Protein 5YW5 (pdb70)

Secondary structure (DSSP, 8-state):
-HHHHHHHHHTT-EEETT-SSTT--EEE-HHHHHSTTHHHHHHHHHHHHHHHTT---SEEEEETTHHHHHHHHHHHHHT-EEEEEB-TT---S-EEEEEEE-SSSEEEEEEETTSS-TT-EEEEEEEEESS-HHHHHHHHHHHHTT-EEEEEEEEEE-TTSSHHHHTTTS-EEEEEE-/-HHHHHHHHHHT-EEETT-SSTT--EEE-HHHHHSTTHHHHHHHHHHHHHHHTT---SEEEEETTHHHHHHHHHHHHHT--EEEEB-TT---S-EEEE---EEEETTSS-TT-EEEEEEEEESS-HHHHHHHHHHHTSS-EEEEEEEEEE-TTSSHHHHTTTS-EEEEEE-/-HHHHHHHTSEEEET-SSTT-EEEE-HHHHHSTTHHHHHHHHHHHHHHHHT---SEEEEETTHHHHHHHHHHHHHT--EEEEB-TT---S-EEEEEEE-SSSEEEEEEETTSS-TT-EEEEEEEEESS-HHHHHHHHHHHTTT-EEEEEEEEEE-TTSSHHHHTTTS-EEEEEE-/-HHHHHHHTSEEEET-SSTT-EEEE-HHHHHSTTHHHHHHHHHHHHHHHTT---SEEEEETTHHHHHHHHHHHHHT--EEEEB-TT---S-EEEEEEE-SSSEEEEEEETTSS-TT-EEEEEEEEESS-HHHHHHHHHHHHTT-EEEEEEEEEE-TTSSHHHHTTTS-EEEEEE-

Radius of gyration: 29.54 Å; Cα contacts (8 Å, |Δi|>4): 1629; chains: 4; bounding box: 72×44×89 Å

InterPro domains:
  IPR000836 Phosphoribosyltransferase domain [PF00156] (29-153)
  IPR000836 Phosphoribosyltransferase domain [cd06223] (40-162)
  IPR005764 Adenine phosphoribosyl transferase [MF_00004] (6-175)
  IPR005764 Adenine phosphoribosyl transferase [TIGR01090] (6-174)
  IPR029057 Phosphoribosyltransferase-like [G3DSA:3.40.50.2020] (1-175)
  IPR029057 Phosphoribosyltransferase-like [SSF53271] (8-172)
  IPR050054 Uracil phosphoribosyltransferase/Adenine phosphoribosyltransferase [PTHR32315] (5-174)

Nearest PDB structures (foldseek):
  5yw5-assembly1_D  TM=1.004E+00  e=5.778E-38  Francisella tularensis
  4x45-assembly1_A  TM=9.735E-01  e=1.119E-23  Homo sapiens
  6fci-assembly1_A  TM=9.458E-01  e=8.173E-24  Homo sapiens
  6fd6-assembly1_B  TM=9.673E-01  e=3.698E-23  Homo sapiens
  6hgq-assembly1_B  TM=9.440E-01  e=4.037E-22  Homo sapiens

CATH classification: 3.40.50.2020

Sequence (699 aa):
DDKMNLDFIKSKIAAVPDFPKPGIMFRDITPLLADPQGLRKKTAEAMAQELKNKGIQPTIVAGTESRGFIFGVALAEEVLGLGFVPVRKPGKLPRATYSVKYDLEYGSDSLEIHQDAFKVTDEVLVVDDLLATGGTAKATVDLIEKTQAKVAGLIFVMELDGLGGREVLAGYNVSALIKFDDKMNLDFIKSKIAAVPDFPKPGIMFRDITPLLADPQGLRRKTAEAMAQELKNKGIQPTIVAGTESRGFIFGVALAEVLGLGFVPVRKPGKLPRATYSVKDSLEIIHQDAFKVTDEVLVVDDLLATGGTAKATVDLIEKTQAKVAGLIFVMELDGLGGREVLAGYNVSALIKFMNLDFIKSKIAAVPDFPKPGIMFRDITPLLADPQGLRKTAEAMAQELKNKGIQPTIVAGTESRGFIFGVALAEVLGLGFVPVRKPGKKLPRATYSVKYDLEYGSDSSLEIHQDAFKVTDEVLVVDDLLATGGTAKATVDLIEKTQAKVAGLIFVMELDGLGGREVLAGYNNVSALIKFMNLDFIKSKIAAVPDFPKPGIMFRDITPLLADPQQGLRRKTAEAMAQELKNKGIQPTIVAGTESRGFIFGVALAEEVLGLGFVPVRKPGKLPRATYSVKYDLEYGSDSLEIHQDAFKVTDEVLVVDDLLATGGTAKATVDLIEKTQQAKVAGLIFVMELDGLGGREVLAGYNNVSALIKF

Foldseek 3Di:
DLVVLLVVQVVQWDWCAQPPHHPDTDTHCVSLVPDPCRLLSLLVSVVVVCVVVVQQFAAEEAEPDQRPRNRVSNCVVNVHYYFYWYFPPPDDDAWDKFWFDDPPDIGITIGHLPRDDLAGAYEYEHAEFALQGVVVNVQVRCVSSNHHHSAYEYCEYEPPRCNVVSVPPGHYYYSYYD/DLVVLLVVQVVQWDWCAAPPHHGDTDTHNVSLVVDPCSLVSLLVSVVVVCVVVVFQFAAEEAEPDQQPRNRVSNCVVNVHYYFYFYQPPPDDADWDWDDVITIGPLPRDDLAGAYEREGAEQALQVVVLRVQVRVVVHNHHHSAYEYQEYEPPSCNVVSVPPGHYYYSYYD/DLLVVQQVQFDFDAQPPHHGDTDTHCVSLVPPPCRLLSLLVLVVVVCVVVVQQWQAEEAEPDQRVSNRVSNCVVNVHYYFYWAFPPPDDADWDKDKFADPPGIGIIIGDLVRDALAGAYEYEGAEFALQGVVLRVCVRCVVSNHHHSAYEHQEYEPPRCNVVSVPPGHYYYSYYD/DLLVVQVVQFDFDAQPPHHPDTDTHNVSLVPPPCRLLSLLVLVVVVCVVVVQQFQAEEAEPDQRVSNRVSNCVVNVHYYWYWAWPPPDDAAWDWFWFDDPHDIGITIGHLVRDALAGAYEYEHAEFALQRVVLRVQVRVVSNNHHHSAYEHQEYEPPRCNVVSVPPGHYYYSYYD

Organism: Francisella tularensis subsp. tularensis (strain SCHU S4 / Schu 4) (NCBI:txid177416)

Solvent-accessible surface area: 29380 Å² total; per-residue (Å²): 107,78,75,139,50,46,85,56,0,97,80,55,23,31,56,15,86,84,37,90,113,119,66,72,94,57,56,2,18,17,48,0,2,36,33,75,89,0,15,55,58,1,2,67,13,0,20,60,52,4,150,106,82,56,24,146,16,62,11,0,0,0,4,9,5,58,0,0,2,2,0,2,7,0,2,56,51,54,33,35,2,1,5,7,0,23,67,58,55,75,9,14,31,54,41,64,53,22,146,26,118,83,136,184,52,56,53,20,1,22,0,5,71,60,18,10,124,23,22,10,60,0,0,2,0,7,17,41,2,29,88,6,21,46,7,71,2,0,0,42,0,0,71,90,14,115,6,128,16,20,1,2,0,2,0,1,14,43,88,79,88,25,4,93,121,67,0,77,83,58,64,8,3,26,20,6,130,86,97,85,158,131,40,50,58,37,0,96,77,61,22,34,56,15,84,82,38,84,131,116,70,64,91,58,56,2,18,17,45,0,2,34,31,77,78,0,18,61,47,0,2,84,16,0,19,66,49,4,161,103,82,56,23,153,16,62,11,0,0,0,12,16,4,44,0,0,3,3,0,2,8,0,3,49,56,54,30,36,2,0,7,6,0,25,76,51,52,89,10,19,38,63,40,63,58,23,146,149,36,23,26,0,6,76,73,14,14,125,30,31,7,71,0,0,2,0,16,27,42,3,30,81,6,46,87,5,68,14,0,0,50,0,0,85,97,14,75,9,124,16,23,1,1,0,1,0,1,20,39,102,77,89,25,4,84,127,68,1,78,84,55,61,9,2,8,14,4,105,90,204,45,71,94,43,0,93,60,32,14,10,54,18,82,90,42,75,83,126,69,80,97,53,56,2,18,17,20,0,2,31,32,69,73,0,19,65,53,0,2,84,8,0,18,101,49,3,148,106,92,55,16,141,14,59,14,0,0,0,3,12,0,61,0,0,1,2,0,3,8,0,3,53,67,55,34,35,2,1,8,7,0,22,69,57,52,91,10,16,72,69,39,62,53,20,152,26,117,105,154,116,45,68,47,21,2,24,0,5,76,100,18,11,141,91,103,16,54,0,0,0,0,9,16,44,3,30,85,5,23,48,4,69,2,0,0,46,0,0,80,100,14,130,4,124,15,20,0,0,0,2,0,2,16,42,97,77,92,28,4,100,128,67,1,73,79,60,63,8,1,24,19,6,116,78,120,58,72,88,40,0,88,64,36,13,10,57,15,82,88,43,83,105,118,72,85,92,58,55,2,16,18,23,0,1,32,35,70,75,0,19,57,54,0,2,90,16,1,5,82,50,3,150,120,83,59,18,157,15,65,14,0,0,0,6,12,0,69,0,0,2,2,0,3,10,0,2,46,62,47,38,37,2,0,6,6,0,19,73,58,51,84,7,14,72,68,40,59,59,24,152,36,124,84,184,203,45,51,52,16,4,22,0,5,75,98,18,10,139,112,104,13,72,0,0,1,0,8,11,44,1,27,89,6,24,45,6,72,2,0,0,48,0,0,71,89,15,129,6,96,17,24,0,1,0,1,0,2,16,42,95,72,89,24,4,94,124,67,1,75,84,58,60,8,2,23,20,7,99,78

B-factor: mean 28.56, std 10.17, range [16.16, 95.45]

Structure (mmCIF, N/CA/C/O backbone):
data_5YW5
#
_entry.id   5YW5
#
_cell.length_a   55.015
_cell.length_b   75.207
_cell.length_c   171.999
_cell.angle_alpha   90.000
_cell.angle_beta   90.000
_cell.angle_gamma   90.000
#
_symmetry.space_group_name_H-M   'P 21 21 21'
#
loop_
_entity.id
_entity.type
_entity.pdbx_description
1 polymer 'Adenine phosphoribosyltransferase'
2 non-polymer ADENINE
3 water water
#
loop_
_atom_site.group_PDB
_atom_site.id
_atom_site.type_symbol
_atom_site.label_atom_id
_atom_site.label_alt_id
_atom_site.label_comp_id
_atom_site.label_asym_id
_atom_site.label_entity_id
_atom_site.label_seq_id
_atom_site.pdbx_PDB_ins_code
_atom_site.Cartn_x
_atom_site.Cartn_y
_atom_site.Cartn_z
_atom_site.occupancy
_atom_site.B_iso_or_equiv
_atom_site.auth_seq_id
_atom_site.auth_comp_id
_atom_site.auth_asym_id
_atom_site.auth_atom_id
_atom_site.pdbx_PDB_model_num
ATOM 1 N N . ASP A 1 2 ? 4.288 17.953 3.650 1.00 59.45 -2 ASP A N 1
ATOM 2 C CA . ASP A 1 2 ? 5.617 17.779 4.313 1.00 60.89 -2 ASP A CA 1
ATOM 3 C C . ASP A 1 2 ? 5.930 16.247 4.547 1.00 63.25 -2 ASP A C 1
ATOM 4 O O . ASP A 1 2 ? 7.081 15.819 4.424 1.00 61.61 -2 ASP A O 1
ATOM 6 N N . ASP A 1 3 ? 4.906 15.433 4.854 1.00 63.39 -1 ASP A N 1
ATOM 7 C CA . ASP A 1 3 ? 5.072 13.974 5.106 1.00 58.17 -1 ASP A CA 1
ATOM 8 C C . ASP A 1 3 ? 5.382 13.184 3.839 1.00 52.93 -1 ASP A C 1
ATOM 9 O O . ASP A 1 3 ? 6.248 12.337 3.895 1.00 46.33 -1 ASP A O 1
ATOM 14 N N . LYS A 1 4 ? 4.632 13.444 2.762 1.00 47.76 0 LYS A N 1
ATOM 15 C CA . LYS A 1 4 ? 4.940 12.994 1.382 1.00 47.98 0 LYS A CA 1
ATOM 16 C C . LYS A 1 4 ? 6.361 13.402 1.022 1.00 43.96 0 LYS A C 1
ATOM 17 O O . LYS A 1 4 ? 7.128 12.561 0.658 1.00 42.26 0 LYS A O 1
ATOM 19 N N . MET A 1 5 ? 6.719 14.677 1.174 1.00 46.02 1 MET A N 1
ATOM 20 C CA . MET A 1 5 ? 8.067 15.208 0.929 1.00 44.35 1 MET A CA 1
ATOM 21 C C . MET A 1 5 ? 9.153 14.407 1.696 1.00 40.53 1 MET A C 1
ATOM 22 O O . MET A 1 5 ? 10.131 13.934 1.088 1.00 31.99 1 MET A O 1
ATOM 27 N N . ASN A 1 6 ? 8.948 14.166 2.987 1.00 35.85 2 ASN A N 1
ATOM 28 C CA . ASN A 1 6 ? 9.954 13.379 3.756 1.00 36.29 2 ASN A CA 1
ATOM 29 C C . ASN A 1 6 ? 10.038 11.920 3.275 1.00 30.73 2 ASN A C 1
ATOM 30 O O . ASN A 1 6 ? 11.130 11.391 3.135 1.00 30.70 2 ASN A O 1
ATOM 35 N N . LEU A 1 7 ? 8.903 11.338 2.962 1.00 29.71 3 LEU A N 1
ATOM 36 C CA . LEU A 1 7 ? 8.838 9.993 2.499 1.00 30.86 3 LEU A CA 1
ATOM 37 C C . LEU A 1 7 ? 9.484 9.866 1.142 1.00 30.08 3 LEU A C 1
ATOM 38 O O . LEU A 1 7 ? 10.144 8.839 0.883 1.00 26.51 3 LEU A O 1
ATOM 43 N N . ASP A 1 8 ? 9.258 10.864 0.263 1.00 29.24 4 ASP A N 1
ATOM 44 C CA . ASP A 1 8 ? 9.899 10.898 -1.056 1.00 31.18 4 ASP A CA 1
ATOM 45 C C . ASP A 1 8 ? 11.419 10.978 -0.980 1.00 29.27 4 ASP A C 1
ATOM 46 O O . ASP A 1 8 ? 12.112 10.296 -1.775 1.00 25.31 4 ASP A O 1
ATOM 51 N N . PHE A 1 9 ? 11.925 11.745 -0.031 1.00 27.01 5 PHE A N 1
ATOM 52 C CA . PHE A 1 9 ? 13.361 11.779 0.193 1.00 26.75 5 PHE A CA 1
ATOM 53 C C . PHE A 1 9 ? 13.900 10.412 0.579 1.00 22.55 5 PHE A C 1
ATOM 54 O O . PHE A 1 9 ? 14.968 9.970 0.052 1.00 21.99 5 PHE A O 1
ATOM 62 N N . ILE A 1 10 ? 13.283 9.790 1.556 1.00 20.95 6 ILE A N 1
ATOM 63 C CA . ILE A 1 10 ? 13.758 8.408 2.007 1.00 22.29 6 ILE A CA 1
ATOM 64 C C . ILE A 1 10 ? 13.707 7.441 0.837 1.00 21.29 6 ILE A C 1
ATOM 65 O O . ILE A 1 10 ? 14.696 6.793 0.574 1.00 22.75 6 ILE A O 1
ATOM 70 N N . LYS A 1 11 ? 12.585 7.367 0.130 1.00 21.75 7 LYS A N 1
ATOM 71 C CA . LYS A 1 11 ? 12.518 6.537 -1.081 1.00 25.19 7 LYS A CA 1
ATOM 72 C C . LYS A 1 11 ? 13.629 6.825 -2.093 1.00 23.56 7 LYS A C 1
ATOM 73 O O . LYS A 1 11 ? 14.150 5.908 -2.767 1.00 24.83 7 LYS A O 1
ATOM 79 N N . SER A 1 12 ? 13.994 8.104 -2.240 1.00 23.67 8 SER A N 1
ATOM 80 C CA . SER A 1 12 ? 14.984 8.490 -3.266 1.00 23.41 8 SER A CA 1
ATOM 81 C C . SER A 1 12 ? 16.437 8.029 -2.928 1.00 21.15 8 SER A C 1
ATOM 82 O O . SER A 1 12 ? 17.288 8.274 -3.711 1.00 23.56 8 SER A O 1
ATOM 85 N N . LYS A 1 13 ? 16.712 7.459 -1.758 1.00 20.77 9 LYS A N 1
ATOM 86 C CA . LYS A 1 13 ? 18.009 7.019 -1.352 1.00 20.88 9 LYS A CA 1
ATOM 87 C C . LYS A 1 13 ? 18.051 5.510 -1.227 1.00 22.02 9 LYS A C 1
ATOM 88 O O . LYS A 1 13 ? 19.025 5.036 -0.700 1.00 23.31 9 LYS A O 1
ATOM 94 N N . ILE A 1 14 ? 17.069 4.745 -1.637 1.00 21.33 10 ILE A N 1
ATOM 95 C CA . ILE A 1 14 ? 17.205 3.319 -1.510 1.00 21.39 10 ILE A CA 1
ATOM 96 C C . ILE A 1 14 ? 17.501 2.775 -2.914 1.00 21.85 10 ILE A C 1
ATOM 97 O O . ILE A 1 14 ? 16.676 2.939 -3.791 1.00 22.28 10 ILE A O 1
ATOM 102 N N . ALA A 1 15 ? 18.667 2.141 -3.105 1.00 20.27 11 ALA A N 1
ATOM 103 C CA . ALA A 1 15 ? 19.026 1.548 -4.365 1.00 19.68 11 ALA A CA 1
ATOM 104 C C . ALA A 1 15 ? 18.337 0.178 -4.456 1.00 20.79 11 ALA A C 1
ATOM 105 O O . ALA A 1 15 ? 17.953 -0.490 -3.426 1.00 19.65 11 ALA A O 1
ATOM 107 N N . ALA A 1 16 ? 18.162 -0.246 -5.672 1.00 20.55 12 ALA A N 1
ATOM 108 C CA . ALA A 1 16 ? 17.723 -1.594 -5.992 1.00 20.36 12 ALA A CA 1
ATOM 109 C C . ALA A 1 16 ? 18.918 -2.245 -6.748 1.00 20.67 12 ALA A C 1
ATOM 110 O O . ALA A 1 16 ? 19.338 -1.760 -7.823 1.00 20.34 12 ALA A O 1
ATOM 112 N N . VAL A 1 17 ? 19.315 -3.446 -6.291 1.00 20.02 13 VAL A N 1
ATOM 113 C CA . VAL A 1 17 ? 20.445 -4.151 -6.774 1.00 18.96 13 VAL A CA 1
ATOM 114 C C . VAL A 1 17 ? 20.065 -5.560 -7.278 1.00 19.79 13 VAL A C 1
ATOM 115 O O . VAL A 1 17 ? 19.689 -6.410 -6.499 1.00 20.28 13 VAL A O 1
ATOM 119 N N . PRO A 1 18 ? 20.193 -5.812 -8.566 1.00 18.47 14 PRO A N 1
ATOM 120 C CA . PRO A 1 18 ? 19.776 -7.071 -9.062 1.00 20.06 14 PRO A CA 1
ATOM 121 C C . PRO A 1 18 ? 20.620 -8.165 -8.600 1.00 20.59 14 PRO A C 1
ATOM 122 O O . PRO A 1 18 ? 21.776 -8.012 -8.408 1.00 20.59 14 PRO A O 1
ATOM 126 N N . ASP A 1 19 ? 19.977 -9.292 -8.452 1.00 22.41 15 ASP A N 1
ATOM 127 C CA . ASP A 1 19 ? 20.606 -10.589 -8.233 1.00 23.40 15 ASP A CA 1
ATOM 128 C C . ASP A 1 19 ? 21.512 -10.621 -7.022 1.00 23.45 15 ASP A C 1
ATOM 129 O O . ASP A 1 19 ? 22.620 -11.018 -7.148 1.00 22.63 15 ASP A O 1
ATOM 134 N N . PHE A 1 20 ? 21.026 -10.190 -5.891 1.00 24.24 16 PHE A N 1
ATOM 135 C CA . PHE A 1 20 ? 21.786 -10.255 -4.664 1.00 26.26 16 PHE A CA 1
ATOM 136 C C . PHE A 1 20 ? 20.864 -10.548 -3.528 1.00 26.85 16 PHE A C 1
ATOM 137 O O . PHE A 1 20 ? 19.855 -9.839 -3.319 1.00 26.54 16 PHE A O 1
ATOM 145 N N . PRO A 1 21 ? 21.244 -11.517 -2.638 1.00 28.14 17 PRO A N 1
ATOM 146 C CA . PRO A 1 21 ? 22.486 -12.266 -2.537 1.00 29.72 17 PRO A CA 1
ATOM 147 C C . PRO A 1 21 ? 22.508 -13.433 -3.481 1.00 30.19 17 PRO A C 1
ATOM 148 O O . PRO A 1 21 ? 23.576 -13.957 -3.678 1.00 33.41 17 PRO A O 1
ATOM 152 N N . LYS A 1 22 ? 21.399 -13.768 -4.153 1.00 30.18 18 LYS A N 1
ATOM 153 C CA . LYS A 1 22 ? 21.394 -14.763 -5.245 1.00 34.73 18 LYS A CA 1
ATOM 154 C C . LYS A 1 22 ? 20.637 -14.240 -6.494 1.00 34.97 18 LYS A C 1
ATOM 155 O O . LYS A 1 22 ? 19.913 -13.232 -6.399 1.00 28.79 18 LYS A O 1
ATOM 161 N N . PRO A 1 23 ? 20.753 -14.971 -7.613 1.00 32.42 19 PRO A N 1
ATOM 162 C CA . PRO A 1 23 ? 20.054 -14.624 -8.825 1.00 33.47 19 PRO A CA 1
ATOM 163 C C . PRO A 1 23 ? 18.537 -14.525 -8.639 1.00 35.21 19 PRO A C 1
ATOM 164 O O . PRO A 1 23 ? 17.951 -15.275 -7.924 1.00 33.89 19 PRO A O 1
ATOM 168 N N . GLY A 1 24 ? 17.914 -13.498 -9.202 1.00 34.75 20 GLY A N 1
ATOM 169 C CA . GLY A 1 24 ? 16.485 -13.338 -8.961 1.00 33.05 20 GLY A CA 1
ATOM 170 C C . GLY A 1 24 ? 16.057 -12.544 -7.795 1.00 30.55 20 GLY A C 1
ATOM 171 O O . GLY A 1 24 ? 14.868 -12.335 -7.656 1.00 34.00 20 GLY A O 1
ATOM 172 N N . ILE A 1 25 ? 16.933 -12.176 -6.860 1.00 28.52 21 ILE A N 1
ATOM 173 C CA . ILE A 1 25 ? 16.474 -11.438 -5.713 1.00 25.41 21 ILE A CA 1
ATOM 174 C C . ILE A 1 25 ? 16.882 -10.000 -6.003 1.00 23.79 21 ILE A C 1
ATOM 175 O O . ILE A 1 25 ? 18.069 -9.753 -6.225 1.00 22.34 21 ILE A O 1
ATOM 180 N N . MET A 1 26 ? 15.939 -9.084 -6.009 1.00 23.40 22 MET A N 1
ATOM 181 C CA . MET A 1 26 ? 16.241 -7.636 -6.135 1.00 21.23 22 MET A CA 1
ATOM 182 C C . MET A 1 26 ? 16.538 -7.158 -4.766 1.00 20.55 22 MET A C 1
ATOM 183 O O . MET A 1 26 ? 15.664 -7.188 -3.945 1.00 21.75 22 MET A O 1
ATOM 188 N N . PHE A 1 27 ? 17.745 -6.745 -4.464 1.00 19.18 23 PHE A N 1
ATOM 189 C CA . PHE A 1 27 ? 18.094 -6.368 -3.117 1.00 19.68 23 PHE A CA 1
ATOM 190 C C . PHE A 1 27 ? 17.828 -4.871 -2.884 1.00 19.88 23 PHE A C 1
ATOM 191 O O . PHE A 1 27 ? 18.125 -4.021 -3.745 1.00 18.65 23 PHE A O 1
ATOM 199 N N . ARG A 1 28 ? 17.187 -4.560 -1.775 1.00 20.0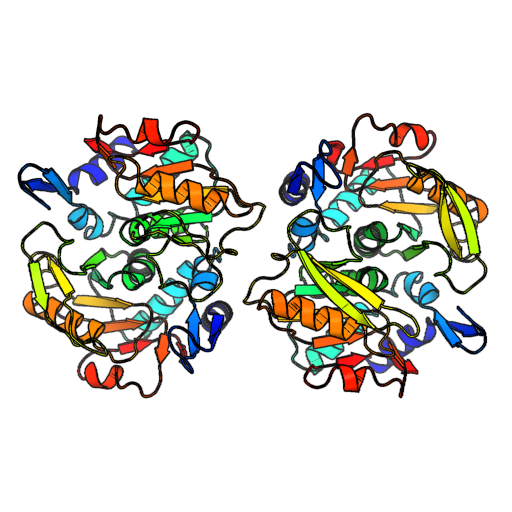3 24 ARG A N 1
ATOM 200 C CA . ARG A 1 28 ? 16.844 -3.139 -1.471 1.00 21.34 24 ARG A CA 1
ATOM 201 C C . ARG A 1 28 ? 17.976 -2.610 -0.625 1.00 21.44 24 ARG A C 1
ATOM 202 O O . ARG A 1 28 ? 18.103 -3.076 0.476 1.00 21.77 24 ARG A O 1
ATOM 210 N N . ASP A 1 29 ? 18.786 -1.678 -1.139 1.00 20.18 25 ASP A N 1
ATOM 211 C CA . ASP A 1 29 ? 20.030 -1.276 -0.523 1.00 20.54 25 ASP A CA 1
ATOM 212 C C . ASP A 1 29 ? 19.956 0.121 0.146 1.00 20.53 25 ASP A C 1
ATOM 213 O O . ASP A 1 29 ? 19.768 1.141 -0.504 1.00 18.63 25 ASP A O 1
ATOM 218 N N . ILE A 1 30 ? 20.047 0.062 1.457 1.00 20.29 26 ILE A N 1
ATOM 219 C CA . ILE A 1 30 ? 20.013 1.213 2.314 1.00 21.89 26 ILE A CA 1
ATOM 220 C C . ILE A 1 30 ? 21.259 2.051 2.429 1.00 20.75 26 ILE A C 1
ATOM 221 O O . ILE A 1 30 ? 21.145 3.132 2.961 1.00 19.66 26 ILE A O 1
ATOM 226 N N . THR A 1 31 ? 22.377 1.671 1.833 1.00 19.18 27 THR A N 1
ATOM 227 C CA . THR A 1 31 ? 23.573 2.389 2.021 1.00 21.06 27 THR A CA 1
ATOM 228 C C . THR A 1 31 ? 23.581 3.819 1.560 1.00 21.87 27 THR A C 1
ATOM 229 O O . THR A 1 31 ? 24.081 4.659 2.267 1.00 21.44 27 THR A O 1
ATOM 233 N N . PRO A 1 32 ? 22.979 4.130 0.406 1.00 22.14 28 PRO A N 1
ATOM 234 C CA . PRO A 1 32 ? 22.952 5.575 0.097 1.00 21.90 28 PRO A CA 1
ATOM 235 C C . PRO A 1 32 ? 22.147 6.426 1.106 1.00 21.23 28 PRO A C 1
ATOM 236 O O . PRO A 1 32 ? 22.535 7.600 1.377 1.00 20.93 28 PRO A O 1
ATOM 240 N N . LEU A 1 33 ? 21.061 5.843 1.662 1.00 21.15 29 LEU A N 1
ATOM 241 C CA . LEU A 1 33 ? 20.285 6.548 2.694 1.00 20.85 29 LEU A CA 1
ATOM 242 C C . LEU A 1 33 ? 21.180 6.811 3.914 1.00 20.80 29 LEU A C 1
ATOM 243 O O . LEU A 1 33 ? 21.228 7.923 4.490 1.00 21.05 29 LEU A O 1
ATOM 248 N N . LEU A 1 34 ? 21.821 5.727 4.374 1.00 21.82 30 LEU A N 1
ATOM 249 C CA . LEU A 1 34 ? 22.743 5.813 5.526 1.00 21.92 30 LEU A CA 1
ATOM 250 C C . LEU A 1 34 ? 23.830 6.858 5.366 1.00 22.00 30 LEU A C 1
ATOM 251 O O . LEU A 1 34 ? 24.136 7.601 6.307 1.00 20.25 30 LEU A O 1
ATOM 256 N N . ALA A 1 35 ? 24.358 7.000 4.147 1.00 21.66 31 ALA A N 1
ATOM 257 C CA . ALA A 1 35 ? 25.473 7.891 3.900 1.00 23.01 31 ALA A CA 1
ATOM 258 C C . ALA A 1 35 ? 25.125 9.330 3.877 1.00 23.57 31 ALA A C 1
ATOM 259 O O . ALA A 1 35 ? 25.941 10.183 4.200 1.00 23.43 31 ALA A O 1
ATOM 261 N N . ASP A 1 36 ? 23.899 9.639 3.542 1.00 22.95 32 ASP A N 1
ATOM 262 C CA . ASP A 1 36 ? 23.479 11.019 3.432 1.00 22.82 32 ASP A CA 1
ATOM 263 C C . ASP A 1 36 ? 23.403 11.593 4.848 1.00 25.05 32 ASP A C 1
ATOM 264 O O . ASP A 1 36 ? 22.814 10.939 5.756 1.00 23.66 32 ASP A O 1
ATOM 269 N N . PRO A 1 37 ? 23.874 12.841 5.056 1.00 24.22 33 PRO A N 1
ATOM 270 C CA . PRO A 1 37 ? 23.923 13.345 6.420 1.00 26.07 33 PRO A CA 1
ATOM 271 C C . PRO A 1 37 ? 22.540 13.422 7.143 1.00 26.47 33 PRO A C 1
ATOM 272 O O . PRO A 1 37 ? 22.483 13.374 8.398 1.00 27.66 33 PRO A O 1
ATOM 276 N N . GLN A 1 38 ? 21.464 13.442 6.365 1.00 24.49 34 GLN A N 1
ATOM 277 C CA . GLN A 1 38 ? 20.134 13.571 6.945 1.00 27.15 34 GLN A CA 1
ATOM 278 C C . GLN A 1 38 ? 19.374 12.310 6.830 1.00 23.05 34 GLN A C 1
ATOM 279 O O . GLN A 1 38 ? 18.149 12.268 7.147 1.00 23.49 34 GLN A O 1
ATOM 285 N N . GLY A 1 39 ? 20.001 11.287 6.303 1.00 20.49 35 GLY A N 1
ATOM 286 C CA . GLY A 1 39 ? 19.251 10.066 5.981 1.00 20.17 35 GLY A CA 1
ATOM 287 C C . GLY A 1 39 ? 18.597 9.315 7.112 1.00 20.38 35 GLY A C 1
ATOM 288 O O . GLY A 1 39 ? 17.402 9.200 7.189 1.00 20.04 35 GLY A O 1
ATOM 289 N N . LEU A 1 40 ? 19.439 8.966 8.059 1.00 21.92 36 LEU A N 1
ATOM 290 C CA . LEU A 1 40 ? 18.968 8.375 9.313 1.00 22.18 36 LEU A CA 1
ATOM 291 C C . LEU A 1 40 ? 18.017 9.224 10.116 1.00 20.98 36 LEU A C 1
ATOM 292 O O . LEU A 1 40 ? 17.038 8.715 10.590 1.00 20.63 36 LEU A O 1
ATOM 297 N N . ARG A 1 41 ? 18.331 10.489 10.321 1.00 21.72 37 ARG A N 1
ATOM 298 C CA . ARG A 1 41 ? 17.469 11.395 11.026 1.00 24.06 37 ARG A CA 1
ATOM 299 C C . ARG A 1 41 ? 16.086 11.491 10.377 1.00 22.48 37 ARG A C 1
ATOM 300 O O . ARG A 1 41 ? 15.088 11.367 11.093 1.00 22.21 37 ARG A O 1
ATOM 308 N N A LYS A 1 42 ? 15.995 11.749 9.059 0.60 22.54 38 LYS A N 1
ATOM 309 N N B LYS A 1 42 ? 16.010 11.741 9.058 0.40 20.56 38 LYS A N 1
ATOM 310 C CA A LYS A 1 42 ? 14.682 11.854 8.387 0.60 23.06 38 LYS A CA 1
ATOM 311 C CA B LYS A 1 42 ? 14.717 11.864 8.354 0.40 19.75 38 LYS A CA 1
ATOM 312 C C A LYS A 1 42 ? 13.909 10.543 8.425 0.60 21.09 38 LYS A C 1
ATOM 313 C C B LYS A 1 42 ? 13.916 10.558 8.355 0.40 19.39 38 LYS A C 1
ATOM 314 O O A LYS A 1 42 ? 12.686 10.525 8.581 0.60 21.88 38 LYS A O 1
ATOM 315 O O B LYS A 1 42 ? 12.686 10.558 8.378 0.40 19.82 38 LYS A O 1
ATOM 326 N N . THR A 1 43 ? 14.614 9.441 8.315 1.00 19.77 39 THR A N 1
ATOM 327 C CA . THR A 1 43 ? 13.978 8.163 8.468 1.00 19.99 39 THR A CA 1
ATOM 328 C C . THR A 1 43 ? 13.362 7.971 9.865 1.00 19.12 39 THR A C 1
ATOM 329 O O . THR A 1 43 ? 12.194 7.613 9.990 1.00 16.57 39 THR A O 1
ATOM 333 N N . ALA A 1 44 ? 14.139 8.278 10.910 1.00 19.01 40 ALA A N 1
ATOM 334 C CA . ALA A 1 44 ? 13.635 8.134 12.247 1.00 19.23 40 ALA A CA 1
ATOM 335 C C . ALA A 1 44 ? 12.527 9.180 12.544 1.00 19.29 40 ALA A C 1
ATOM 336 O O . ALA A 1 44 ? 11.514 8.883 13.240 1.00 18.86 40 ALA A O 1
ATOM 338 N N . GLU A 1 45 ? 12.610 10.364 11.940 1.00 19.82 41 GLU A N 1
ATOM 339 C CA . GLU A 1 45 ? 11.504 11.335 12.111 1.00 21.65 41 GLU A CA 1
ATOM 340 C C . GLU A 1 45 ? 10.220 10.877 11.379 1.00 20.37 41 GLU A C 1
ATOM 341 O O . GLU A 1 45 ? 9.110 11.073 11.867 1.00 19.87 41 GLU A O 1
ATOM 347 N N . ALA A 1 46 ? 10.352 10.311 10.197 1.00 20.61 42 ALA A N 1
ATOM 348 C CA . ALA A 1 46 ? 9.231 9.682 9.550 1.00 21.05 42 ALA A CA 1
ATOM 349 C C . ALA A 1 46 ? 8.620 8.502 10.349 1.00 20.18 42 ALA A C 1
ATOM 350 O O . ALA A 1 46 ? 7.355 8.372 10.443 1.00 22.16 42 ALA A O 1
ATOM 352 N N . MET A 1 47 ? 9.454 7.675 10.933 1.00 19.47 43 MET A N 1
ATOM 353 C CA . MET A 1 47 ? 8.966 6.681 11.829 1.00 20.58 43 MET A CA 1
ATOM 354 C C . MET A 1 47 ? 8.228 7.282 13.013 1.00 20.98 43 MET A C 1
ATOM 355 O O . MET A 1 47 ? 7.104 6.826 13.303 1.00 21.14 43 MET A O 1
ATOM 360 N N . ALA A 1 48 ? 8.779 8.327 13.634 1.00 19.85 44 ALA A N 1
ATOM 361 C CA . ALA A 1 48 ? 8.078 8.926 14.782 1.00 21.87 44 ALA A CA 1
ATOM 362 C C . ALA A 1 48 ? 6.678 9.502 14.351 1.00 21.67 44 ALA A C 1
ATOM 363 O O . ALA A 1 48 ? 5.717 9.414 15.090 1.00 21.22 44 ALA A O 1
ATOM 365 N N . GLN A 1 49 ? 6.624 10.158 13.174 1.00 22.68 45 GLN A N 1
ATOM 366 C CA . GLN A 1 49 ? 5.388 10.689 12.703 1.00 26.06 45 GLN A CA 1
ATOM 367 C C . GLN A 1 49 ? 4.296 9.575 12.513 1.00 25.15 45 GLN A C 1
ATOM 368 O O . GLN A 1 49 ? 3.115 9.790 12.843 1.00 26.49 45 GLN A O 1
ATOM 374 N N . GLU A 1 50 ? 4.672 8.449 11.897 1.00 23.27 4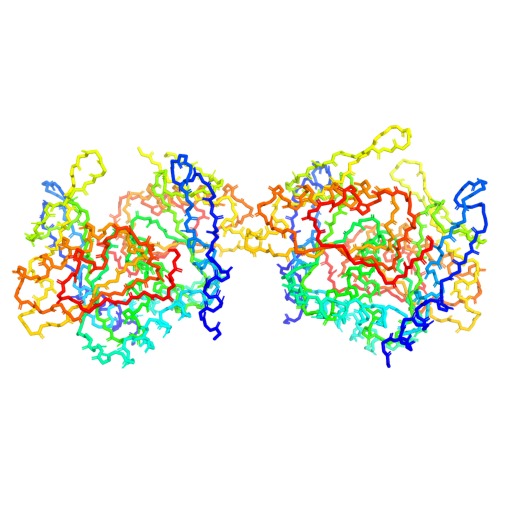6 GLU A N 1
ATOM 375 C CA . GLU A 1 50 ? 3.755 7.351 11.702 1.00 25.37 46 GLU A CA 1
ATOM 376 C C . GLU A 1 50 ? 3.279 6.881 13.092 1.00 24.06 46 GLU A C 1
ATOM 377 O O . GLU A 1 50 ? 2.088 6.651 13.309 1.00 26.48 46 GLU A O 1
ATOM 383 N N . LEU A 1 51 ? 4.169 6.744 14.051 1.00 23.14 47 LEU A N 1
ATOM 384 C CA . LEU A 1 51 ? 3.743 6.236 15.366 1.00 24.04 47 LEU A CA 1
ATOM 385 C C . LEU A 1 51 ? 2.769 7.190 16.093 1.00 25.39 47 LEU A C 1
ATOM 386 O O . LEU A 1 51 ? 1.803 6.722 16.727 1.00 26.06 47 LEU A O 1
ATOM 391 N N . LYS A 1 52 ? 3.032 8.464 15.952 1.00 25.89 48 LYS A N 1
ATOM 392 C CA . LYS A 1 52 ? 2.259 9.552 16.518 1.00 29.25 48 LYS A CA 1
ATOM 393 C C . LYS A 1 52 ? 0.871 9.519 15.850 1.00 28.98 48 LYS A C 1
ATOM 394 O O . LYS A 1 52 ? -0.093 9.462 16.547 1.00 28.87 48 LYS A O 1
ATOM 400 N N . ASN A 1 53 ? 0.806 9.495 14.536 1.00 26.99 49 ASN A N 1
ATOM 401 C CA . ASN A 1 53 ? -0.493 9.324 13.775 1.00 27.48 49 ASN A CA 1
ATOM 402 C C . ASN A 1 53 ? -1.301 8.147 14.315 1.00 29.31 49 ASN A C 1
ATOM 403 O O . ASN A 1 53 ? -2.553 8.206 14.442 1.00 25.95 49 ASN A O 1
ATOM 408 N N . LYS A 1 54 ? -0.612 7.062 14.610 1.00 26.19 50 LYS A N 1
ATOM 409 C CA . LYS A 1 54 ? -1.275 5.879 15.116 1.00 28.27 50 LYS A CA 1
ATOM 410 C C . LYS A 1 54 ? -1.561 5.851 16.614 1.00 28.66 50 LYS A C 1
ATOM 411 O O . LYS A 1 54 ? -2.113 4.878 17.092 1.00 29.48 50 LYS A O 1
ATOM 417 N N . GLY A 1 55 ? -1.131 6.876 17.348 1.00 28.34 51 GLY A N 1
ATOM 418 C CA . GLY A 1 55 ? -1.299 6.872 18.786 1.00 28.97 51 GLY A CA 1
ATOM 419 C C . GLY A 1 55 ? -0.416 5.842 19.463 1.00 28.98 51 GLY A C 1
ATOM 420 O O . GLY A 1 55 ? -0.681 5.432 20.566 1.00 29.33 51 GLY A O 1
ATOM 421 N N . ILE A 1 56 ? 0.715 5.452 18.873 1.00 26.99 52 ILE A N 1
ATOM 422 C CA . ILE A 1 56 ? 1.542 4.426 19.548 1.00 28.07 52 ILE A CA 1
ATOM 423 C C . ILE A 1 56 ? 2.693 5.129 20.292 1.00 28.43 52 ILE A C 1
ATOM 424 O O . ILE A 1 56 ? 3.441 5.852 19.688 1.00 22.87 52 ILE A O 1
ATOM 429 N N . GLN A 1 57 ? 2.816 4.829 21.589 1.00 28.20 53 GLN A N 1
ATOM 430 C CA . GLN A 1 57 ? 3.701 5.487 22.492 1.00 30.68 53 GLN A CA 1
ATOM 431 C C . GLN A 1 57 ? 4.471 4.468 23.223 1.00 28.15 53 GLN A C 1
ATOM 432 O O . GLN A 1 57 ? 4.132 4.108 24.315 1.00 25.10 53 GLN A O 1
ATOM 438 N N . PRO A 1 58 ? 5.559 4.011 22.625 1.00 27.73 54 PRO A N 1
ATOM 439 C CA . PRO A 1 58 ? 6.400 2.985 23.314 1.00 24.87 54 PRO A CA 1
ATOM 440 C C . PRO A 1 58 ? 7.197 3.573 24.438 1.00 23.35 54 PRO A C 1
ATOM 441 O O . PRO A 1 58 ? 7.401 4.793 24.506 1.00 20.74 54 PRO A O 1
ATOM 445 N N . THR A 1 59 ? 7.688 2.672 25.293 1.00 22.50 55 THR A N 1
ATOM 446 C CA . THR A 1 59 ? 8.577 3.066 26.421 1.00 22.31 55 THR A CA 1
ATOM 447 C C . THR A 1 59 ? 10.019 2.768 26.189 1.00 20.66 55 THR A C 1
ATOM 448 O O . THR A 1 59 ? 10.875 3.202 26.976 1.00 21.85 55 THR A O 1
ATOM 452 N N . ILE A 1 60 ? 10.316 1.892 25.229 1.00 19.71 56 ILE A N 1
ATOM 453 C CA . ILE A 1 60 ? 11.647 1.478 24.887 1.00 19.81 56 ILE A CA 1
ATOM 454 C C . ILE A 1 60 ? 11.650 0.849 23.477 1.00 18.47 56 ILE A C 1
ATOM 455 O O . ILE A 1 60 ? 10.594 0.428 22.971 1.00 18.30 56 ILE A O 1
ATOM 460 N N . VAL A 1 61 ? 12.810 0.767 22.871 1.00 19.45 57 VAL A N 1
ATOM 461 C CA . VAL A 1 61 ? 12.954 0.328 21.475 1.00 19.35 57 VAL A CA 1
ATOM 462 C C . VAL A 1 61 ? 13.779 -0.904 21.513 1.00 19.56 57 VAL A C 1
ATOM 463 O O . VAL A 1 61 ? 14.760 -0.961 22.266 1.00 20.60 57 VAL A O 1
ATOM 467 N N . ALA A 1 62 ? 13.437 -1.887 20.721 1.00 18.91 58 ALA A N 1
ATOM 468 C CA . ALA A 1 62 ? 14.207 -3.060 20.497 1.00 20.26 58 ALA A CA 1
ATOM 469 C C . ALA A 1 62 ? 14.592 -3.222 19.018 1.00 21.32 58 ALA A C 1
ATOM 470 O O . ALA A 1 62 ? 13.761 -3.045 18.111 1.00 20.24 58 ALA A O 1
ATOM 472 N N . GLY A 1 63 ? 15.849 -3.554 18.773 1.00 23.32 59 GLY A N 1
ATOM 473 C CA . GLY A 1 63 ? 16.327 -3.809 17.361 1.00 24.99 59 GLY A CA 1
ATOM 474 C C . GLY A 1 63 ? 17.025 -5.104 17.234 1.00 24.35 59 GLY A C 1
ATOM 475 O O . GLY A 1 63 ? 17.871 -5.380 18.043 1.00 21.53 59 GLY A O 1
ATOM 476 N N . THR A 1 64 ? 16.844 -5.846 16.131 1.00 27.73 60 THR A N 1
ATOM 477 C CA . THR A 1 64 ? 17.636 -7.071 15.976 1.00 27.88 60 THR A CA 1
ATOM 478 C C . THR A 1 64 ? 18.948 -6.775 15.277 1.00 27.64 60 THR A C 1
ATOM 479 O O . THR A 1 64 ? 19.057 -5.889 14.370 1.00 30.29 60 THR A O 1
ATOM 483 N N . GLU A 1 65 ? 19.895 -7.604 15.647 1.00 26.96 61 GLU A N 1
ATOM 484 C CA . GLU A 1 65 ? 21.204 -7.698 15.061 1.00 29.52 61 GLU A CA 1
ATOM 485 C C . GLU A 1 65 ? 20.998 -8.008 13.509 1.00 31.51 61 GLU A C 1
ATOM 486 O O . GLU A 1 65 ? 20.056 -8.693 13.171 1.00 35.31 61 GLU A O 1
ATOM 492 N N . SER A 1 66 ? 21.616 -7.255 12.605 1.00 26.35 62 SER A N 1
ATOM 493 C CA . SER A 1 66 ? 22.198 -5.961 12.900 1.00 28.73 62 SER A CA 1
ATOM 494 C C . SER A 1 66 ? 21.563 -4.651 12.344 1.00 29.90 62 SER A C 1
ATOM 495 O O . SER A 1 66 ? 21.957 -3.555 12.749 1.00 26.88 62 SER A O 1
ATOM 498 N N . ARG A 1 67 ? 20.655 -4.701 11.402 1.00 30.38 63 ARG A N 1
ATOM 499 C CA . ARG A 1 67 ? 20.262 -3.417 10.735 1.00 33.95 63 ARG A CA 1
ATOM 500 C C . ARG A 1 67 ? 19.108 -2.836 11.610 1.00 32.86 63 ARG A C 1
ATOM 501 O O . ARG A 1 67 ? 18.868 -1.568 11.615 1.00 26.62 63 ARG A O 1
ATOM 509 N N . GLY A 1 68 ? 18.456 -3.729 12.441 1.00 28.51 64 GLY A N 1
ATOM 510 C CA . GLY A 1 68 ? 17.672 -3.273 13.657 1.00 27.85 64 GLY A CA 1
ATOM 511 C C . GLY A 1 68 ? 18.410 -2.369 14.578 1.00 25.06 64 GLY A C 1
ATOM 512 O O . GLY A 1 68 ? 17.818 -1.388 15.141 1.00 25.26 64 GLY A O 1
ATOM 513 N N . PHE A 1 69 ? 19.736 -2.590 14.639 1.00 22.17 65 PHE A N 1
ATOM 514 C CA . PHE A 1 69 ? 20.596 -1.697 15.473 1.00 21.24 65 PHE A CA 1
ATOM 515 C C . PHE A 1 69 ? 20.594 -0.304 14.888 1.00 21.80 65 PHE A C 1
ATOM 516 O O . PHE A 1 69 ? 20.384 0.699 15.601 1.00 24.66 65 PHE A O 1
ATOM 524 N N . ILE A 1 70 ? 20.673 -0.237 13.571 1.00 18.95 66 ILE A N 1
ATOM 525 C CA . ILE A 1 70 ? 20.870 1.091 12.950 1.00 18.92 66 ILE A CA 1
ATOM 526 C C . ILE A 1 70 ? 19.624 1.964 13.133 1.00 19.05 66 ILE A C 1
ATOM 527 O O . ILE A 1 70 ? 19.683 3.091 13.626 1.00 18.12 66 ILE A O 1
ATOM 532 N N . PHE A 1 71 ? 18.517 1.470 12.543 1.00 18.96 67 PHE A N 1
ATOM 533 C CA . PHE A 1 71 ? 17.290 2.238 12.577 1.00 19.82 67 PHE A CA 1
ATOM 534 C C . PHE A 1 71 ? 16.704 2.326 13.964 1.00 18.74 67 PHE A C 1
ATOM 535 O O . PHE A 1 71 ? 16.091 3.355 14.294 1.00 18.68 67 PHE A O 1
ATOM 543 N N . GLY A 1 72 ? 16.952 1.284 14.802 1.00 18.10 68 GLY A N 1
ATOM 544 C CA . GLY A 1 72 ? 16.451 1.316 16.163 1.00 19.54 68 GLY A CA 1
ATOM 545 C C . GLY A 1 72 ? 17.072 2.354 17.019 1.00 19.93 68 GLY A C 1
ATOM 546 O O . GLY A 1 72 ? 16.381 3.026 17.823 1.00 21.08 68 GLY A O 1
ATOM 547 N N . VAL A 1 73 ? 18.382 2.489 16.875 1.00 19.70 69 VAL A N 1
ATOM 548 C CA . VAL A 1 73 ? 19.116 3.490 17.653 1.00 20.84 69 VAL A CA 1
ATOM 549 C C . VAL A 1 73 ? 18.712 4.896 17.212 1.00 20.36 69 VAL A C 1
ATOM 550 O O . VAL A 1 73 ? 18.574 5.774 18.072 1.00 20.29 69 VAL A O 1
ATOM 554 N N . ALA A 1 74 ? 18.536 5.112 15.920 1.00 20.28 70 ALA A N 1
ATOM 555 C CA . ALA A 1 74 ? 18.192 6.422 15.392 1.00 21.10 70 ALA A CA 1
ATOM 556 C C . ALA A 1 74 ? 16.798 6.805 15.899 1.00 20.26 70 ALA A C 1
ATOM 557 O O . ALA A 1 74 ? 16.578 7.934 16.351 1.00 19.16 70 ALA A O 1
ATOM 559 N N . LEU A 1 75 ? 15.870 5.839 15.910 1.00 19.90 71 LEU A N 1
ATOM 560 C CA . LEU A 1 75 ? 14.494 6.112 16.404 1.00 19.58 71 LEU A CA 1
ATOM 561 C C . LEU A 1 75 ? 14.418 6.359 17.921 1.00 21.02 71 LEU A C 1
ATOM 562 O O . LEU A 1 75 ? 13.768 7.349 18.432 1.00 20.18 71 LEU A O 1
ATOM 567 N N . ALA A 1 76 ? 15.178 5.554 18.654 1.00 21.18 72 ALA A N 1
ATOM 568 C CA . ALA A 1 76 ? 15.267 5.715 20.080 1.00 20.81 72 ALA A CA 1
ATOM 569 C C . ALA A 1 76 ? 15.704 7.139 20.446 1.00 22.76 72 ALA A C 1
ATOM 570 O O . ALA A 1 76 ? 15.068 7.803 21.372 1.00 23.97 72 ALA A O 1
ATOM 572 N N A GLU A 1 77 ? 16.671 7.646 19.702 0.60 24.39 73 GLU A N 1
ATOM 573 N N B GLU A 1 77 ? 16.675 7.668 19.719 0.40 22.15 73 GLU A N 1
ATOM 574 C CA A GLU A 1 77 ? 17.164 8.984 19.908 0.60 25.82 73 GLU A CA 1
ATOM 575 C CA B GLU A 1 77 ? 17.140 9.017 19.963 0.40 22.05 73 GLU A CA 1
ATOM 576 C C A GLU A 1 77 ? 16.050 10.003 19.733 0.60 25.07 73 GLU A C 1
ATOM 577 C C B GLU A 1 77 ? 16.078 10.073 19.710 0.40 22.87 73 GLU A C 1
ATOM 578 O O A GLU A 1 77 ? 15.830 10.806 20.618 0.60 24.80 73 GLU A O 1
ATOM 579 O O B GLU A 1 77 ? 15.955 11.004 20.497 0.40 22.65 73 GLU A O 1
ATOM 590 N N . VAL A 1 78 ? 15.319 9.942 18.621 1.00 23.53 74 VAL A N 1
ATOM 591 C CA . VAL A 1 78 ? 14.275 10.845 18.300 1.00 23.23 74 VAL A CA 1
ATOM 592 C C . VAL A 1 78 ? 13.192 10.753 19.370 1.00 24.40 74 VAL A C 1
ATOM 593 O O . VAL A 1 78 ? 12.679 11.801 19.798 1.00 23.66 74 VAL A O 1
ATOM 597 N N . LEU A 1 79 ? 12.840 9.564 19.818 1.00 23.15 75 LEU A N 1
ATOM 598 C CA . LEU A 1 79 ? 11.796 9.440 20.862 1.00 25.30 75 LEU A CA 1
ATOM 599 C C . LEU A 1 79 ? 12.247 9.660 22.312 1.00 23.51 75 LEU A C 1
ATOM 600 O O . LEU A 1 79 ? 11.395 9.661 23.208 1.00 23.36 75 LEU A O 1
ATOM 605 N N . GLY A 1 80 ? 13.540 9.860 22.567 1.00 23.08 76 GLY A N 1
ATOM 606 C CA . GLY A 1 80 ? 14.030 10.068 23.941 1.00 23.76 76 GLY A CA 1
ATOM 607 C C . GLY A 1 80 ? 13.986 8.745 24.719 1.00 22.91 76 GLY A C 1
ATOM 608 O O . GLY A 1 80 ? 13.814 8.782 25.911 1.00 24.01 76 GLY A O 1
ATOM 609 N N . LEU A 1 81 ? 14.084 7.602 24.058 1.00 20.68 77 LEU A N 1
ATOM 610 C CA . LEU A 1 81 ? 13.991 6.251 24.697 1.00 20.23 77 LEU A CA 1
ATOM 611 C C . LEU A 1 81 ? 15.273 5.479 24.727 1.00 21.82 77 LEU A C 1
ATOM 612 O O . LEU A 1 81 ? 16.198 5.725 23.937 1.00 23.44 77 LEU A O 1
ATOM 617 N N . GLY A 1 82 ? 15.291 4.481 25.591 1.00 21.47 78 GLY A N 1
ATOM 618 C CA . GLY A 1 82 ? 16.404 3.465 25.644 1.00 21.25 78 GLY A CA 1
ATOM 619 C C . GLY A 1 82 ? 16.285 2.457 24.496 1.00 20.75 78 GLY A C 1
ATOM 620 O O . GLY A 1 82 ? 15.321 2.445 23.751 1.00 19.73 78 GLY A O 1
ATOM 621 N N . PHE A 1 83 ? 17.314 1.656 24.354 1.00 20.17 79 PHE A N 1
ATOM 622 C CA . PHE A 1 83 ? 17.463 0.683 23.314 1.00 18.28 79 PHE A CA 1
ATOM 623 C C . PHE A 1 83 ? 17.912 -0.640 23.827 1.00 17.55 79 PHE A C 1
ATOM 624 O O . PHE A 1 83 ? 18.850 -0.679 24.707 1.00 17.91 79 PHE A O 1
ATOM 632 N N . VAL A 1 84 ? 17.352 -1.715 23.260 1.00 16.78 80 VAL A N 1
ATOM 633 C CA . VAL A 1 84 ? 17.679 -3.023 23.620 1.00 17.73 80 VAL A CA 1
ATOM 634 C C . VAL A 1 84 ? 18.075 -3.762 22.373 1.00 18.60 80 VAL A C 1
ATOM 635 O O . VAL A 1 84 ? 17.298 -3.753 21.451 1.00 18.04 80 VAL A O 1
ATOM 639 N N . PRO A 1 85 ? 19.298 -4.377 22.334 1.00 19.18 81 PRO A N 1
ATOM 640 C CA . PRO A 1 85 ? 19.687 -5.255 21.288 1.00 17.93 81 PRO A CA 1
ATOM 641 C C . PRO A 1 85 ? 19.124 -6.728 21.481 1.00 19.66 81 PRO A C 1
ATOM 642 O O . PRO A 1 85 ? 19.199 -7.292 22.546 1.00 21.34 81 PRO A O 1
ATOM 646 N N . VAL A 1 86 ? 18.587 -7.230 20.380 1.00 18.94 82 VAL A N 1
ATOM 647 C CA . VAL A 1 86 ? 18.127 -8.612 20.173 1.00 20.48 82 VAL A CA 1
ATOM 648 C C . VAL A 1 86 ? 19.191 -9.240 19.344 1.00 21.88 82 VAL A C 1
ATOM 649 O O . VAL A 1 86 ? 19.339 -8.857 18.173 1.00 21.88 82 VAL A O 1
ATOM 653 N N . ARG A 1 87 ? 20.000 -10.110 19.938 1.00 20.36 83 ARG A N 1
ATOM 654 C CA . ARG A 1 87 ? 21.262 -10.508 19.372 1.00 22.51 83 ARG A CA 1
ATOM 655 C C . ARG A 1 87 ? 21.215 -11.936 18.765 1.00 25.21 83 ARG A C 1
ATOM 656 O O . ARG A 1 87 ? 20.382 -12.791 19.166 1.00 22.79 83 ARG A O 1
ATOM 664 N N . LYS A 1 88 ? 22.191 -12.199 17.932 1.00 26.06 84 LYS A N 1
ATOM 665 C CA . LYS A 1 88 ? 22.485 -13.544 17.470 1.00 28.71 84 LYS A CA 1
ATOM 666 C C . LYS A 1 88 ? 22.921 -14.287 18.676 1.00 25.48 84 LYS A C 1
ATOM 667 O O . LYS A 1 88 ? 23.341 -13.639 19.657 1.00 24.73 84 LYS A O 1
ATOM 673 N N . PRO A 1 89 ? 22.849 -15.634 18.624 1.00 25.86 85 PRO A N 1
ATOM 674 C CA . PRO A 1 89 ? 23.070 -16.457 19.815 1.00 26.46 85 PRO A CA 1
ATOM 675 C C . PRO A 1 89 ? 24.479 -16.452 20.326 1.00 26.24 85 PRO A C 1
ATOM 676 O O . PRO A 1 89 ? 25.399 -16.427 19.556 1.00 23.82 85 PRO A O 1
ATOM 680 N N . GLY A 1 90 ? 24.667 -16.475 21.637 1.00 25.72 86 GLY A N 1
ATOM 681 C CA . GLY A 1 90 ? 25.984 -16.664 22.155 1.00 25.74 86 GLY A CA 1
ATOM 682 C C . GLY A 1 90 ? 26.733 -15.340 22.358 1.00 26.24 86 GLY A C 1
ATOM 683 O O . GLY A 1 90 ? 27.798 -15.362 22.870 1.00 28.48 86 GLY A O 1
ATOM 684 N N . LYS A 1 91 ? 26.109 -14.217 22.170 1.00 24.64 87 LYS A N 1
ATOM 685 C CA . LYS A 1 91 ? 26.789 -12.931 22.303 1.00 25.82 87 LYS A CA 1
ATOM 686 C C . LYS A 1 91 ? 26.490 -12.173 23.535 1.00 23.09 87 LYS A C 1
ATOM 687 O O . LYS A 1 91 ? 27.317 -11.409 24.052 1.00 24.67 87 LYS A O 1
ATOM 693 N N . LEU A 1 92 ? 25.272 -12.296 24.000 1.00 22.11 88 LEU A N 1
ATOM 694 C CA . LEU A 1 92 ? 24.869 -11.658 25.249 1.00 22.62 88 LEU A CA 1
ATOM 695 C C . LEU A 1 92 ? 25.464 -12.369 26.513 1.00 24.98 88 LEU A C 1
ATOM 696 O O . LEU A 1 92 ? 25.400 -13.580 26.612 1.00 25.79 88 LEU A O 1
ATOM 701 N N . PRO A 1 93 ? 26.024 -11.602 27.504 1.00 26.14 89 PRO A N 1
ATOM 702 C CA . PRO A 1 93 ? 26.786 -12.238 28.576 1.00 25.72 89 PRO A CA 1
ATOM 703 C C . PRO A 1 93 ? 26.067 -12.742 29.849 1.00 28.13 89 PRO A C 1
ATOM 704 O O . PRO A 1 93 ? 26.626 -13.554 30.548 1.00 26.71 89 PRO A O 1
ATOM 708 N N . ARG A 1 94 ? 24.873 -12.285 30.154 1.00 25.50 90 ARG A N 1
ATOM 709 C CA . ARG A 1 94 ? 24.155 -12.730 31.344 1.00 26.89 90 ARG A CA 1
ATOM 710 C C . ARG A 1 94 ? 22.945 -13.548 30.962 1.00 25.60 90 ARG A C 1
ATOM 711 O O . ARG A 1 94 ? 22.773 -13.973 29.789 1.00 23.17 90 ARG A O 1
ATOM 719 N N . ALA A 1 95 ? 22.033 -13.767 31.857 1.00 24.14 91 ALA A N 1
ATOM 720 C CA . ALA A 1 95 ? 21.014 -14.764 31.500 1.00 25.40 91 ALA A CA 1
ATOM 721 C C . ALA A 1 95 ? 20.118 -14.310 30.301 1.00 23.84 91 ALA A C 1
ATOM 722 O O . ALA A 1 95 ? 19.742 -13.120 30.209 1.00 23.00 91 ALA A O 1
ATOM 724 N N . THR A 1 96 ? 19.794 -15.211 29.409 1.00 24.17 92 THR A N 1
ATOM 725 C CA . THR A 1 96 ? 19.073 -14.888 28.189 1.00 24.58 92 THR A CA 1
ATOM 726 C C . THR A 1 96 ? 17.827 -15.743 28.033 1.00 25.06 92 THR A C 1
ATOM 727 O O . THR A 1 96 ? 17.680 -16.799 28.678 1.00 21.85 92 THR A O 1
ATOM 731 N N . TYR A 1 97 ? 16.906 -15.214 27.249 1.00 24.73 93 TYR A N 1
ATOM 732 C CA . TYR A 1 97 ? 15.850 -16.061 26.589 1.00 26.11 93 TYR A CA 1
ATOM 733 C C . TYR A 1 97 ? 16.274 -16.251 25.124 1.00 26.38 93 TYR A C 1
ATOM 734 O O . TYR A 1 97 ? 17.026 -15.449 24.547 1.00 24.09 93 TYR A O 1
ATOM 743 N N . SER A 1 98 ? 15.803 -17.341 24.540 1.00 25.35 94 SER A N 1
ATOM 744 C CA . SER A 1 98 ? 16.157 -17.685 23.175 1.00 27.39 94 SER A CA 1
ATOM 745 C C . SER A 1 98 ? 14.926 -18.145 22.384 1.00 28.01 94 SER A C 1
ATOM 746 O O . SER A 1 98 ? 14.041 -18.735 22.993 1.00 27.86 94 SER A O 1
ATOM 749 N N . VAL A 1 99 ? 14.798 -17.836 21.075 1.00 25.70 95 VAL A N 1
ATOM 750 C CA . VAL A 1 99 ? 13.613 -18.261 20.291 1.00 26.23 95 VAL A CA 1
ATOM 751 C C . VAL A 1 99 ? 14.197 -18.628 18.965 1.00 27.62 95 VAL A C 1
ATOM 752 O O . VAL A 1 99 ? 15.001 -17.853 18.437 1.00 26.01 95 VAL A O 1
ATOM 756 N N . LYS A 1 100 ? 13.787 -19.771 18.462 1.00 25.63 96 LYS A N 1
ATOM 757 C CA . LYS A 1 100 ? 14.277 -20.300 17.230 1.00 27.93 96 LYS A CA 1
ATOM 758 C C . LYS A 1 100 ? 13.306 -19.878 16.096 1.00 28.53 96 LYS A C 1
ATOM 759 O O . LYS A 1 100 ? 12.091 -19.841 16.307 1.00 27.67 96 LYS A O 1
ATOM 765 N N . TYR A 1 101 ? 13.804 -19.571 14.888 1.00 26.07 97 TYR A N 1
ATOM 766 C CA . TYR A 1 101 ? 12.841 -19.292 13.772 1.00 27.19 97 TYR A CA 1
ATOM 767 C C . TYR A 1 101 ? 13.259 -20.049 12.533 1.00 27.91 97 TYR A C 1
ATOM 768 O O . TYR A 1 101 ? 14.391 -20.494 12.436 1.00 25.51 97 TYR A O 1
ATOM 777 N N . ASP A 1 102 ? 12.323 -20.232 11.650 1.00 32.52 98 ASP A N 1
ATOM 778 C CA . ASP A 1 102 ? 12.586 -21.061 10.472 1.00 38.63 98 ASP A CA 1
ATOM 779 C C . ASP A 1 102 ? 13.363 -20.186 9.429 1.00 41.03 98 ASP A C 1
ATOM 780 O O . ASP A 1 102 ? 13.151 -18.952 9.327 1.00 34.61 98 ASP A O 1
ATOM 785 N N . LEU A 1 103 ? 14.353 -20.812 8.804 1.00 43.28 99 LEU A N 1
ATOM 786 C CA . LEU A 1 103 ? 14.878 -20.369 7.503 1.00 47.49 99 LEU A CA 1
ATOM 787 C C . LEU A 1 103 ? 14.310 -21.275 6.365 1.00 50.83 99 LEU A C 1
ATOM 788 O O . LEU A 1 103 ? 13.796 -22.412 6.627 1.00 45.04 99 LEU A O 1
ATOM 793 N N . GLU A 1 104 ? 14.424 -20.783 5.113 1.00 54.38 100 GLU A N 1
ATOM 794 C CA . GLU A 1 104 ? 14.235 -21.661 3.919 1.00 57.15 100 GLU A CA 1
ATOM 795 C C . GLU A 1 104 ? 14.861 -23.050 4.207 1.00 56.21 100 GLU A C 1
ATOM 796 O O . GLU A 1 104 ? 14.141 -24.020 4.304 1.00 58.88 100 GLU A O 1
ATOM 802 N N . TYR A 1 105 ? 16.182 -23.136 4.398 1.00 59.19 101 TYR A N 1
ATOM 803 C CA . TYR A 1 105 ? 16.795 -24.379 4.883 1.00 59.70 101 TYR A CA 1
ATOM 804 C C . TYR A 1 105 ? 17.381 -24.125 6.261 1.00 56.21 101 TYR A C 1
ATOM 805 O O . TYR A 1 105 ? 18.146 -23.190 6.457 1.00 53.78 101 TYR A O 1
ATOM 814 N N . GLY A 1 106 ? 16.965 -24.963 7.201 1.00 50.34 102 GLY A N 1
ATOM 815 C CA . GLY A 1 106 ? 17.419 -24.929 8.577 1.00 51.75 102 GLY A CA 1
ATOM 816 C C . GLY A 1 106 ? 16.639 -23.959 9.434 1.00 45.90 102 GLY A C 1
ATOM 817 O O . GLY A 1 106 ? 15.499 -23.531 9.128 1.00 50.37 102 GLY A O 1
ATOM 818 N N . SER A 1 107 ? 17.298 -23.583 10.517 1.00 43.59 103 SER A N 1
ATOM 819 C CA . SER A 1 107 ? 16.733 -22.649 11.455 1.00 35.77 103 SER A CA 1
ATOM 820 C C . SER A 1 107 ? 17.833 -21.841 12.122 1.00 35.35 103 SER A C 1
ATOM 821 O O . SER A 1 107 ? 18.992 -22.143 12.027 1.00 33.55 103 SER A O 1
ATOM 824 N N . ASP A 1 108 ? 17.443 -20.798 12.829 1.00 31.83 104 ASP A N 1
ATOM 825 C CA . ASP A 1 108 ? 18.415 -20.043 13.606 1.00 30.19 104 ASP A CA 1
ATOM 826 C C . ASP A 1 108 ? 17.669 -19.466 14.818 1.00 27.45 104 ASP A C 1
ATOM 827 O O . ASP A 1 108 ? 16.459 -19.720 14.987 1.00 24.36 104 ASP A O 1
ATOM 832 N N . SER A 1 109 ? 18.388 -18.698 15.653 1.00 24.37 105 SER A N 1
ATOM 833 C CA . SER A 1 109 ? 17.781 -18.255 16.943 1.00 26.85 105 SER A CA 1
ATOM 834 C C . SER A 1 109 ? 18.103 -16.787 17.112 1.00 24.18 105 SER A C 1
ATOM 835 O O . SER A 1 109 ? 19.048 -16.321 16.472 1.00 22.01 105 SER A O 1
ATOM 838 N N . LEU A 1 110 ? 17.373 -16.142 17.978 1.00 23.29 106 LEU A N 1
ATOM 839 C CA . LEU A 1 110 ? 17.745 -14.845 18.513 1.00 22.61 106 LEU A CA 1
ATOM 840 C C . LEU A 1 110 ? 17.565 -14.919 20.033 1.00 22.06 106 LEU A C 1
ATOM 841 O O . LEU A 1 110 ? 16.844 -15.767 20.510 1.00 22.63 106 LEU A O 1
ATOM 846 N N . GLU A 1 111 ? 18.257 -14.034 20.738 1.00 21.37 107 GLU A N 1
ATOM 847 C CA . GLU A 1 111 ? 18.278 -13.955 22.150 1.00 22.33 107 GLU A CA 1
ATOM 848 C C . GLU A 1 111 ? 18.093 -12.560 22.638 1.00 23.09 107 GLU A C 1
ATOM 849 O O . GLU A 1 111 ? 18.464 -11.585 21.914 1.00 20.94 107 GLU A O 1
ATOM 855 N N . ILE A 1 112 ? 17.602 -12.452 23.875 1.00 22.62 108 ILE A N 1
ATOM 856 C CA . ILE A 1 112 ? 17.632 -11.179 24.587 1.00 24.88 108 ILE A CA 1
ATOM 857 C C . ILE A 1 112 ? 17.970 -11.467 26.076 1.00 24.68 108 ILE A C 1
ATOM 858 O O . ILE A 1 112 ? 17.820 -12.577 26.550 1.00 23.77 108 ILE A O 1
ATOM 863 N N . HIS A 1 113 ? 18.488 -10.461 26.760 1.00 22.76 109 HIS A N 1
ATOM 864 C CA . HIS A 1 113 ? 18.754 -10.604 28.196 1.00 22.68 109 HIS A CA 1
ATOM 865 C C . HIS A 1 113 ? 17.402 -10.745 28.877 1.00 21.79 109 HIS A C 1
ATOM 866 O O . HIS A 1 113 ? 16.421 -10.069 28.494 1.00 23.04 109 HIS A O 1
ATOM 873 N N . GLN A 1 114 ? 17.317 -11.686 29.821 1.00 22.46 110 GLN A N 1
ATOM 874 C CA . GLN A 1 114 ? 16.104 -11.864 30.565 1.00 21.35 11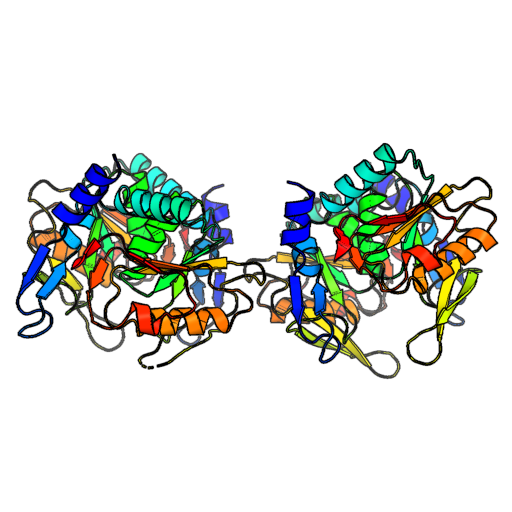0 GLN A CA 1
ATOM 875 C C . GLN A 1 114 ? 15.622 -10.582 31.205 1.00 22.78 110 GLN A C 1
ATOM 876 O O . GLN A 1 114 ? 14.426 -10.400 31.348 1.00 22.50 110 GLN A O 1
ATOM 882 N N . ASP A 1 115 ? 16.513 -9.720 31.603 1.00 22.08 111 ASP A N 1
ATOM 883 C CA . ASP A 1 115 ? 16.163 -8.491 32.282 1.00 24.74 111 ASP A CA 1
ATOM 884 C C . ASP A 1 115 ? 16.119 -7.322 31.279 1.00 24.10 111 ASP A C 1
ATOM 885 O O . ASP A 1 115 ? 16.145 -6.205 31.726 1.00 23.64 111 ASP A O 1
ATOM 890 N N . ALA A 1 116 ? 15.940 -7.552 29.987 1.00 25.20 112 ALA A N 1
ATOM 891 C CA . ALA A 1 116 ? 16.129 -6.434 29.000 1.00 26.72 112 ALA A CA 1
ATOM 892 C C . ALA A 1 116 ? 14.981 -5.378 29.160 1.00 29.73 112 ALA A C 1
ATOM 893 O O . ALA A 1 116 ? 15.173 -4.139 28.965 1.00 30.22 112 ALA A O 1
ATOM 895 N N . PHE A 1 117 ? 13.802 -5.875 29.526 1.00 30.34 113 PHE A N 1
ATOM 896 C CA . PHE A 1 117 ? 12.566 -5.084 29.600 1.00 33.61 113 PHE A CA 1
ATOM 897 C C . PHE A 1 117 ? 11.925 -5.314 30.976 1.00 39.07 113 PHE A C 1
ATOM 898 O O . PHE A 1 117 ? 11.928 -6.434 31.500 1.00 40.59 113 PHE A O 1
ATOM 906 N N . LYS A 1 118 ? 11.499 -4.212 31.558 1.00 39.73 114 LYS A N 1
ATOM 907 C CA . LYS A 1 118 ? 10.510 -4.219 32.675 1.00 38.92 114 LYS A CA 1
ATOM 908 C C . LYS A 1 118 ? 9.166 -4.696 32.220 1.00 36.61 114 LYS A C 1
ATOM 909 O O . LYS A 1 118 ? 8.689 -4.422 31.083 1.00 28.30 114 LYS A O 1
ATOM 915 N N . VAL A 1 119 ? 8.457 -5.321 33.145 1.00 31.08 115 VAL A N 1
ATOM 916 C CA . VAL A 1 119 ? 7.113 -5.821 32.903 1.00 28.27 115 VAL A CA 1
ATOM 917 C C . VAL A 1 119 ? 6.098 -4.728 32.551 1.00 25.69 115 VAL A C 1
ATOM 918 O O . VAL A 1 119 ? 5.144 -5.012 31.859 1.00 24.66 115 VAL A O 1
ATOM 922 N N . THR A 1 120 ? 6.323 -3.469 32.935 1.00 22.48 116 THR A N 1
ATOM 923 C CA . THR A 1 120 ? 5.467 -2.340 32.467 1.00 23.52 116 THR A CA 1
ATOM 924 C C . THR A 1 120 ? 5.893 -1.793 31.071 1.00 25.93 116 THR A C 1
ATOM 925 O O . THR A 1 120 ? 5.233 -0.899 30.546 1.00 23.89 116 THR A O 1
ATOM 929 N N . ASP A 1 121 ? 6.954 -2.321 30.455 1.00 23.65 117 ASP A N 1
ATOM 930 C CA . ASP A 1 121 ? 7.368 -1.785 29.125 1.00 23.90 117 ASP A CA 1
ATOM 931 C C . ASP A 1 121 ? 6.456 -2.131 27.961 1.00 22.52 117 ASP A C 1
ATOM 932 O O . ASP A 1 121 ? 5.872 -3.203 27.932 1.00 23.64 117 ASP A O 1
ATOM 937 N N . GLU A 1 122 ? 6.251 -1.124 27.093 1.00 22.07 118 GLU A N 1
ATOM 938 C CA . GLU A 1 122 ? 5.575 -1.321 25.827 1.00 22.83 118 GLU A CA 1
ATOM 939 C C . GLU A 1 122 ? 6.619 -1.149 24.717 1.00 20.06 118 GLU A C 1
ATOM 940 O O . GLU A 1 122 ? 7.137 -0.091 24.514 1.00 19.41 118 GLU A O 1
ATOM 946 N N . VAL A 1 123 ? 7.025 -2.254 24.162 1.00 19.42 119 VAL A N 1
ATOM 947 C CA . VAL A 1 123 ? 8.257 -2.261 23.383 1.00 19.08 119 VAL A CA 1
ATOM 948 C C . VAL A 1 123 ? 7.972 -2.055 21.909 1.00 18.71 119 VAL A C 1
ATOM 949 O O . VAL A 1 123 ? 7.099 -2.716 21.363 1.00 19.93 119 VAL A O 1
ATOM 953 N N . LEU A 1 124 ? 8.728 -1.180 21.251 1.00 18.21 120 LEU A N 1
ATOM 954 C CA . LEU A 1 124 ? 8.617 -0.930 19.817 1.00 18.05 120 LEU A CA 1
ATOM 955 C C . LEU A 1 124 ? 9.726 -1.727 19.131 1.00 18.57 120 LEU A C 1
ATOM 956 O O . LEU A 1 124 ? 10.919 -1.451 19.376 1.00 19.33 120 LEU A O 1
ATOM 961 N N . VAL A 1 125 ? 9.402 -2.675 18.290 1.00 17.80 121 VAL A N 1
ATOM 962 C CA . VAL A 1 125 ? 10.417 -3.352 17.476 1.00 19.84 121 VAL A CA 1
ATOM 963 C C . VAL A 1 125 ? 10.727 -2.549 16.212 1.00 19.11 121 VAL A C 1
ATOM 964 O O . VAL A 1 125 ? 9.777 -2.118 15.558 1.00 18.56 121 VAL A O 1
ATOM 968 N N . VAL A 1 126 ? 11.991 -2.322 15.913 1.00 18.30 122 VAL A N 1
ATOM 969 C CA . VAL A 1 126 ? 12.395 -1.635 14.680 1.00 20.02 122 VAL A CA 1
ATOM 970 C C . VAL A 1 126 ? 13.310 -2.533 13.846 1.00 20.24 122 VAL A C 1
ATOM 971 O O . VAL A 1 126 ? 14.200 -3.172 14.384 1.00 21.36 122 VAL A O 1
ATOM 975 N N . ASP A 1 127 ? 13.130 -2.522 12.532 1.00 21.14 123 ASP A N 1
ATOM 976 C CA . ASP A 1 127 ? 14.034 -3.189 11.647 1.00 21.98 123 ASP A CA 1
ATOM 977 C C . ASP A 1 127 ? 14.015 -2.524 10.288 1.00 21.61 123 ASP A C 1
ATOM 978 O O . ASP A 1 127 ? 13.109 -1.740 9.984 1.00 20.56 123 ASP A O 1
ATOM 983 N N . ASP A 1 128 ? 14.959 -2.885 9.446 1.00 21.30 124 ASP A N 1
ATOM 984 C CA . ASP A 1 128 ? 14.977 -2.342 8.122 1.00 21.41 124 ASP A CA 1
ATOM 985 C C . ASP A 1 128 ? 13.832 -2.744 7.194 1.00 21.70 124 ASP A C 1
ATOM 986 O O . ASP A 1 128 ? 13.341 -1.932 6.456 1.00 22.68 124 ASP A O 1
ATOM 991 N N . LEU A 1 129 ? 13.435 -4.002 7.222 1.00 21.77 125 LEU A N 1
ATOM 992 C CA . LEU A 1 129 ? 12.723 -4.584 6.124 1.00 23.96 125 LEU A CA 1
ATOM 993 C C . LEU A 1 129 ? 11.881 -5.756 6.611 1.00 24.07 125 LEU A C 1
ATOM 994 O O . LEU A 1 129 ? 12.371 -6.620 7.329 1.00 21.56 125 LEU A O 1
ATOM 999 N N . LEU A 1 130 ? 10.597 -5.745 6.259 1.00 22.60 126 LEU A N 1
ATOM 1000 C CA . LEU A 1 130 ? 9.735 -6.837 6.512 1.00 21.98 126 LEU A CA 1
ATOM 1001 C C . LEU A 1 130 ? 9.590 -7.652 5.246 1.00 23.05 126 LEU A C 1
ATOM 1002 O O . LEU A 1 130 ? 9.037 -7.181 4.295 1.00 23.31 126 LEU A O 1
ATOM 1007 N N . ALA A 1 131 ? 9.968 -8.929 5.344 1.00 22.63 127 ALA A N 1
ATOM 1008 C CA . ALA A 1 131 ? 9.829 -9.872 4.276 1.00 23.61 127 ALA A CA 1
ATOM 1009 C C . ALA A 1 131 ? 8.943 -11.011 4.754 1.00 23.98 127 ALA A C 1
ATOM 1010 O O . ALA A 1 131 ? 7.691 -10.861 4.766 1.00 26.95 127 ALA A O 1
ATOM 1012 N N . THR A 1 132 ? 9.502 -12.144 5.101 1.00 25.41 128 THR A N 1
ATOM 1013 C CA . THR A 1 132 ? 8.651 -13.272 5.656 1.00 28.92 128 THR A CA 1
ATOM 1014 C C . THR A 1 132 ? 8.113 -13.039 7.070 1.00 27.47 128 THR A C 1
ATOM 1015 O O . THR A 1 132 ? 7.189 -13.717 7.533 1.00 25.13 128 THR A O 1
ATOM 1019 N N . GLY A 1 133 ? 8.805 -12.177 7.830 1.00 26.09 129 GLY A N 1
ATOM 1020 C CA . GLY A 1 133 ? 8.459 -11.894 9.196 1.00 25.18 129 GLY A CA 1
ATOM 1021 C C . GLY A 1 133 ? 9.018 -12.900 10.239 1.00 23.74 129 GLY A C 1
ATOM 1022 O O . GLY A 1 133 ? 8.709 -12.830 11.471 1.00 21.87 129 GLY A O 1
ATOM 1023 N N . GLY A 1 134 ? 9.869 -13.807 9.793 1.00 23.99 130 GLY A N 1
ATOM 1024 C CA . GLY A 1 134 ? 10.468 -14.826 10.710 1.00 24.22 130 GLY A CA 1
ATOM 1025 C C . GLY A 1 134 ? 11.210 -14.170 11.895 1.00 24.14 130 GLY A C 1
ATOM 1026 O O . GLY A 1 134 ? 10.843 -14.442 13.115 1.00 23.89 130 GLY A O 1
ATOM 1027 N N . THR A 1 135 ? 12.230 -13.327 11.623 1.00 22.61 131 THR A N 1
ATOM 1028 C CA . THR A 1 135 ? 12.969 -12.742 12.741 1.00 24.41 131 THR A CA 1
ATOM 1029 C C . THR A 1 135 ? 12.060 -11.739 13.515 1.00 23.68 131 THR A C 1
ATOM 1030 O O . THR A 1 135 ? 12.227 -11.618 14.741 1.00 23.17 131 THR A O 1
ATOM 1034 N N . ALA A 1 136 ? 11.112 -11.081 12.836 1.00 21.56 132 ALA A N 1
ATOM 1035 C CA . ALA A 1 136 ? 10.201 -10.112 13.556 1.00 22.64 132 ALA A CA 1
ATOM 1036 C C . ALA A 1 136 ? 9.351 -10.902 14.615 1.00 21.34 132 ALA A C 1
ATOM 1037 O O . ALA A 1 136 ? 9.264 -10.486 15.771 1.00 20.84 132 ALA A O 1
ATOM 1039 N N . LYS A 1 137 ? 8.788 -12.065 14.221 1.00 25.15 133 LYS A N 1
ATOM 1040 C CA . LYS A 1 137 ? 7.932 -12.859 15.138 1.00 24.79 133 LYS A CA 1
ATOM 1041 C C . LYS A 1 137 ? 8.786 -13.435 16.253 1.00 23.76 133 LYS A C 1
ATOM 1042 O O . LYS A 1 137 ? 8.339 -13.458 17.408 1.00 25.09 133 LYS A O 1
ATOM 1048 N N . ALA A 1 138 ? 10.022 -13.871 15.944 1.00 24.83 134 ALA A N 1
ATOM 1049 C CA . ALA A 1 138 ? 10.899 -14.417 16.999 1.00 23.55 134 ALA A CA 1
ATOM 1050 C C . ALA A 1 138 ? 11.180 -13.297 18.043 1.00 22.56 134 ALA A C 1
ATOM 1051 O O . ALA A 1 138 ? 11.234 -13.531 19.226 1.00 20.19 134 ALA A O 1
ATOM 1053 N N . THR A 1 139 ? 11.285 -12.073 17.550 1.00 20.90 135 THR A N 1
ATOM 1054 C CA . THR A 1 139 ? 11.484 -10.867 18.404 1.00 19.94 135 THR A CA 1
ATOM 1055 C C . THR A 1 139 ? 10.328 -10.601 19.295 1.00 19.39 135 THR A C 1
ATOM 1056 O O . THR A 1 139 ? 10.574 -10.457 20.579 1.00 21.34 135 THR A O 1
ATOM 1060 N N . VAL A 1 140 ? 9.118 -10.705 18.744 1.00 20.08 136 VAL A N 1
ATOM 1061 C CA . VAL A 1 140 ? 7.873 -10.518 19.522 1.00 21.90 136 VAL A CA 1
ATOM 1062 C C . VAL A 1 140 ? 7.823 -11.583 20.650 1.00 22.98 136 VAL A C 1
ATOM 1063 O O . VAL A 1 140 ? 7.530 -11.298 21.825 1.00 22.49 136 VAL A O 1
ATOM 1067 N N . ASP A 1 141 ? 8.095 -12.831 20.269 1.00 22.71 137 ASP A N 1
ATOM 1068 C CA . ASP A 1 141 ? 8.122 -13.935 21.282 1.00 23.74 137 ASP A CA 1
ATOM 1069 C C . ASP A 1 141 ? 9.114 -13.728 22.415 1.00 23.84 137 ASP A C 1
ATOM 1070 O O . ASP A 1 141 ? 8.833 -13.973 23.610 1.00 23.09 137 ASP A O 1
ATOM 1075 N N . LEU A 1 142 ? 10.271 -13.218 22.049 1.00 22.36 138 LEU A N 1
ATOM 1076 C CA . LEU A 1 142 ? 11.277 -12.893 22.950 1.00 22.46 138 LEU A CA 1
ATOM 1077 C C . LEU A 1 142 ? 10.840 -11.796 23.925 1.00 23.48 138 LEU A C 1
ATOM 1078 O O . LEU A 1 142 ? 10.945 -11.963 25.186 1.00 22.23 138 LEU A O 1
ATOM 1083 N N . ILE A 1 143 ? 10.294 -10.704 23.399 1.00 22.84 139 ILE A N 1
ATOM 1084 C CA . ILE A 1 143 ? 9.810 -9.665 24.277 1.00 23.36 139 ILE A CA 1
ATOM 1085 C C . ILE A 1 143 ? 8.768 -10.270 25.314 1.00 24.03 139 ILE A C 1
ATOM 1086 O O . ILE A 1 143 ? 8.770 -10.004 26.564 1.00 23.76 139 ILE A O 1
ATOM 1091 N N . GLU A 1 144 ? 7.901 -11.116 24.770 1.00 25.11 140 GLU A N 1
ATOM 1092 C CA . GLU A 1 144 ? 6.759 -11.595 25.579 1.00 26.05 140 GLU A CA 1
ATOM 1093 C C . GLU A 1 144 ? 7.260 -12.535 26.679 1.00 24.93 140 GLU A C 1
ATOM 1094 O O . GLU A 1 144 ? 6.553 -12.709 27.658 1.00 25.70 140 GLU A O 1
ATOM 1100 N N . LYS A 1 145 ? 8.452 -13.122 26.495 1.00 23.58 141 LYS A N 1
ATOM 1101 C CA . LYS A 1 145 ? 9.083 -13.935 27.509 1.00 24.49 141 LYS A CA 1
ATOM 1102 C C . LYS A 1 145 ? 9.420 -13.155 28.724 1.00 24.26 141 LYS A C 1
ATOM 1103 O O . LYS A 1 145 ? 9.517 -13.753 29.770 1.00 23.06 141 LYS A O 1
ATOM 1109 N N . THR A 1 146 ? 9.647 -11.842 28.582 1.00 24.11 142 THR A N 1
ATOM 1110 C CA . THR A 1 146 ? 9.954 -11.024 29.704 1.00 23.73 142 THR A CA 1
ATOM 1111 C C . THR A 1 146 ? 8.741 -10.546 30.463 1.00 25.69 142 THR A C 1
ATOM 1112 O O . THR A 1 146 ? 8.830 -9.851 31.524 1.00 26.69 142 THR A O 1
ATOM 1116 N N . GLN A 1 147 ? 7.589 -10.767 29.853 1.00 26.05 143 GLN A N 1
ATOM 1117 C CA . GLN A 1 147 ? 6.284 -10.359 30.344 1.00 28.05 143 GLN A CA 1
ATOM 1118 C C . GLN A 1 147 ? 5.965 -8.939 29.938 1.00 27.83 143 GLN A C 1
ATOM 1119 O O . GLN A 1 147 ? 4.921 -8.502 30.269 1.00 23.75 143 GLN A O 1
ATOM 1125 N N . ALA A 1 148 ? 6.876 -8.229 29.277 1.00 26.92 144 ALA A N 1
ATOM 1126 C CA . ALA A 1 148 ? 6.565 -6.929 28.672 1.00 26.83 144 ALA A CA 1
ATOM 1127 C C . ALA A 1 148 ? 5.624 -7.137 27.524 1.00 26.31 144 ALA A C 1
ATOM 1128 O O . ALA A 1 148 ? 5.328 -8.253 27.129 1.00 25.97 144 ALA A O 1
ATOM 1130 N N . LYS A 1 149 ? 5.191 -6.039 26.950 1.00 27.50 145 LYS A N 1
ATOM 1131 C CA . LYS A 1 149 ? 4.153 -6.125 25.908 1.00 28.61 145 LYS A CA 1
ATOM 1132 C C . LYS A 1 149 ? 4.748 -5.436 24.672 1.00 25.13 145 LYS A C 1
ATOM 1133 O O . LYS A 1 149 ? 5.547 -4.472 24.817 1.00 20.62 145 LYS A O 1
ATOM 1139 N N . VAL A 1 150 ? 4.346 -5.938 23.492 1.00 23.34 146 VAL A N 1
ATOM 1140 C CA . VAL A 1 150 ? 4.772 -5.323 22.221 1.00 22.31 146 VAL A CA 1
ATOM 1141 C C . VAL A 1 150 ? 3.869 -4.172 21.875 1.00 22.88 146 VAL A C 1
ATOM 1142 O O . VAL A 1 150 ? 2.714 -4.401 21.579 1.00 27.67 146 VAL A O 1
ATOM 1146 N N . ALA A 1 151 ? 4.394 -2.962 21.838 1.00 21.11 147 ALA A N 1
ATOM 1147 C CA . ALA A 1 151 ? 3.583 -1.816 21.417 1.00 22.93 147 ALA A CA 1
ATOM 1148 C C . ALA A 1 151 ? 3.307 -1.799 19.896 1.00 21.62 147 ALA A C 1
ATOM 1149 O O . ALA A 1 151 ? 2.278 -1.383 19.459 1.00 21.67 147 ALA A O 1
ATOM 1151 N N . GLY A 1 152 ? 4.283 -2.236 19.104 1.00 19.82 148 GLY A N 1
ATOM 1152 C CA . GLY A 1 152 ? 4.189 -2.367 17.686 1.00 19.56 148 GLY A CA 1
ATOM 1153 C C . GLY A 1 152 ? 5.523 -2.743 17.040 1.00 18.75 148 GLY A C 1
ATOM 1154 O O . GLY A 1 152 ? 6.559 -2.926 17.723 1.00 18.10 148 GLY A O 1
ATOM 1155 N N . LEU A 1 153 ? 5.508 -2.837 15.722 1.00 19.28 149 LEU A N 1
ATOM 1156 C CA . LEU A 1 153 ? 6.718 -3.082 14.971 1.00 18.67 149 LEU A CA 1
ATOM 1157 C C . LEU A 1 153 ? 6.732 -2.048 13.836 1.00 19.36 149 LEU A C 1
ATOM 1158 O O . LEU A 1 153 ? 5.668 -1.785 13.182 1.00 20.72 149 LEU A O 1
ATOM 1163 N N . ILE A 1 154 ? 7.855 -1.452 13.537 1.00 19.35 150 ILE A N 1
ATOM 1164 C CA . ILE A 1 154 ? 7.933 -0.485 12.394 1.00 19.43 150 ILE A CA 1
ATOM 1165 C C . ILE A 1 154 ? 9.227 -0.829 11.543 1.00 20.36 150 ILE A C 1
ATOM 1166 O O . ILE A 1 154 ? 10.269 -1.193 12.110 1.00 18.59 150 ILE A O 1
ATOM 1171 N N . PHE A 1 155 ? 9.110 -0.742 10.223 1.00 18.92 151 PHE A N 1
ATOM 1172 C CA . PHE A 1 155 ? 10.088 -1.076 9.257 1.00 19.10 151 PHE A CA 1
ATOM 1173 C C . PHE A 1 155 ? 10.283 0.104 8.315 1.00 18.94 151 PHE A C 1
ATOM 1174 O O . PHE A 1 155 ? 9.318 0.808 7.997 1.00 20.56 151 PHE A O 1
ATOM 1182 N N . VAL A 1 156 ? 11.442 0.235 7.751 1.00 16.89 152 VAL A N 1
ATOM 1183 C CA . VAL A 1 156 ? 11.653 1.172 6.717 1.00 18.30 152 VAL A CA 1
ATOM 1184 C C . VAL A 1 156 ? 10.895 0.655 5.436 1.00 19.10 152 VAL A C 1
ATOM 1185 O O . VAL A 1 156 ? 10.184 1.411 4.727 1.00 19.78 152 VAL A O 1
ATOM 1189 N N . MET A 1 157 ? 10.911 -0.661 5.204 1.00 19.74 153 MET A N 1
ATOM 1190 C CA . MET A 1 157 ? 10.396 -1.287 4.002 1.00 20.50 153 MET A CA 1
ATOM 1191 C C . MET A 1 157 ? 9.645 -2.542 4.262 1.00 21.50 153 MET A C 1
ATOM 1192 O O . MET A 1 157 ? 9.942 -3.262 5.240 1.00 20.72 153 MET A O 1
ATOM 1197 N N . GLU A 1 158 ? 8.624 -2.798 3.416 1.00 22.11 154 GLU A N 1
ATOM 1198 C CA . GLU A 1 158 ? 7.830 -4.059 3.454 1.00 23.98 154 GLU A CA 1
ATOM 1199 C C . GLU A 1 158 ? 7.871 -4.610 2.069 1.00 24.41 154 GLU A C 1
ATOM 1200 O O . GLU A 1 158 ? 7.673 -3.841 1.103 1.00 25.53 154 GLU A O 1
ATOM 1206 N N . LEU A 1 159 ? 8.088 -5.918 1.959 1.00 24.98 155 LEU A N 1
ATOM 1207 C CA . LEU A 1 159 ? 7.976 -6.597 0.669 1.00 28.14 155 LEU A CA 1
ATOM 1208 C C . LEU A 1 159 ? 6.603 -7.170 0.456 1.00 29.03 155 LEU A C 1
ATOM 1209 O O . LEU A 1 159 ? 6.200 -8.102 1.108 1.00 27.88 155 LEU A O 1
ATOM 1214 N N . ASP A 1 160 ? 5.854 -6.507 -0.393 1.00 33.83 156 ASP A N 1
ATOM 1215 C CA . ASP A 1 160 ? 4.435 -6.872 -0.729 1.00 38.95 156 ASP A CA 1
ATOM 1216 C C . ASP A 1 160 ? 4.304 -8.369 -0.912 1.00 35.31 156 ASP A C 1
ATOM 1217 O O . ASP A 1 160 ? 5.108 -8.944 -1.581 1.00 36.92 156 ASP A O 1
ATOM 1222 N N . GLY A 1 161 ? 3.437 -9.041 -0.195 1.00 39.49 157 GLY A N 1
ATOM 1223 C CA . GLY A 1 161 ? 3.029 -10.446 -0.547 1.00 41.89 157 GLY A CA 1
ATOM 1224 C C . GLY A 1 161 ? 3.925 -11.571 -0.065 1.00 41.43 157 GLY A C 1
ATOM 1225 O O . GLY A 1 161 ? 3.705 -12.729 -0.353 1.00 40.61 157 GLY A O 1
ATOM 1226 N N . LEU A 1 162 ? 4.935 -11.279 0.716 1.00 37.30 158 LEU A N 1
ATOM 1227 C CA . LEU A 1 162 ? 5.700 -12.368 1.283 1.00 35.79 158 LEU A CA 1
ATOM 1228 C C . LEU A 1 162 ? 5.184 -12.832 2.638 1.00 34.40 158 LEU A C 1
ATOM 1229 O O . LEU A 1 162 ? 5.846 -13.650 3.288 1.00 33.89 158 LEU A O 1
ATOM 1234 N N . GLY A 1 163 ? 4.079 -12.281 3.128 1.00 31.57 159 GLY A N 1
ATOM 1235 C CA . GLY A 1 163 ? 3.378 -12.900 4.283 1.00 32.77 159 GLY A CA 1
ATOM 1236 C C . GLY A 1 163 ? 3.794 -12.356 5.644 1.00 31.73 159 GLY A C 1
ATOM 1237 O O . GLY A 1 163 ? 3.299 -12.820 6.672 1.00 29.45 159 GLY A O 1
ATOM 1238 N N . GLY A 1 164 ? 4.672 -11.342 5.685 1.00 28.89 160 GLY A N 1
ATOM 1239 C CA . GLY A 1 164 ? 5.239 -10.889 7.030 1.00 27.48 160 GLY A CA 1
ATOM 1240 C C . GLY A 1 164 ? 4.181 -10.322 7.907 1.00 26.97 160 GLY A C 1
ATOM 1241 O O . GLY A 1 164 ? 4.123 -10.613 9.139 1.00 27.64 160 GLY A O 1
ATOM 1242 N N . ARG A 1 165 ? 3.314 -9.540 7.282 1.00 27.53 161 ARG A N 1
ATOM 1243 C CA . ARG A 1 165 ? 2.277 -8.870 8.002 1.00 30.42 161 ARG A CA 1
ATOM 1244 C C . ARG A 1 165 ? 1.185 -9.813 8.579 1.00 31.26 161 ARG A C 1
ATOM 1245 O O . ARG A 1 165 ? 0.706 -9.638 9.685 1.00 30.27 161 ARG A O 1
ATOM 1253 N N . GLU A 1 166 ? 0.943 -10.914 7.870 1.00 31.69 162 GLU A N 1
ATOM 1254 C CA . GLU A 1 166 ? 0.096 -12.002 8.329 1.00 33.07 162 GLU A CA 1
ATOM 1255 C C . GLU A 1 166 ? 0.728 -12.770 9.450 1.00 30.51 162 GLU A C 1
ATOM 1256 O O . GLU A 1 166 ? 0.038 -13.099 10.406 1.00 26.08 162 GLU A O 1
ATOM 1262 N N . VAL A 1 167 ? 2.026 -13.027 9.352 1.00 29.59 163 VAL A N 1
ATOM 1263 C CA . VAL A 1 167 ? 2.777 -13.711 10.405 1.00 28.78 163 VAL A CA 1
ATOM 1264 C C . VAL A 1 167 ? 2.685 -12.926 11.702 1.00 25.52 163 VAL A C 1
ATOM 1265 O O . VAL A 1 167 ? 2.631 -13.475 12.814 1.00 23.44 163 VAL A O 1
ATOM 1269 N N . LEU A 1 168 ? 2.653 -11.605 11.550 1.00 25.31 164 LEU A N 1
ATOM 1270 C CA . LEU A 1 168 ? 2.536 -10.702 12.665 1.00 24.88 164 LEU A CA 1
ATOM 1271 C C . LEU A 1 168 ? 1.097 -10.214 13.060 1.00 26.49 164 LEU A C 1
ATOM 1272 O O . LEU A 1 168 ? 0.905 -9.197 13.711 1.00 25.36 164 LEU A O 1
ATOM 1277 N N . ALA A 1 169 ? 0.108 -11.026 12.738 1.00 29.88 165 ALA A N 1
ATOM 1278 C CA . ALA A 1 169 ? -1.301 -10.745 12.993 1.00 31.20 165 ALA A CA 1
ATOM 1279 C C . ALA A 1 169 ? -1.468 -10.554 14.468 1.00 29.26 165 ALA A C 1
ATOM 1280 O O . ALA A 1 169 ? -0.891 -11.308 15.290 1.00 26.00 165 ALA A O 1
ATOM 1282 N N . GLY A 1 170 ? -2.227 -9.519 14.806 1.00 27.40 166 GLY A N 1
ATOM 1283 C CA . GLY A 1 170 ? -2.453 -9.222 16.187 1.00 29.50 166 GLY A CA 1
ATOM 1284 C C . GLY A 1 170 ? -1.476 -8.204 16.707 1.00 26.04 166 GLY A C 1
ATOM 1285 O O . GLY A 1 170 ? -1.540 -7.853 17.940 1.00 25.67 166 GLY A O 1
ATOM 1286 N N . TYR A 1 171 ? -0.563 -7.727 15.848 1.00 24.34 167 TYR A N 1
ATOM 1287 C CA . TYR A 1 171 ? 0.394 -6.738 16.353 1.00 24.23 167 TYR A CA 1
ATOM 1288 C C . TYR A 1 171 ? 0.274 -5.590 15.402 1.00 23.50 167 TYR A C 1
ATOM 1289 O O . TYR A 1 171 ? 0.062 -5.838 14.254 1.00 24.30 167 TYR A O 1
ATOM 1298 N N . ASN A 1 172 ? 0.449 -4.387 15.876 1.00 22.17 168 ASN A N 1
ATOM 1299 C CA . ASN A 1 172 ? 0.446 -3.254 14.976 1.00 23.33 168 ASN A CA 1
ATOM 1300 C C . ASN A 1 172 ? 1.736 -3.187 14.136 1.00 21.86 168 ASN A C 1
ATOM 1301 O O . ASN A 1 172 ? 2.791 -3.187 14.723 1.00 21.57 168 ASN A O 1
ATOM 1306 N N . VAL A 1 173 ? 1.664 -3.136 12.796 1.00 21.40 169 VAL A N 1
ATOM 1307 C CA . VAL A 1 173 ? 2.800 -3.168 11.943 1.00 20.53 169 VAL A CA 1
ATOM 1308 C C . VAL A 1 173 ? 2.700 -1.949 11.036 1.00 22.81 169 VAL A C 1
ATOM 1309 O O . VAL A 1 173 ? 1.672 -1.746 10.355 1.00 23.43 169 VAL A O 1
ATOM 1313 N N . SER A 1 174 ? 3.722 -1.116 11.057 1.00 21.53 170 SER A N 1
ATOM 1314 C CA . SER A 1 174 ? 3.890 -0.033 10.094 1.00 22.59 170 SER A CA 1
ATOM 1315 C C . SER A 1 174 ? 5.146 -0.277 9.178 1.00 23.81 170 SER A C 1
ATOM 1316 O O . SER A 1 174 ? 6.118 -0.858 9.648 1.00 21.96 170 SER A O 1
ATOM 1319 N N . ALA A 1 175 ? 5.181 0.276 7.961 1.00 21.28 171 ALA A N 1
ATOM 1320 C CA . ALA A 1 175 ? 6.291 0.213 7.095 1.00 20.88 171 ALA A CA 1
ATOM 1321 C C . ALA A 1 175 ? 6.274 1.494 6.305 1.00 22.95 171 ALA A C 1
ATOM 1322 O O . ALA A 1 175 ? 5.208 1.828 5.794 1.00 21.21 171 ALA A O 1
ATOM 1324 N N . LEU A 1 176 ? 7.417 2.179 6.113 1.00 24.13 172 LEU A N 1
ATOM 1325 C CA . LEU A 1 176 ? 7.409 3.488 5.484 1.00 23.40 172 LEU A CA 1
ATOM 1326 C C . LEU A 1 176 ? 7.187 3.322 3.993 1.00 24.24 172 LEU A C 1
ATOM 1327 O O . LEU A 1 176 ? 6.415 4.107 3.394 1.00 24.12 172 LEU A O 1
ATOM 1332 N N . ILE A 1 177 ? 7.765 2.268 3.419 1.00 23.60 173 ILE A N 1
ATOM 1333 C CA . ILE A 1 177 ? 7.803 2.092 1.945 1.00 26.56 173 ILE A CA 1
ATOM 1334 C C . ILE A 1 177 ? 7.480 0.658 1.683 1.00 27.00 173 ILE A C 1
ATOM 1335 O O . ILE A 1 177 ? 7.971 -0.243 2.319 1.00 25.11 173 ILE A O 1
ATOM 1340 N N . LYS A 1 178 ? 6.819 0.467 0.577 1.00 28.69 174 LYS A N 1
ATOM 1341 C CA . LYS A 1 178 ? 6.405 -0.783 0.165 1.00 30.86 174 LYS A CA 1
ATOM 1342 C C . LYS A 1 178 ? 6.925 -1.060 -1.211 1.00 31.35 174 LYS A C 1
ATOM 1343 O O . LYS A 1 178 ? 6.787 -0.202 -2.070 1.00 30.68 174 LYS A O 1
ATOM 1349 N N . PHE A 1 179 ? 7.521 -2.255 -1.392 1.00 29.90 175 PHE A N 1
ATOM 1350 C CA . PHE A 1 179 ? 8.000 -2.784 -2.679 1.00 30.18 175 PHE A CA 1
ATOM 1351 C C . PHE A 1 179 ? 7.395 -4.111 -3.083 1.00 35.97 175 PHE A C 1
ATOM 1352 O O . PHE A 1 179 ? 6.936 -4.988 -2.346 1.00 38.90 175 PHE A O 1
ATOM 1361 N N . ASP B 1 2 ? 22.849 18.365 67.356 1.00 40.32 -2 ASP B N 1
ATOM 1362 C CA . ASP B 1 2 ? 21.823 17.988 66.380 1.00 43.54 -2 ASP B CA 1
ATOM 1363 C C . ASP B 1 2 ? 21.642 16.432 66.352 1.00 44.43 -2 ASP B C 1
ATOM 1364 O O . ASP B 1 2 ? 20.557 15.951 66.684 1.00 41.61 -2 ASP B O 1
ATOM 1366 N N . ASP B 1 3 ? 22.654 15.664 65.970 1.00 46.87 -1 ASP B N 1
ATOM 1367 C CA . ASP B 1 3 ? 22.483 14.169 65.803 1.00 46.30 -1 ASP B CA 1
ATOM 1368 C C . ASP B 1 3 ? 22.290 13.508 67.171 1.00 45.56 -1 ASP B C 1
ATOM 1369 O O . ASP B 1 3 ? 21.609 12.515 67.237 1.00 37.51 -1 ASP B O 1
ATOM 1374 N N . LYS B 1 4 ? 22.859 14.071 68.243 1.00 45.13 0 LYS B N 1
ATOM 1375 C CA . LYS B 1 4 ? 22.629 13.524 69.578 1.00 48.04 0 LYS B CA 1
ATOM 1376 C C . LYS B 1 4 ? 21.182 13.752 69.877 1.00 45.05 0 LYS B C 1
ATOM 1377 O O . LYS B 1 4 ? 20.481 12.811 70.256 1.00 38.15 0 LYS B O 1
ATOM 1383 N N . MET B 1 5 ? 20.748 14.983 69.662 1.00 43.92 1 MET B N 1
ATOM 1384 C CA . MET B 1 5 ? 19.387 15.383 69.953 1.00 44.62 1 MET B CA 1
ATOM 1385 C C . MET B 1 5 ? 18.407 14.543 69.166 1.00 40.39 1 MET B C 1
ATOM 1386 O O . MET B 1 5 ? 17.421 14.109 69.755 1.00 35.66 1 MET B O 1
ATOM 1391 N N . ASN B 1 6 ? 18.652 14.324 67.879 1.00 35.12 2 ASN B N 1
ATOM 1392 C CA . ASN B 1 6 ? 17.751 13.476 67.105 1.00 34.36 2 ASN B CA 1
ATOM 1393 C C . ASN B 1 6 ? 17.770 12.018 67.475 1.00 30.77 2 ASN B C 1
ATOM 1394 O O . ASN B 1 6 ? 16.709 11.368 67.511 1.00 28.22 2 ASN B O 1
ATOM 1399 N N . LEU B 1 7 ? 18.941 11.476 67.787 1.00 29.98 3 LEU B N 1
ATOM 1400 C CA . LEU B 1 7 ? 18.988 10.142 68.327 1.00 30.43 3 LEU B CA 1
ATOM 1401 C C . LEU B 1 7 ? 18.347 9.974 69.700 1.00 28.50 3 LEU B C 1
ATOM 1402 O O . LEU B 1 7 ? 17.704 8.938 69.960 1.00 23.79 3 LEU B O 1
ATOM 1407 N N . ASP B 1 8 ? 18.540 10.948 70.600 1.00 27.82 4 ASP B N 1
ATOM 1408 C CA . ASP B 1 8 ? 17.755 11.020 71.851 1.00 27.06 4 ASP B CA 1
ATOM 1409 C C . ASP B 1 8 ? 16.250 10.986 71.618 1.00 25.08 4 ASP B C 1
ATOM 1410 O O . ASP B 1 8 ? 15.528 10.332 72.362 1.00 23.52 4 ASP B O 1
ATOM 1415 N N . PHE B 1 9 ? 15.745 11.799 70.667 1.00 23.82 5 PHE B N 1
ATOM 1416 C CA . PHE B 1 9 ? 14.334 11.838 70.308 1.00 23.75 5 PHE B CA 1
ATOM 1417 C C . PHE B 1 9 ? 13.837 10.453 69.975 1.00 21.62 5 PHE B C 1
ATOM 1418 O O . PHE B 1 9 ? 12.843 10.000 70.522 1.00 20.01 5 PHE B O 1
ATOM 1426 N N . ILE B 1 10 ? 14.558 9.798 69.096 1.00 20.58 6 ILE B N 1
ATOM 1427 C CA . ILE B 1 10 ? 14.157 8.423 68.590 1.00 19.86 6 ILE B CA 1
ATOM 1428 C C . ILE B 1 10 ? 14.150 7.469 69.777 1.00 21.38 6 ILE B C 1
ATOM 1429 O O . ILE B 1 10 ? 13.163 6.872 70.028 1.00 20.11 6 ILE B O 1
ATOM 1434 N N . LYS B 1 11 ? 15.192 7.482 70.613 1.00 21.64 7 LYS B N 1
ATOM 1435 C CA . LYS B 1 11 ? 15.151 6.627 71.792 1.00 24.18 7 LYS B CA 1
ATOM 1436 C C . LYS B 1 11 ? 14.028 6.948 72.776 1.00 21.46 7 LYS B C 1
ATOM 1437 O O . LYS B 1 11 ? 13.514 6.045 73.404 1.00 21.35 7 LYS B O 1
ATOM 1443 N N . SER B 1 12 ? 13.647 8.203 72.892 1.00 22.12 8 SER B N 1
ATOM 1444 C CA . SER B 1 12 ? 12.586 8.682 73.846 1.00 21.69 8 SER B CA 1
ATOM 1445 C C . SER B 1 12 ? 11.164 8.132 73.481 1.00 21.25 8 SER B C 1
ATOM 1446 O O . SER B 1 12 ? 10.291 8.127 74.314 1.00 19.99 8 SER B O 1
ATOM 1449 N N . LYS B 1 13 ? 11.010 7.593 72.256 1.00 20.15 9 LYS B N 1
ATOM 1450 C CA . LYS B 1 13 ? 9.739 7.070 71.760 1.00 21.90 9 LYS B CA 1
ATOM 1451 C C . LYS B 1 13 ? 9.630 5.512 71.560 1.00 21.33 9 LYS B C 1
ATOM 1452 O O . LYS B 1 13 ? 8.588 4.991 70.992 1.00 21.56 9 LYS B O 1
ATOM 1458 N N . ILE B 1 14 ? 10.576 4.797 72.161 1.00 21.09 10 ILE B N 1
ATOM 1459 C CA . ILE B 1 14 ? 10.600 3.342 72.079 1.00 21.52 10 ILE B CA 1
ATOM 1460 C C . ILE B 1 14 ? 10.256 2.815 73.428 1.00 21.33 10 ILE B C 1
ATOM 1461 O O . ILE B 1 14 ? 11.004 3.021 74.354 1.00 21.33 10 ILE B O 1
ATOM 1466 N N . ALA B 1 15 ? 9.124 2.193 73.533 1.00 20.01 11 ALA B N 1
ATOM 1467 C CA . ALA B 1 15 ? 8.699 1.588 74.828 1.00 20.93 11 ALA B CA 1
ATOM 1468 C C . ALA B 1 15 ? 9.342 0.200 74.955 1.00 21.10 11 ALA B C 1
ATOM 1469 O O . ALA B 1 15 ? 9.846 -0.363 74.001 1.00 21.32 11 ALA B O 1
ATOM 1471 N N . ALA B 1 16 ? 9.393 -0.272 76.179 1.00 20.52 12 ALA B N 1
ATOM 1472 C CA . ALA B 1 16 ? 9.933 -1.540 76.559 1.00 21.51 12 ALA B CA 1
ATOM 1473 C C . ALA B 1 16 ? 8.783 -2.309 77.224 1.00 20.83 12 ALA B C 1
ATOM 1474 O O . ALA B 1 16 ? 8.237 -1.847 78.258 1.00 20.09 12 ALA B O 1
ATOM 1476 N N . VAL B 1 17 ? 8.418 -3.460 76.675 1.00 20.27 13 VAL B N 1
ATOM 1477 C CA . VAL B 1 17 ? 7.217 -4.140 77.161 1.00 20.06 13 VAL B CA 1
ATOM 1478 C C . VAL B 1 17 ? 7.562 -5.533 77.707 1.00 19.76 13 VAL B C 1
ATOM 1479 O O . VAL B 1 17 ? 7.955 -6.379 76.926 1.00 21.28 13 VAL B O 1
ATOM 1483 N N . PRO B 1 18 ? 7.366 -5.776 78.964 1.00 19.58 14 PRO B N 1
ATOM 1484 C CA . PRO B 1 18 ? 7.821 -7.033 79.484 1.00 20.23 14 PRO B CA 1
ATOM 1485 C C . PRO B 1 18 ? 7.033 -8.151 78.917 1.00 22.27 14 PRO B C 1
ATOM 1486 O O . PRO B 1 18 ? 5.896 -7.996 78.681 1.00 20.66 14 PRO B O 1
ATOM 1490 N N . ASP B 1 19 ? 7.671 -9.305 78.833 1.00 21.79 15 ASP B N 1
ATOM 1491 C CA . ASP B 1 19 ? 7.013 -10.571 78.586 1.00 23.13 15 ASP B CA 1
ATOM 1492 C C . ASP B 1 19 ? 6.218 -10.612 77.300 1.00 24.11 15 ASP B C 1
ATOM 1493 O O . ASP B 1 19 ? 5.152 -11.196 77.268 1.00 22.35 15 ASP B O 1
ATOM 1498 N N . PHE B 1 20 ? 6.821 -10.136 76.216 1.00 24.37 16 PHE B N 1
ATOM 1499 C CA . PHE B 1 20 ? 6.151 -10.216 74.952 1.00 24.49 16 PHE B CA 1
ATOM 1500 C C . PHE B 1 20 ? 7.181 -10.435 73.897 1.00 23.42 16 PHE B C 1
ATOM 1501 O O . PHE B 1 20 ? 8.174 -9.655 73.821 1.00 23.27 16 PHE B O 1
ATOM 1509 N N . PRO B 1 21 ? 6.918 -11.422 72.980 1.00 24.18 17 PRO B N 1
ATOM 1510 C CA . PRO B 1 21 ? 5.652 -12.242 72.840 1.00 28.86 17 PRO B CA 1
ATOM 1511 C C . PRO B 1 21 ? 5.589 -13.409 73.771 1.00 30.30 17 PRO B C 1
ATOM 1512 O O . PRO B 1 21 ? 4.550 -14.049 73.822 1.00 34.45 17 PRO B O 1
ATOM 1516 N N . LYS B 1 22 ? 6.636 -13.668 74.559 1.00 31.21 18 LYS B N 1
ATOM 1517 C CA . LYS B 1 22 ? 6.498 -14.631 75.636 1.00 33.16 18 LYS B CA 1
ATOM 1518 C C . LYS B 1 22 ? 7.282 -14.215 76.854 1.00 29.97 18 LYS B C 1
ATOM 1519 O O . LYS B 1 22 ? 8.058 -13.294 76.774 1.00 27.61 18 LYS B O 1
ATOM 1525 N N . PRO B 1 23 ? 7.106 -14.927 77.974 1.00 30.47 19 PRO B N 1
ATOM 1526 C CA . PRO B 1 23 ? 7.695 -14.564 79.247 1.00 32.15 19 PRO B CA 1
ATOM 1527 C C . PRO B 1 23 ? 9.206 -14.324 79.143 1.00 32.97 19 PRO B C 1
ATOM 1528 O O . PRO B 1 23 ? 9.929 -15.063 78.440 1.00 30.01 19 PRO B O 1
ATOM 1532 N N . GLY B 1 24 ? 9.685 -13.254 79.788 1.00 30.08 20 GLY B N 1
ATOM 1533 C CA . GLY B 1 24 ? 11.099 -12.994 79.752 1.00 30.44 20 GLY B CA 1
ATOM 1534 C C . GLY B 1 24 ? 11.610 -12.342 78.507 1.00 31.44 20 GLY B C 1
ATOM 1535 O O . GLY B 1 24 ? 12.756 -12.050 78.474 1.00 35.16 20 GLY B O 1
ATOM 1536 N N . ILE B 1 25 ? 10.825 -12.083 77.480 1.00 28.53 21 ILE B N 1
ATOM 1537 C CA . ILE B 1 25 ? 11.355 -11.328 76.357 1.00 29.34 21 ILE B CA 1
ATOM 1538 C C . ILE B 1 25 ? 10.860 -9.890 76.517 1.00 25.43 21 ILE B C 1
ATOM 1539 O O . ILE B 1 25 ? 9.645 -9.719 76.619 1.00 24.50 21 ILE B O 1
ATOM 1544 N N . MET B 1 26 ? 11.787 -8.938 76.653 1.00 22.76 22 MET B N 1
ATOM 1545 C CA . MET B 1 26 ? 11.462 -7.511 76.733 1.00 22.49 22 MET B CA 1
ATOM 1546 C C . MET B 1 26 ? 11.233 -6.999 75.292 1.00 21.71 22 MET B C 1
ATOM 1547 O O . MET B 1 26 ? 12.152 -6.939 74.456 1.00 23.13 22 MET B O 1
ATOM 1552 N N . PHE B 1 27 ? 10.027 -6.616 74.963 1.00 20.64 23 PHE B N 1
ATOM 1553 C CA . PHE B 1 27 ? 9.729 -6.209 73.642 1.00 19.77 23 PHE B CA 1
ATOM 1554 C C . PHE B 1 27 ? 10.074 -4.717 73.397 1.00 21.44 23 PHE B C 1
ATOM 1555 O O . PHE B 1 27 ? 9.727 -3.874 74.190 1.00 19.73 23 PHE B O 1
ATOM 1563 N N . ARG B 1 28 ? 10.738 -4.416 72.272 1.00 19.67 24 ARG B N 1
ATOM 1564 C CA . ARG B 1 28 ? 11.083 -3.042 71.942 1.00 21.12 24 ARG B CA 1
ATOM 1565 C C . ARG B 1 28 ? 9.980 -2.532 71.035 1.00 21.42 24 ARG B C 1
ATOM 1566 O O . ARG B 1 28 ? 9.830 -3.024 69.865 1.00 20.13 24 ARG B O 1
ATOM 1574 N N . ASP B 1 29 ? 9.113 -1.711 71.581 1.00 21.33 25 ASP B N 1
ATOM 1575 C CA . ASP B 1 29 ? 7.840 -1.282 70.883 1.00 20.62 25 ASP B CA 1
ATOM 1576 C C . ASP B 1 29 ? 8.004 0.094 70.244 1.00 21.56 25 ASP B C 1
ATOM 1577 O O . ASP B 1 29 ? 8.085 1.111 70.921 1.00 18.92 25 ASP B O 1
ATOM 1582 N N . ILE B 1 30 ? 8.037 0.093 68.925 1.00 21.62 26 ILE B N 1
ATOM 1583 C CA . ILE B 1 30 ? 8.164 1.322 68.129 1.00 21.43 26 ILE B CA 1
ATOM 1584 C C . ILE B 1 30 ? 6.907 2.062 67.970 1.00 18.76 26 ILE B C 1
ATOM 1585 O O . ILE B 1 30 ? 6.916 3.157 67.333 1.00 19.67 26 ILE B O 1
ATOM 1590 N N . THR B 1 31 ? 5.762 1.556 68.395 1.00 17.08 27 THR B N 1
ATOM 1591 C CA . THR B 1 31 ? 4.493 2.296 68.101 1.00 17.97 27 THR B CA 1
ATOM 1592 C C . THR B 1 31 ? 4.430 3.791 68.570 1.00 20.36 27 THR B C 1
ATOM 1593 O O . THR B 1 31 ? 3.837 4.640 67.827 1.00 21.12 27 THR B O 1
ATOM 1597 N N . PRO B 1 32 ? 5.073 4.110 69.725 1.00 19.37 28 PRO B N 1
ATOM 1598 C CA . PRO B 1 32 ? 4.959 5.545 70.009 1.00 20.52 28 PRO B CA 1
ATOM 1599 C C . PRO B 1 32 ? 5.765 6.415 69.062 1.00 20.25 28 PRO B C 1
ATOM 1600 O O . PRO B 1 32 ? 5.429 7.593 68.901 1.00 19.50 28 PRO B O 1
ATOM 1604 N N . LEU B 1 33 ? 6.869 5.871 68.574 1.00 19.56 29 LEU B N 1
ATOM 1605 C CA . LEU B 1 33 ? 7.698 6.524 67.636 1.00 18.70 29 LEU B CA 1
ATOM 1606 C C . LEU B 1 33 ? 6.916 6.755 66.332 1.00 19.41 29 LEU B C 1
ATOM 1607 O O . LEU B 1 33 ? 6.933 7.892 65.803 1.00 18.01 29 LEU B O 1
ATOM 1612 N N . LEU B 1 34 ? 6.303 5.701 65.823 1.00 19.25 30 LEU B N 1
ATOM 1613 C CA . LEU B 1 34 ? 5.414 5.785 64.666 1.00 19.23 30 LEU B CA 1
ATOM 1614 C C . LEU B 1 34 ? 4.302 6.812 64.839 1.00 20.48 30 LEU B C 1
ATOM 1615 O O . LEU B 1 34 ? 4.024 7.550 63.915 1.00 19.40 30 LEU B O 1
ATOM 1620 N N . ALA B 1 35 ? 3.657 6.886 66.010 1.00 19.26 31 ALA B N 1
ATOM 1621 C CA . ALA B 1 35 ? 2.521 7.770 66.216 1.00 21.36 31 ALA B CA 1
ATOM 1622 C C . ALA B 1 35 ? 2.957 9.265 66.328 1.00 21.36 31 ALA B C 1
ATOM 1623 O O . ALA B 1 35 ? 2.180 10.143 66.013 1.00 21.38 31 ALA B O 1
ATOM 1625 N N . ASP B 1 36 ? 4.208 9.542 66.616 1.00 19.88 32 ASP B N 1
ATOM 1626 C CA . ASP B 1 36 ? 4.632 10.921 66.737 1.00 21.32 32 ASP B CA 1
ATOM 1627 C C . ASP B 1 36 ? 4.664 11.567 65.309 1.00 21.46 32 ASP B C 1
ATOM 1628 O O . ASP B 1 36 ? 5.187 10.927 64.426 1.00 22.14 32 ASP B O 1
ATOM 1633 N N . PRO B 1 37 ? 4.211 12.825 65.111 1.00 23.42 33 PRO B N 1
ATOM 1634 C CA . PRO B 1 37 ? 4.202 13.372 63.724 1.00 23.60 33 PRO B CA 1
ATOM 1635 C C . PRO B 1 37 ? 5.561 13.403 63.100 1.00 23.88 33 PRO B C 1
ATOM 1636 O O . PRO B 1 37 ? 5.671 13.280 61.926 1.00 23.22 33 PRO B O 1
ATOM 1640 N N . GLN B 1 38 ? 6.635 13.523 63.887 1.00 23.33 34 GLN B N 1
ATOM 1641 C CA . GLN B 1 38 ? 8.013 13.548 63.338 1.00 24.42 34 GLN B CA 1
ATOM 1642 C C . GLN B 1 38 ? 8.822 12.235 63.503 1.00 22.01 34 GLN B C 1
ATOM 1643 O O . GLN B 1 38 ? 10.020 12.157 63.140 1.00 19.66 34 GLN B O 1
ATOM 1649 N N . GLY B 1 39 ? 8.191 11.201 64.050 1.00 22.24 35 GLY B N 1
ATOM 1650 C CA . GLY B 1 39 ? 8.897 9.972 64.396 1.00 22.26 35 GLY B CA 1
ATOM 1651 C C . GLY B 1 39 ? 9.591 9.345 63.180 1.00 20.64 35 GLY B C 1
ATOM 1652 O O . GLY B 1 39 ? 10.808 9.162 63.183 1.00 20.46 35 GLY B O 1
ATOM 1653 N N . LEU B 1 40 ? 8.841 9.073 62.156 1.00 21.63 36 LEU B N 1
ATOM 1654 C CA . LEU B 1 40 ? 9.315 8.380 60.984 1.00 21.30 36 LEU B CA 1
ATOM 1655 C C . LEU B 1 40 ? 10.281 9.289 60.172 1.00 22.02 36 LEU B C 1
ATOM 1656 O O . LEU B 1 40 ? 11.374 8.854 59.720 1.00 20.21 36 LEU B O 1
ATOM 1661 N N . ARG B 1 41 ? 9.952 10.556 60.090 1.00 22.00 37 ARG B N 1
ATOM 1662 C CA A ARG B 1 41 ? 10.838 11.473 59.349 0.60 23.92 37 ARG B CA 1
ATOM 1663 C CA B ARG B 1 41 ? 10.801 11.473 59.384 0.40 23.09 37 ARG B CA 1
ATOM 1664 C C . ARG B 1 41 ? 12.211 11.609 60.030 1.00 23.42 37 ARG B C 1
ATOM 1665 O O . ARG B 1 41 ? 13.293 11.492 59.338 1.00 20.20 37 ARG B O 1
ATOM 1680 N N . LYS B 1 42 ? 12.236 11.839 61.372 1.00 22.22 38 LYS B N 1
ATOM 1681 C CA . LYS B 1 42 ? 13.495 11.954 62.100 1.00 21.29 38 LYS B CA 1
ATOM 1682 C C . LYS B 1 42 ? 14.226 10.648 62.053 1.00 20.52 38 LYS B C 1
ATOM 1683 O O . LYS B 1 42 ? 15.457 10.636 61.932 1.00 21.19 38 LYS B O 1
ATOM 1689 N N . THR B 1 43 ? 13.543 9.544 62.174 1.00 19.87 39 THR B N 1
ATOM 1690 C CA . THR B 1 43 ? 14.251 8.256 62.082 1.00 19.56 39 THR B CA 1
ATOM 1691 C C . THR B 1 43 ? 14.957 8.059 60.730 1.00 19.25 39 THR B C 1
ATOM 1692 O O . THR B 1 43 ? 16.145 7.703 60.653 1.00 17.94 39 THR B O 1
ATOM 1696 N N . ALA B 1 44 ? 14.216 8.256 59.625 1.00 18.88 40 ALA B N 1
ATOM 1697 C CA . ALA B 1 44 ? 14.786 8.131 58.296 1.00 18.58 40 ALA B CA 1
ATOM 1698 C C . ALA B 1 44 ? 15.877 9.206 58.084 1.00 20.09 40 ALA B C 1
ATOM 1699 O O . ALA B 1 44 ? 16.898 8.907 57.481 1.00 19.77 40 ALA B O 1
ATOM 1701 N N . GLU B 1 45 ? 15.694 10.449 58.537 1.00 20.07 41 GLU B N 1
ATOM 1702 C CA . GLU B 1 45 ? 16.803 11.438 58.537 1.00 21.68 41 GLU B CA 1
ATOM 1703 C C . GLU B 1 45 ? 18.101 10.987 59.250 1.00 20.86 41 GLU B C 1
ATOM 1704 O O . GLU B 1 45 ? 19.179 11.087 58.700 1.00 22.12 41 GLU B O 1
ATOM 1710 N N . ALA B 1 46 ? 17.951 10.386 60.426 1.00 20.43 42 ALA B N 1
ATOM 1711 C CA . ALA B 1 46 ? 19.036 9.856 61.125 1.00 20.58 42 ALA B CA 1
ATOM 1712 C C . ALA B 1 46 ? 19.682 8.776 60.313 1.00 21.20 42 ALA B C 1
ATOM 1713 O O . ALA B 1 46 ? 20.914 8.612 60.365 1.00 21.24 42 ALA B O 1
ATOM 1715 N N . MET B 1 47 ? 18.883 7.919 59.699 1.00 22.83 43 MET B N 1
ATOM 1716 C CA . MET B 1 47 ? 19.463 6.817 59.021 1.00 22.61 43 MET B CA 1
ATOM 1717 C C . MET B 1 47 ? 20.246 7.334 57.786 1.00 23.19 43 MET B C 1
ATOM 1718 O O . MET B 1 47 ? 21.345 6.839 57.457 1.00 23.32 43 MET B O 1
ATOM 1723 N N . ALA B 1 48 ? 19.697 8.299 57.061 1.00 23.85 44 ALA B N 1
ATOM 1724 C CA . ALA B 1 48 ? 20.456 8.901 55.965 1.00 23.88 44 ALA B CA 1
ATOM 1725 C C . ALA B 1 48 ? 21.760 9.548 56.444 1.00 25.42 44 ALA B C 1
ATOM 1726 O O . ALA B 1 48 ? 22.729 9.470 55.768 1.00 25.02 44 ALA B O 1
ATOM 1728 N N . GLN B 1 49 ? 21.752 10.272 57.568 1.00 26.67 45 GLN B N 1
ATOM 1729 C CA . GLN B 1 49 ? 22.995 10.836 58.103 1.00 29.13 45 GLN B CA 1
ATOM 1730 C C . GLN B 1 49 ? 24.071 9.719 58.392 1.00 29.52 45 GLN B C 1
ATOM 1731 O O . GLN B 1 49 ? 25.245 9.904 58.051 1.00 29.71 45 GLN B O 1
ATOM 1737 N N . GLU B 1 50 ? 23.665 8.603 58.977 1.00 26.51 46 GLU B N 1
ATOM 1738 C CA . GLU B 1 50 ? 24.556 7.495 59.344 1.00 28.92 46 GLU B CA 1
ATOM 1739 C C . GLU B 1 50 ? 25.089 6.858 58.005 1.00 28.74 46 GLU B C 1
ATOM 1740 O O . GLU B 1 50 ? 26.280 6.623 57.862 1.00 30.41 46 GLU B O 1
ATOM 1746 N N . LEU B 1 51 ? 24.276 6.654 57.010 1.00 27.17 47 LEU B N 1
ATOM 1747 C CA . LEU B 1 51 ? 24.799 6.216 55.706 1.00 28.73 47 LEU B CA 1
ATOM 1748 C C . LEU B 1 51 ? 25.760 7.248 55.045 1.00 30.40 47 LEU B C 1
ATOM 1749 O O . LEU B 1 51 ? 26.771 6.897 54.402 1.00 27.46 47 LEU B O 1
ATOM 1754 N N . LYS B 1 52 ? 25.422 8.518 55.151 1.00 32.38 48 LYS B N 1
ATOM 1755 C CA . LYS B 1 52 ? 26.285 9.513 54.535 1.00 35.89 48 LYS B CA 1
ATOM 1756 C C . LYS B 1 52 ? 27.667 9.494 55.274 1.00 34.91 48 LYS B C 1
ATOM 1757 O O . LYS B 1 52 ? 28.688 9.511 54.648 1.00 34.29 48 LYS B O 1
ATOM 1763 N N . ASN B 1 53 ? 27.636 9.353 56.576 1.00 33.35 49 ASN B N 1
ATOM 1764 C CA . ASN B 1 53 ? 28.841 9.267 57.403 1.00 36.28 49 ASN B CA 1
ATOM 1765 C C . ASN B 1 53 ? 29.685 8.005 57.110 1.00 41.63 49 ASN B C 1
ATOM 1766 O O . ASN B 1 53 ? 30.954 8.051 57.167 1.00 39.46 49 ASN B O 1
ATOM 1771 N N . LYS B 1 54 ? 28.993 6.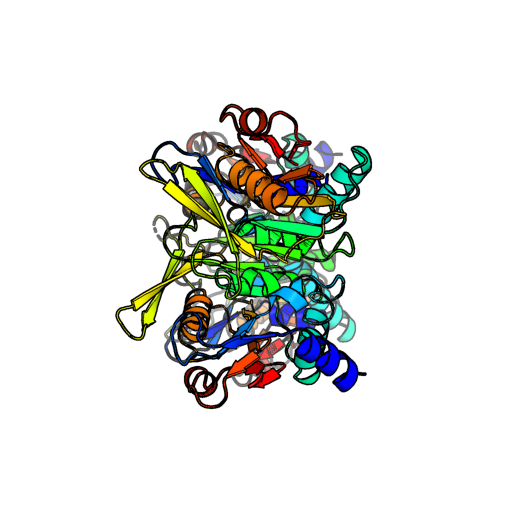883 56.911 1.00 40.55 50 LYS B N 1
ATOM 1772 C CA . LYS B 1 54 ? 29.665 5.626 56.565 1.00 43.32 50 LYS B CA 1
ATOM 1773 C C . LYS B 1 54 ? 30.031 5.529 55.123 1.00 38.90 50 LYS B C 1
ATOM 1774 O O . LYS B 1 54 ? 30.550 4.496 54.783 1.00 45.15 50 LYS B O 1
ATOM 1780 N N . GLY B 1 55 ? 29.798 6.542 54.277 1.00 35.34 51 GLY B N 1
ATOM 1781 C CA . GLY B 1 55 ? 30.056 6.488 52.843 1.00 33.77 51 GLY B CA 1
ATOM 1782 C C . GLY B 1 55 ? 29.076 5.619 51.931 1.00 38.57 51 GLY B C 1
ATOM 1783 O O . GLY B 1 55 ? 29.355 5.323 50.712 1.00 38.05 51 GLY B O 1
ATOM 1784 N N . ILE B 1 56 ? 27.905 5.225 52.445 1.00 36.71 52 ILE B N 1
ATOM 1785 C CA . ILE B 1 56 ? 27.092 4.190 51.679 1.00 36.53 52 ILE B CA 1
ATOM 1786 C C . ILE B 1 56 ? 26.029 4.874 50.921 1.00 32.56 52 ILE B C 1
ATOM 1787 O O . ILE B 1 56 ? 25.280 5.672 51.526 1.00 30.34 52 ILE B O 1
ATOM 1792 N N . GLN B 1 57 ? 26.069 4.670 49.609 1.00 32.03 53 GLN B N 1
ATOM 1793 C CA . GLN B 1 57 ? 25.228 5.322 48.630 1.00 33.00 53 GLN B CA 1
ATOM 1794 C C . GLN B 1 57 ? 24.431 4.290 47.838 1.00 28.92 53 GLN B C 1
ATOM 1795 O O . GLN B 1 57 ? 24.847 3.913 46.735 1.00 27.34 53 GLN B O 1
ATOM 1801 N N . PRO B 1 58 ? 23.285 3.862 48.374 1.00 25.98 54 PRO B N 1
ATOM 1802 C CA . PRO B 1 58 ? 22.475 2.833 47.664 1.00 24.82 54 PRO B CA 1
ATOM 1803 C C . PRO B 1 58 ? 21.748 3.345 46.487 1.00 24.01 54 PRO B C 1
ATOM 1804 O O . PRO B 1 58 ? 21.564 4.527 46.341 1.00 22.72 54 PRO B O 1
ATOM 1808 N N . THR B 1 59 ? 21.324 2.443 45.619 1.00 22.43 55 THR B N 1
ATOM 1809 C CA . THR B 1 59 ? 20.486 2.835 44.502 1.00 23.96 55 THR B CA 1
ATOM 1810 C C . THR B 1 59 ? 19.010 2.469 44.621 1.00 22.51 55 THR B C 1
ATOM 1811 O O . THR B 1 59 ? 18.201 2.885 43.795 1.00 25.45 55 THR B O 1
ATOM 1815 N N . ILE B 1 60 ? 18.697 1.689 45.634 1.00 19.81 56 ILE B N 1
ATOM 1816 C CA . ILE B 1 60 ? 17.362 1.186 45.891 1.00 20.63 56 ILE B CA 1
ATOM 1817 C C . ILE B 1 60 ? 17.297 0.585 47.294 1.00 18.83 56 ILE B C 1
ATOM 1818 O O . ILE B 1 60 ? 18.341 0.199 47.840 1.00 18.17 56 ILE B O 1
ATOM 1823 N N . VAL B 1 61 ? 16.116 0.596 47.880 1.00 18.43 57 VAL B N 1
ATOM 1824 C CA . VAL B 1 61 ? 15.924 0.094 49.264 1.00 18.82 57 VAL B CA 1
ATOM 1825 C C . VAL B 1 61 ? 15.078 -1.169 49.238 1.00 18.61 57 VAL B C 1
ATOM 1826 O O . VAL B 1 61 ? 14.114 -1.196 48.488 1.00 20.25 57 VAL B O 1
ATOM 1830 N N . ALA B 1 62 ? 15.418 -2.181 50.048 1.00 19.07 58 ALA B N 1
ATOM 1831 C CA . ALA B 1 62 ? 14.607 -3.367 50.269 1.00 18.90 58 ALA B CA 1
ATOM 1832 C C . ALA B 1 62 ? 14.207 -3.481 51.708 1.00 20.07 58 ALA B C 1
ATOM 1833 O O . ALA B 1 62 ? 14.950 -3.077 52.574 1.00 20.70 58 ALA B O 1
ATOM 1835 N N . GLY B 1 63 ? 12.969 -3.919 51.966 1.00 21.06 59 GLY B N 1
ATOM 1836 C CA . GLY B 1 63 ? 12.537 -4.235 53.344 1.00 21.87 59 GLY B CA 1
ATOM 1837 C C . GLY B 1 63 ? 11.622 -5.364 53.412 1.00 23.31 59 GLY B C 1
ATOM 1838 O O . GLY B 1 63 ? 10.748 -5.538 52.491 1.00 22.78 59 GLY B O 1
ATOM 1839 N N . THR B 1 64 ? 11.655 -6.077 54.556 1.00 23.26 60 THR B N 1
ATOM 1840 C CA . THR B 1 64 ? 10.824 -7.293 54.653 1.00 25.70 60 THR B CA 1
ATOM 1841 C C . THR B 1 64 ? 9.473 -6.996 55.284 1.00 25.31 60 THR B C 1
ATOM 1842 O O . THR B 1 64 ? 9.259 -6.066 56.023 1.00 24.19 60 THR B O 1
ATOM 1846 N N . GLU B 1 65 ? 8.543 -7.825 54.914 1.00 25.67 61 GLU B N 1
ATOM 1847 C CA . GLU B 1 65 ? 7.213 -7.680 55.313 1.00 26.85 61 GLU B CA 1
ATOM 1848 C C . GLU B 1 65 ? 7.132 -8.069 56.859 1.00 29.63 61 GLU B C 1
ATOM 1849 O O . GLU B 1 65 ? 7.457 -9.140 57.182 1.00 31.18 61 GLU B O 1
ATOM 1855 N N . SER B 1 66 ? 6.696 -7.236 57.768 1.00 25.67 62 SER B N 1
ATOM 1856 C CA . SER B 1 66 ? 6.137 -5.891 57.560 1.00 30.61 62 SER B CA 1
ATOM 1857 C C . SER B 1 66 ? 6.829 -4.683 58.155 1.00 30.90 62 SER B C 1
ATOM 1858 O O . SER B 1 66 ? 6.605 -3.559 57.724 1.00 34.90 62 SER B O 1
ATOM 1861 N N . ARG B 1 67 ? 7.646 -4.846 59.118 1.00 36.08 63 ARG B N 1
ATOM 1862 C CA . ARG B 1 67 ? 8.105 -3.643 59.873 1.00 43.23 63 ARG B CA 1
ATOM 1863 C C . ARG B 1 67 ? 9.263 -3.003 59.004 1.00 40.70 63 ARG B C 1
ATOM 1864 O O . ARG B 1 67 ? 9.557 -1.718 59.058 1.00 33.91 63 ARG B O 1
ATOM 1868 N N . GLY B 1 68 ? 9.907 -3.913 58.195 1.00 36.23 64 GLY B N 1
ATOM 1869 C CA . GLY B 1 68 ? 10.786 -3.509 57.126 1.00 29.18 64 GLY B CA 1
ATOM 1870 C C . GLY B 1 68 ? 10.156 -2.585 56.107 1.00 26.79 64 GLY B C 1
ATOM 1871 O O . GLY B 1 68 ? 10.842 -1.631 55.597 1.00 22.68 64 GLY B O 1
ATOM 1872 N N . PHE B 1 69 ? 8.828 -2.828 55.898 1.00 22.51 65 PHE B N 1
ATOM 1873 C CA . PHE B 1 69 ? 8.036 -1.932 55.115 1.00 22.10 65 PHE B CA 1
ATOM 1874 C C . PHE B 1 69 ? 8.009 -0.522 55.665 1.00 22.25 65 PHE B C 1
ATOM 1875 O O . PHE B 1 69 ? 8.283 0.447 54.914 1.00 27.28 65 PHE B O 1
ATOM 1883 N N . ILE B 1 70 ? 7.881 -0.405 56.943 1.00 20.93 66 ILE B N 1
ATOM 1884 C CA . ILE B 1 70 ? 7.661 0.945 57.496 1.00 21.00 66 ILE B CA 1
ATOM 1885 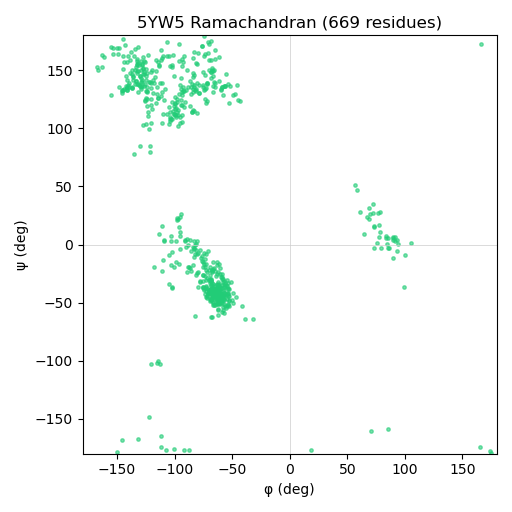C C . ILE B 1 70 ? 8.905 1.816 57.319 1.00 19.34 66 ILE B C 1
ATOM 1886 O O . ILE B 1 70 ? 8.859 2.937 56.763 1.00 19.29 66 ILE B O 1
ATOM 1891 N N . PHE B 1 71 ? 9.975 1.387 57.952 1.00 19.67 67 PHE B N 1
ATOM 1892 C CA . PHE B 1 71 ? 11.235 2.124 57.949 1.00 19.30 67 PHE B CA 1
ATOM 1893 C C . PHE B 1 71 ? 11.901 2.170 56.609 1.00 19.37 67 PHE B C 1
ATOM 1894 O O . PHE B 1 71 ? 12.439 3.198 56.250 1.00 18.19 67 PHE B O 1
ATOM 1902 N N . GLY B 1 72 ? 11.743 1.109 55.832 1.00 19.72 68 GLY B N 1
ATOM 1903 C CA . GLY B 1 72 ? 12.245 1.112 54.447 1.00 20.35 68 GLY B CA 1
ATOM 1904 C C . GLY B 1 72 ? 11.638 2.161 53.533 1.00 18.65 68 GLY B C 1
ATOM 1905 O O . GLY B 1 72 ? 12.330 2.819 52.800 1.00 19.84 68 GLY B O 1
ATOM 1906 N N . VAL B 1 73 ? 10.321 2.253 53.553 1.00 18.33 69 VAL B N 1
ATOM 1907 C CA . VAL B 1 73 ? 9.616 3.236 52.819 1.00 19.07 69 VAL B CA 1
ATOM 1908 C C . VAL B 1 73 ? 9.978 4.662 53.226 1.00 18.89 69 VAL B C 1
ATOM 1909 O O . VAL B 1 73 ? 10.194 5.504 52.382 1.00 17.83 69 VAL B O 1
ATOM 1913 N N . ALA B 1 74 ? 10.066 4.912 54.521 1.00 18.28 70 ALA B N 1
ATOM 1914 C CA . ALA B 1 74 ? 10.360 6.274 54.989 1.00 18.67 70 ALA B CA 1
ATOM 1915 C C . ALA B 1 74 ? 11.791 6.631 54.579 1.00 20.23 70 ALA B C 1
ATOM 1916 O O . ALA B 1 74 ? 12.075 7.780 54.155 1.00 21.49 70 ALA B O 1
ATOM 1918 N N . LEU B 1 75 ? 12.717 5.664 54.638 1.00 20.80 71 LEU B N 1
ATOM 1919 C CA . LEU B 1 75 ? 14.061 5.932 54.170 1.00 20.44 71 LEU B CA 1
ATOM 1920 C C . LEU B 1 75 ? 14.159 6.165 52.642 1.00 21.45 71 LEU B C 1
ATOM 1921 O O . LEU B 1 75 ? 14.912 7.121 52.185 1.00 20.55 71 LEU B O 1
ATOM 1926 N N . ALA B 1 76 ? 13.511 5.300 51.878 1.00 19.99 72 ALA B N 1
ATOM 1927 C CA . ALA B 1 76 ? 13.553 5.504 50.448 1.00 21.36 72 ALA B CA 1
ATOM 1928 C C . ALA B 1 76 ? 13.032 6.895 50.003 1.00 23.97 72 ALA B C 1
ATOM 1929 O O . ALA B 1 76 ? 13.620 7.534 49.140 1.00 24.16 72 ALA B O 1
ATOM 1931 N N . GLU B 1 77 ? 12.039 7.427 50.700 1.00 25.18 73 GLU B N 1
ATOM 1932 C CA . GLU B 1 77 ? 11.603 8.805 50.481 1.00 26.38 73 GLU B CA 1
ATOM 1933 C C . GLU B 1 77 ? 12.703 9.791 50.785 1.00 26.24 73 GLU B C 1
ATOM 1934 O O . GLU B 1 77 ? 13.002 10.630 49.953 1.00 26.53 73 GLU B O 1
ATOM 1940 N N . VAL B 1 78 ? 13.403 9.661 51.900 1.00 25.02 74 VAL B N 1
ATOM 1941 C CA . VAL B 1 78 ? 14.473 10.591 52.215 1.00 27.46 74 VAL B CA 1
ATOM 1942 C C . VAL B 1 78 ? 15.614 10.531 51.168 1.00 29.51 74 VAL B C 1
ATOM 1943 O O . VAL B 1 78 ? 16.139 11.580 50.779 1.00 28.00 74 VAL B O 1
ATOM 1947 N N . LEU B 1 79 ? 15.981 9.320 50.733 1.00 28.15 75 LEU B N 1
ATOM 1948 C CA . LEU B 1 79 ? 17.015 9.132 49.726 1.00 28.77 75 LEU B CA 1
ATOM 1949 C C . LEU B 1 79 ? 16.591 9.419 48.273 1.00 28.20 75 LEU B C 1
ATOM 1950 O O . LEU B 1 79 ? 17.440 9.410 47.414 1.00 27.21 75 LEU B O 1
ATOM 1955 N N . GLY B 1 80 ? 15.304 9.589 47.978 1.00 26.79 76 GLY B N 1
ATOM 1956 C CA . GLY B 1 80 ? 14.782 9.715 46.591 1.00 26.20 76 GLY B CA 1
ATOM 1957 C C . GLY B 1 80 ? 14.905 8.397 45.813 1.00 25.90 76 GLY B C 1
ATOM 1958 O O . GLY B 1 80 ? 15.048 8.432 44.607 1.00 23.83 76 GLY B O 1
ATOM 1959 N N . LEU B 1 81 ? 14.801 7.252 46.499 1.00 23.07 77 LEU B N 1
ATOM 1960 C CA . LEU B 1 81 ? 14.936 5.952 45.843 1.00 23.25 77 LEU B CA 1
ATOM 1961 C C . LEU B 1 81 ? 13.643 5.179 45.810 1.00 23.62 77 LEU B C 1
ATOM 1962 O O . LEU B 1 81 ? 12.695 5.487 46.519 1.00 22.28 77 LEU B O 1
ATOM 1967 N N . GLY B 1 82 ? 13.640 4.102 44.984 1.00 23.60 78 GLY B N 1
ATOM 1968 C CA . GLY B 1 82 ? 12.605 3.129 44.943 1.00 21.19 78 GLY B CA 1
ATOM 1969 C C . GLY B 1 82 ? 12.670 2.165 46.126 1.00 20.48 78 GLY B C 1
ATOM 1970 O O . GLY B 1 82 ? 13.656 2.105 46.863 1.00 21.03 78 GLY B O 1
ATOM 1971 N N . PHE B 1 83 ? 11.614 1.366 46.236 1.00 19.22 79 PHE B N 1
ATOM 1972 C CA . PHE B 1 83 ? 11.400 0.380 47.270 1.00 18.78 79 PHE B CA 1
ATOM 1973 C C . PHE B 1 83 ? 10.999 -0.959 46.747 1.00 19.61 79 PHE B C 1
ATOM 1974 O O . PHE B 1 83 ? 10.132 -1.039 45.864 1.00 20.99 79 PHE B O 1
ATOM 1982 N N . VAL B 1 84 ? 11.597 -2.045 47.321 1.00 17.33 80 VAL B N 1
ATOM 1983 C CA . VAL B 1 84 ? 11.289 -3.359 47.004 1.00 17.97 80 VAL B CA 1
ATOM 1984 C C . VAL B 1 84 ? 10.881 -4.128 48.211 1.00 19.01 80 VAL B C 1
ATOM 1985 O O . VAL B 1 84 ? 11.636 -4.146 49.146 1.00 19.74 80 VAL B O 1
ATOM 1989 N N . PRO B 1 85 ? 9.646 -4.655 48.239 1.00 19.63 81 PRO B N 1
ATOM 1990 C CA . PRO B 1 85 ? 9.174 -5.507 49.343 1.00 19.73 81 PRO B CA 1
ATOM 1991 C C . PRO B 1 85 ? 9.627 -6.939 49.221 1.00 19.78 81 PRO B C 1
ATOM 1992 O O . PRO B 1 85 ? 9.589 -7.561 48.148 1.00 19.12 81 PRO B O 1
ATOM 1996 N N . VAL B 1 86 ? 10.140 -7.434 50.307 1.00 20.74 82 VAL B N 1
ATOM 1997 C CA . VAL B 1 86 ? 10.599 -8.803 50.480 1.00 21.57 82 VAL B CA 1
ATOM 1998 C C . VAL B 1 86 ? 9.446 -9.445 51.271 1.00 21.94 82 VAL B C 1
ATOM 1999 O O . VAL B 1 86 ? 9.200 -9.092 52.426 1.00 23.11 82 VAL B O 1
ATOM 2003 N N . ARG B 1 87 ? 8.679 -10.307 50.626 1.00 21.67 83 ARG B N 1
ATOM 2004 C CA . ARG B 1 87 ? 7.375 -10.711 51.070 1.00 23.06 83 ARG B CA 1
ATOM 2005 C C . ARG B 1 87 ? 7.302 -12.105 51.623 1.00 25.01 83 ARG B C 1
ATOM 2006 O O . ARG B 1 87 ? 8.166 -12.961 51.365 1.00 24.84 83 ARG B O 1
ATOM 2014 N N . LYS B 1 88 ? 6.237 -12.338 52.357 1.00 28.44 84 LYS B N 1
ATOM 2015 C CA . LYS B 1 88 ? 5.930 -13.667 52.795 1.00 28.33 84 LYS B CA 1
ATOM 2016 C C . LYS B 1 88 ? 5.507 -14.420 51.594 1.00 27.02 84 LYS B C 1
ATOM 2017 O O . LYS B 1 88 ? 5.128 -13.816 50.545 1.00 25.97 84 LYS B O 1
ATOM 2023 N N . PRO B 1 89 ? 5.610 -15.749 51.688 1.00 28.71 85 PRO B N 1
ATOM 2024 C CA . PRO B 1 89 ? 5.407 -16.580 50.518 1.00 29.55 85 PRO B CA 1
ATOM 2025 C C . PRO B 1 89 ? 3.959 -16.584 50.004 1.00 31.13 85 PRO B C 1
ATOM 2026 O O . PRO B 1 89 ? 3.019 -16.441 50.787 1.00 28.00 85 PRO B O 1
ATOM 2030 N N . GLY B 1 90 ? 3.827 -16.743 48.676 1.00 29.85 86 GLY B N 1
ATOM 2031 C CA . GLY B 1 90 ? 2.564 -16.787 47.967 1.00 30.15 86 GLY B CA 1
ATOM 2032 C C . GLY B 1 90 ? 1.847 -15.478 47.837 1.00 30.24 86 GLY B C 1
ATOM 2033 O O . GLY B 1 90 ? 0.656 -15.504 47.574 1.00 33.00 86 GLY B O 1
ATOM 2034 N N . LYS B 1 91 ? 2.529 -14.345 48.062 1.00 26.73 87 LYS B N 1
ATOM 2035 C CA . LYS B 1 91 ? 1.950 -12.998 47.941 1.00 25.64 87 LYS B CA 1
ATOM 2036 C C . LYS B 1 91 ? 2.366 -12.323 46.646 1.00 22.89 87 LYS B C 1
ATOM 2037 O O . LYS B 1 91 ? 1.585 -11.621 46.045 1.00 22.17 87 LYS B O 1
ATOM 2043 N N . LEU B 1 92 ? 3.602 -12.530 46.226 1.00 19.91 88 LEU B N 1
ATOM 2044 C CA . LEU B 1 92 ? 4.083 -11.959 44.958 1.00 21.12 88 LEU B CA 1
ATOM 2045 C C . LEU B 1 92 ? 3.505 -12.748 43.736 1.00 21.91 88 LEU B C 1
ATOM 2046 O O . LEU B 1 92 ? 3.531 -13.972 43.702 1.00 22.83 88 LEU B O 1
ATOM 2051 N N . PRO B 1 93 ? 3.029 -12.034 42.703 1.00 21.29 89 PRO B N 1
ATOM 2052 C CA . PRO B 1 93 ? 2.365 -12.626 41.595 1.00 22.19 89 PRO B CA 1
ATOM 2053 C C . PRO B 1 93 ? 3.235 -13.149 40.444 1.00 20.69 89 PRO B C 1
ATOM 2054 O O . PRO B 1 93 ? 2.767 -14.030 39.638 1.00 22.85 89 PRO B O 1
ATOM 2058 N N . ARG B 1 94 ? 4.433 -12.643 40.312 1.00 20.98 90 ARG B N 1
ATOM 2059 C CA . ARG B 1 94 ? 5.311 -12.968 39.102 1.00 20.20 90 ARG B CA 1
ATOM 2060 C C . ARG B 1 94 ? 6.500 -13.805 39.610 1.00 19.34 90 ARG B C 1
ATOM 2061 O O . ARG B 1 94 ? 6.525 -14.222 40.773 1.00 19.83 90 ARG B O 1
ATOM 2069 N N . ALA B 1 95 ? 7.467 -14.122 38.785 1.00 20.01 91 ALA B N 1
ATOM 2070 C CA . ALA B 1 95 ? 8.577 -15.050 39.164 1.00 20.42 91 ALA B CA 1
ATOM 2071 C C . ALA B 1 95 ? 9.274 -14.528 40.397 1.00 19.98 91 ALA B C 1
ATOM 2072 O O . ALA B 1 95 ? 9.609 -13.326 40.469 1.00 20.91 91 ALA B O 1
ATOM 2074 N N . THR B 1 96 ? 9.565 -15.418 41.322 1.00 20.83 92 THR B N 1
ATOM 2075 C CA . THR B 1 96 ? 10.206 -15.055 42.581 1.00 21.76 92 THR B CA 1
ATOM 2076 C C . THR B 1 96 ? 11.501 -15.889 42.850 1.00 24.42 92 THR B C 1
ATOM 2077 O O . THR B 1 96 ? 11.730 -17.061 42.301 1.00 23.80 92 THR B O 1
ATOM 2081 N N . TYR B 1 97 ? 12.369 -15.355 43.676 1.00 23.39 93 TYR B N 1
ATOM 2082 C CA . TYR B 1 97 ? 13.391 -16.162 44.378 1.00 25.01 93 TYR B CA 1
ATOM 2083 C C . TYR B 1 97 ? 12.916 -16.297 45.808 1.00 27.26 93 TYR B C 1
ATOM 2084 O O . TYR B 1 97 ? 12.120 -15.497 46.313 1.00 23.56 93 TYR B O 1
ATOM 2093 N N . SER B 1 98 ? 13.351 -17.382 46.438 1.00 27.03 94 SER B N 1
ATOM 2094 C CA . SER B 1 98 ? 12.954 -17.663 47.784 1.00 28.96 94 SER B CA 1
ATOM 2095 C C . SER B 1 98 ? 14.071 -18.303 48.595 1.00 31.16 94 SER B C 1
ATOM 2096 O O . SER B 1 98 ? 14.995 -18.828 48.029 1.00 28.00 94 SER B O 1
ATOM 2099 N N . VAL B 1 99 ? 13.961 -18.156 49.899 1.00 32.76 95 VAL B N 1
ATOM 2100 C CA . VAL B 1 99 ? 14.914 -18.619 50.864 1.00 37.43 95 VAL B CA 1
ATOM 2101 C C . VAL B 1 99 ? 14.070 -19.127 52.025 1.00 39.09 95 VAL B C 1
ATOM 2102 O O . VAL B 1 99 ? 13.021 -18.526 52.332 1.00 38.91 95 VAL B O 1
ATOM 2106 N N . LYS B 1 100 ? 14.497 -20.245 52.656 1.00 48.89 96 LYS B N 1
ATOM 2107 C CA . LYS B 1 100 ? 14.047 -20.617 54.080 1.00 52.81 96 LYS B CA 1
ATOM 2108 C C . LYS B 1 100 ? 14.990 -20.121 55.194 1.00 56.46 96 LYS B C 1
ATOM 2109 O O . LYS B 1 100 ? 16.230 -20.080 55.024 1.00 60.33 96 LYS B O 1
ATOM 2112 N N . ASP B 1 108 ? 8.195 -21.389 57.230 1.00 62.14 104 ASP B N 1
ATOM 2113 C CA . ASP B 1 108 ? 8.102 -20.144 56.436 1.00 54.74 104 ASP B CA 1
ATOM 2114 C C . ASP B 1 108 ? 9.322 -19.823 55.465 1.00 53.76 104 ASP B C 1
ATOM 2115 O O . ASP B 1 108 ? 10.230 -20.646 55.277 1.00 58.35 104 ASP B O 1
ATOM 2120 N N . SER B 1 109 ? 9.273 -18.664 54.803 1.00 46.51 105 SER B N 1
ATOM 2121 C CA . SER B 1 109 ? 10.125 -18.296 53.681 1.00 44.53 105 SER B CA 1
ATOM 2122 C C . SER B 1 109 ? 10.067 -16.809 53.461 1.00 38.89 105 SER B C 1
ATOM 2123 O O . SER B 1 109 ? 9.206 -16.142 53.977 1.00 42.25 105 SER B O 1
ATOM 2126 N N . LEU B 1 110 ? 11.011 -16.290 52.730 1.00 31.84 106 LEU B N 1
ATOM 2127 C CA . LEU B 1 110 ? 10.912 -14.954 52.196 1.00 28.96 106 LEU B CA 1
ATOM 2128 C C . LEU B 1 110 ? 11.162 -14.994 50.672 1.00 26.32 106 LEU B C 1
ATOM 2129 O O . LEU B 1 110 ? 11.923 -15.870 50.200 1.00 26.79 106 LEU B O 1
ATOM 2134 N N . GLU B 1 111 ? 10.471 -14.096 49.935 1.00 24.34 107 GLU B N 1
ATOM 2135 C CA . GLU B 1 111 ? 10.489 -14.067 48.488 1.00 22.61 107 GLU B CA 1
ATOM 2136 C C . GLU B 1 111 ? 10.666 -12.653 47.969 1.00 21.40 107 GLU B C 1
ATOM 2137 O O . GLU B 1 111 ? 10.298 -11.687 48.661 1.00 19.91 107 GLU B O 1
ATOM 2143 N N . ILE B 1 112 ? 11.297 -12.582 46.813 1.00 20.45 108 ILE B N 1
ATOM 2144 C CA A ILE B 1 112 ? 11.372 -11.352 46.002 0.60 21.80 108 ILE B CA 1
ATOM 2145 C CA B ILE B 1 112 ? 11.406 -11.362 46.016 0.40 21.30 108 ILE B CA 1
ATOM 2146 C C . ILE B 1 112 ? 11.061 -11.687 44.562 1.00 20.23 108 ILE B C 1
ATOM 2147 O O . ILE B 1 112 ? 11.368 -12.795 44.084 1.00 20.71 108 ILE B O 1
ATOM 2156 N N . HIS B 1 113 ? 10.463 -10.732 43.880 1.00 20.80 109 HIS B N 1
ATOM 2157 C CA . HIS B 1 113 ? 10.433 -10.788 42.438 1.00 19.40 109 HIS B CA 1
ATOM 2158 C C . HIS B 1 113 ? 11.824 -10.859 41.887 1.00 18.90 109 HIS B C 1
ATOM 2159 O O . HIS B 1 113 ? 12.737 -10.170 42.294 1.00 17.87 109 HIS B O 1
ATOM 2166 N N . GLN B 1 114 ? 11.994 -11.755 40.894 1.00 19.45 110 GLN B N 1
ATOM 2167 C CA . GLN B 1 114 ? 13.258 -11.955 40.189 1.00 20.21 110 GLN B CA 1
ATOM 2168 C C . GLN B 1 114 ? 13.790 -10.678 39.517 1.00 22.11 110 GLN B C 1
ATOM 2169 O O . GLN B 1 114 ? 15.014 -10.554 39.393 1.00 22.96 110 GLN B O 1
ATOM 2175 N N . ASP B 1 115 ? 12.877 -9.789 39.117 1.00 22.00 111 ASP B N 1
ATOM 2176 C CA . ASP B 1 115 ? 13.168 -8.588 38.412 1.00 24.28 111 ASP B CA 1
ATOM 2177 C C . ASP B 1 115 ? 13.246 -7.438 39.390 1.00 24.41 111 ASP B C 1
ATOM 2178 O O . ASP B 1 115 ? 13.099 -6.300 38.944 1.00 23.74 111 ASP B O 1
ATOM 2183 N N . ALA B 1 116 ? 13.347 -7.691 40.689 1.00 23.80 112 ALA B N 1
ATOM 2184 C CA . ALA B 1 116 ? 13.208 -6.577 41.620 1.00 23.69 112 ALA B CA 1
ATOM 2185 C C . ALA B 1 116 ? 14.333 -5.536 41.418 1.00 25.39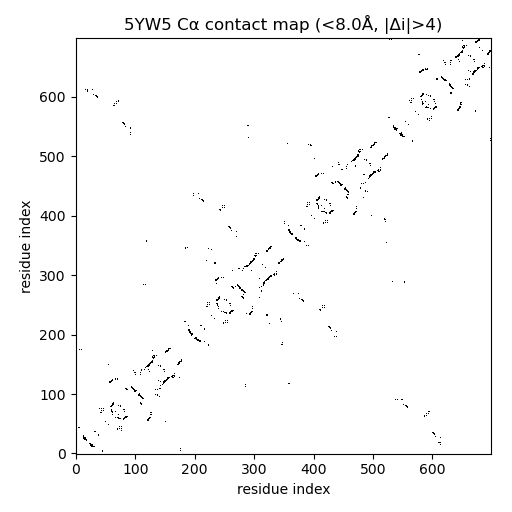 112 ALA B C 1
ATOM 2186 O O . ALA B 1 116 ? 14.101 -4.348 41.585 1.00 26.35 112 ALA B O 1
ATOM 2188 N N . PHE B 1 117 ? 15.543 -5.993 41.127 1.00 25.01 113 PHE B N 1
ATOM 2189 C CA . PHE B 1 117 ? 16.720 -5.156 41.066 1.00 26.37 113 PHE B CA 1
ATOM 2190 C C . PHE B 1 117 ? 17.363 -5.178 39.649 1.00 31.56 113 PHE B C 1
ATOM 2191 O O . PHE B 1 117 ? 17.231 -6.129 38.874 1.00 29.61 113 PHE B O 1
ATOM 2199 N N . LYS B 1 118 ? 17.999 -4.113 39.265 1.00 30.49 114 LYS B N 1
ATOM 2200 C CA . LYS B 1 118 ? 18.841 -4.216 38.056 1.00 31.72 114 LYS B CA 1
ATOM 2201 C C . LYS B 1 118 ? 20.213 -4.781 38.353 1.00 29.18 114 LYS B C 1
ATOM 2202 O O . LYS B 1 118 ? 20.681 -4.745 39.468 1.00 25.66 114 LYS B O 1
ATOM 2208 N N . VAL B 1 119 ? 20.949 -5.194 37.309 1.00 26.17 115 VAL B N 1
ATOM 2209 C CA . VAL B 1 119 ? 22.290 -5.657 37.494 1.00 25.19 115 VAL B CA 1
ATOM 2210 C C . VAL B 1 119 ? 23.182 -4.559 38.087 1.00 24.17 115 VAL B C 1
ATOM 2211 O O . VAL B 1 119 ? 24.216 -4.887 38.688 1.00 23.02 115 VAL B O 1
ATOM 2215 N N . THR B 1 120 ? 22.832 -3.282 37.883 1.00 21.36 116 THR B N 1
ATOM 2216 C CA . THR B 1 120 ? 23.607 -2.177 38.450 1.00 23.17 116 THR B CA 1
ATOM 2217 C C . THR B 1 120 ? 23.180 -1.760 39.854 1.00 23.83 116 THR B C 1
ATOM 2218 O O . THR B 1 120 ? 23.827 -0.912 40.474 1.00 23.18 116 THR B O 1
ATOM 2222 N N . ASP B 1 121 ? 22.166 -2.404 40.426 1.00 23.36 117 ASP B N 1
ATOM 2223 C CA . ASP B 1 121 ? 21.699 -1.938 41.729 1.00 24.98 117 ASP B CA 1
ATOM 2224 C C . ASP B 1 121 ? 22.618 -2.313 42.858 1.00 22.83 117 ASP B C 1
ATOM 2225 O O . ASP B 1 121 ? 23.244 -3.355 42.834 1.00 23.89 117 ASP B O 1
ATOM 2230 N N . GLU B 1 122 ? 22.630 -1.418 43.855 1.00 23.15 118 GLU B N 1
ATOM 2231 C CA . GLU B 1 122 ? 23.311 -1.556 45.135 1.00 24.25 118 GLU B CA 1
ATOM 2232 C C . GLU B 1 122 ? 22.283 -1.354 46.212 1.00 22.43 118 GLU B C 1
ATOM 2233 O O . GLU B 1 122 ? 21.856 -0.221 46.469 1.00 21.66 118 GLU B O 1
ATOM 2239 N N . VAL B 1 123 ? 21.868 -2.450 46.803 1.00 20.67 119 VAL B N 1
ATOM 2240 C CA . VAL B 1 123 ? 20.638 -2.508 47.556 1.00 20.97 119 VAL B CA 1
ATOM 2241 C C . VAL B 1 123 ? 20.942 -2.236 49.034 1.00 21.34 119 VAL B C 1
ATOM 2242 O O . VAL B 1 123 ? 21.792 -2.903 49.626 1.00 19.97 119 VAL B O 1
ATOM 2246 N N . LEU B 1 124 ? 20.158 -1.326 49.630 1.00 22.72 120 LEU B N 1
ATOM 2247 C CA . LEU B 1 124 ? 20.133 -1.112 51.073 1.00 21.68 120 LEU B CA 1
ATOM 2248 C C . LEU B 1 124 ? 18.987 -1.845 51.754 1.00 20.21 120 LEU B C 1
ATOM 2249 O O . LEU B 1 124 ? 17.842 -1.692 51.409 1.00 20.93 120 LEU B O 1
ATOM 2254 N N . VAL B 1 125 ? 19.300 -2.685 52.698 1.00 18.52 121 VAL B N 1
ATOM 2255 C CA . VAL B 1 125 ? 18.251 -3.411 53.404 1.00 21.23 121 VAL B CA 1
ATOM 2256 C C . VAL B 1 125 ? 17.989 -2.556 54.670 1.00 20.23 121 VAL B C 1
ATOM 2257 O O . VAL B 1 125 ? 18.948 -2.161 55.391 1.00 20.92 121 VAL B O 1
ATOM 2261 N N . VAL B 1 126 ? 16.726 -2.390 54.987 1.00 20.67 122 VAL B N 1
ATOM 2262 C CA . VAL B 1 126 ? 16.336 -1.613 56.138 1.00 20.58 122 VAL B CA 1
ATOM 2263 C C . VAL B 1 126 ? 15.389 -2.506 56.949 1.00 20.82 122 VAL B C 1
ATOM 2264 O O . VAL B 1 126 ? 14.421 -3.089 56.369 1.00 21.05 122 VAL B O 1
ATOM 2268 N N . ASP B 1 127 ? 15.521 -2.471 58.287 1.00 22.52 123 ASP B N 1
ATOM 2269 C CA . ASP B 1 127 ? 14.586 -3.180 59.160 1.00 23.24 123 ASP B CA 1
ATOM 2270 C C . ASP B 1 127 ? 14.572 -2.478 60.477 1.00 23.58 123 ASP B C 1
ATOM 2271 O O . ASP B 1 127 ? 15.380 -1.561 60.761 1.00 20.66 123 ASP B O 1
ATOM 2276 N N . ASP B 1 128 ? 13.551 -2.786 61.233 1.00 21.23 124 ASP B N 1
ATOM 2277 C CA . ASP B 1 128 ? 13.421 -2.179 62.537 1.00 23.61 124 ASP B CA 1
ATOM 2278 C C . ASP B 1 128 ? 14.497 -2.578 63.562 1.00 21.66 124 ASP B C 1
ATOM 2279 O O . ASP B 1 128 ? 14.938 -1.757 64.344 1.00 22.60 124 ASP B O 1
ATOM 2284 N N . LEU B 1 129 ? 14.818 -3.847 63.614 1.00 22.21 125 LEU B N 1
ATOM 2285 C CA . LEU B 1 129 ? 15.595 -4.397 64.693 1.00 23.67 125 LEU B CA 1
ATOM 2286 C C . LEU B 1 129 ? 16.518 -5.538 64.216 1.00 24.83 125 LEU B C 1
ATOM 2287 O O . LEU B 1 129 ? 16.077 -6.406 63.522 1.00 26.24 125 LEU B O 1
ATOM 2292 N N . LEU B 1 130 ? 17.778 -5.486 64.608 1.00 24.65 126 LEU B N 1
ATOM 2293 C CA . LEU B 1 130 ? 18.748 -6.547 64.441 1.00 24.78 126 LEU B CA 1
ATOM 2294 C C . LEU B 1 130 ? 18.883 -7.299 65.796 1.00 24.87 126 LEU B C 1
ATOM 2295 O O . LEU B 1 130 ? 19.374 -6.760 66.823 1.00 22.83 126 LEU B O 1
ATOM 2300 N N . ALA B 1 131 ? 18.414 -8.551 65.736 1.00 25.40 127 ALA B N 1
ATOM 2301 C CA . ALA B 1 131 ? 18.458 -9.501 66.890 1.00 26.48 127 ALA B CA 1
ATOM 2302 C C . ALA B 1 131 ? 19.376 -10.596 66.508 1.00 28.12 127 ALA B C 1
ATOM 2303 O O . ALA B 1 131 ? 20.571 -10.419 66.552 1.00 28.93 127 ALA B O 1
ATOM 2305 N N . THR B 1 132 ? 18.871 -11.735 66.083 1.00 30.87 128 THR B N 1
ATOM 2306 C CA . THR B 1 132 ? 19.814 -12.816 65.737 1.00 32.09 128 THR B CA 1
ATOM 2307 C C . THR B 1 132 ? 20.355 -12.669 64.292 1.00 30.97 128 THR B C 1
ATOM 2308 O O . THR B 1 132 ? 21.366 -13.246 63.986 1.00 30.30 128 THR B O 1
ATOM 2312 N N . GLY B 1 133 ? 19.689 -11.873 63.432 1.00 31.92 129 GLY B N 1
ATOM 2313 C CA . GLY B 1 133 ? 20.127 -11.663 62.113 1.00 31.80 129 GLY B CA 1
ATOM 2314 C C . GLY B 1 133 ? 19.618 -12.616 61.065 1.00 33.89 129 GLY B C 1
ATOM 2315 O O . GLY B 1 133 ? 19.968 -12.402 59.910 1.00 34.90 129 GLY B O 1
ATOM 2316 N N . GLY B 1 134 ? 18.681 -13.507 61.426 1.00 34.04 130 GLY B N 1
ATOM 2317 C CA . GLY B 1 134 ? 18.162 -14.574 60.551 1.00 34.74 130 GLY B CA 1
ATOM 2318 C C . GLY B 1 134 ? 17.422 -14.049 59.349 1.00 34.88 130 GLY B C 1
ATOM 2319 O O . GLY B 1 134 ? 17.737 -14.429 58.204 1.00 31.79 130 GLY B O 1
ATOM 2320 N N . THR B 1 135 ? 16.521 -13.094 59.584 1.00 33.41 131 THR B N 1
ATOM 2321 C CA . THR B 1 135 ? 15.731 -12.571 58.509 1.00 35.34 131 THR B CA 1
ATOM 2322 C C . THR B 1 135 ? 16.530 -11.582 57.653 1.00 31.51 131 THR B C 1
ATOM 2323 O O . THR B 1 135 ? 16.343 -11.566 56.405 1.00 30.43 131 THR B O 1
ATOM 2327 N N . ALA B 1 136 ? 17.474 -10.846 58.269 1.00 29.58 132 ALA B N 1
ATOM 2328 C CA . ALA B 1 136 ? 18.405 -9.961 57.549 1.00 28.20 132 ALA B CA 1
ATOM 2329 C C . ALA B 1 136 ? 19.270 -10.748 56.583 1.00 26.85 132 ALA B C 1
ATOM 2330 O O . ALA B 1 136 ? 19.526 -10.295 55.472 1.00 25.18 132 ALA B O 1
ATOM 2332 N N . LYS B 1 137 ? 19.763 -11.878 57.088 1.00 27.07 133 LYS B N 1
ATOM 2333 C CA . LYS B 1 137 ? 20.691 -12.719 56.336 1.00 30.90 133 LYS B CA 1
ATOM 2334 C C . LYS B 1 137 ? 19.962 -13.407 55.190 1.00 27.50 133 LYS B C 1
ATOM 2335 O O . LYS B 1 137 ? 20.498 -13.452 54.114 1.00 29.76 133 LYS B O 1
ATOM 2341 N N . ALA B 1 138 ? 18.741 -13.897 55.438 1.00 29.80 134 ALA B N 1
ATOM 2342 C CA . ALA B 1 138 ? 17.836 -14.391 54.374 1.00 28.44 134 ALA B CA 1
ATOM 2343 C C . ALA B 1 138 ? 17.533 -13.344 53.291 1.00 27.74 134 ALA B C 1
ATOM 2344 O O . ALA B 1 138 ? 17.564 -13.665 52.108 1.00 27.65 134 ALA B O 1
ATOM 2346 N N . THR B 1 139 ? 17.353 -12.071 53.707 1.00 23.90 135 THR B N 1
ATOM 2347 C CA . THR B 1 139 ? 17.250 -10.978 52.772 1.00 22.29 135 THR B CA 1
ATOM 2348 C C . THR B 1 139 ? 18.439 -10.766 51.903 1.00 21.71 135 THR B C 1
ATOM 2349 O O . THR B 1 139 ? 18.320 -10.568 50.671 1.00 21.61 135 THR B O 1
ATOM 2353 N N . VAL B 1 140 ? 19.602 -10.734 52.532 1.00 22.00 136 VAL B N 1
ATOM 2354 C CA . VAL B 1 140 ? 20.806 -10.604 51.783 1.00 23.21 136 VAL B CA 1
ATOM 2355 C C . VAL B 1 140 ? 21.000 -11.775 50.785 1.00 22.36 136 VAL B C 1
ATOM 2356 O O . VAL B 1 140 ? 21.444 -11.560 49.647 1.00 21.71 136 VAL B O 1
ATOM 2360 N N . ASP B 1 141 ? 20.734 -13.007 51.256 1.00 24.47 137 ASP B N 1
ATOM 2361 C CA . ASP B 1 141 ? 20.807 -14.220 50.365 1.00 28.07 137 ASP B CA 1
ATOM 2362 C C . ASP B 1 141 ? 19.898 -14.061 49.149 1.00 27.63 137 ASP B C 1
ATOM 2363 O O . ASP B 1 141 ? 20.309 -14.323 47.968 1.00 27.10 137 ASP B O 1
ATOM 2368 N N . LEU B 1 142 ? 18.674 -13.542 49.403 1.00 26.82 138 LEU B N 1
ATOM 2369 C CA . LEU B 1 142 ? 17.761 -13.375 48.317 1.00 26.93 138 LEU B CA 1
ATOM 2370 C C . LEU B 1 142 ? 18.234 -12.331 47.348 1.00 26.83 138 LEU B C 1
ATOM 2371 O O . LEU B 1 142 ? 18.083 -12.469 46.112 1.00 26.94 138 LEU B O 1
ATOM 2376 N N . ILE B 1 143 ? 18.697 -11.202 47.874 1.00 25.00 139 ILE B N 1
ATOM 2377 C CA . ILE B 1 143 ? 19.275 -10.180 46.973 1.00 23.94 139 ILE B CA 1
ATOM 2378 C C . ILE B 1 143 ? 20.393 -10.713 46.094 1.00 25.50 139 ILE B C 1
ATOM 2379 O O . ILE B 1 143 ? 20.477 -10.428 44.833 1.00 26.71 139 ILE B O 1
ATOM 2384 N N . GLU B 1 144 ? 21.234 -11.517 46.715 1.00 25.81 140 GLU B N 1
ATOM 2385 C CA . GLU B 1 144 ? 22.340 -12.097 45.965 1.00 28.65 140 GLU B CA 1
ATOM 2386 C C . GLU B 1 144 ? 21.887 -13.212 45.041 1.00 27.57 140 GLU B C 1
ATOM 2387 O O . GLU B 1 144 ? 22.686 -13.688 44.285 1.00 28.03 140 GLU B O 1
ATOM 2393 N N . LYS B 1 145 ? 20.643 -13.650 45.082 1.00 25.89 141 LYS B N 1
ATOM 2394 C CA . LYS B 1 145 ? 20.153 -14.468 43.912 1.00 28.72 141 LYS B CA 1
ATOM 2395 C C . LYS B 1 145 ? 19.829 -13.681 42.654 1.00 27.80 141 LYS B C 1
ATOM 2396 O O . LYS B 1 145 ? 19.668 -14.251 41.562 1.00 26.74 141 LYS B O 1
ATOM 2402 N N . THR B 1 146 ? 19.720 -12.361 42.789 1.00 27.54 142 THR B N 1
ATOM 2403 C CA . THR B 1 146 ? 19.485 -11.495 41.642 1.00 28.06 142 THR B CA 1
ATOM 2404 C C . THR B 1 146 ? 20.844 -11.146 41.054 1.00 30.41 142 THR B C 1
ATOM 2405 O O . THR B 1 146 ? 21.854 -11.679 41.475 1.00 30.90 142 THR B O 1
ATOM 2409 N N . GLN B 1 147 ? 20.874 -10.307 40.041 1.00 27.45 143 GLN B N 1
ATOM 2410 C CA . GLN B 1 147 ? 22.143 -9.824 39.548 1.00 33.01 143 GLN B CA 1
ATOM 2411 C C . GLN B 1 147 ? 22.742 -8.604 40.358 1.00 30.39 143 GLN B C 1
ATOM 2412 O O . GLN B 1 147 ? 23.887 -8.187 40.138 1.00 29.31 143 GLN B O 1
ATOM 2418 N N . ALA B 1 148 ? 22.050 -8.132 41.398 1.00 26.92 144 ALA B N 1
ATOM 2419 C CA . ALA B 1 148 ? 22.477 -6.918 42.109 1.00 23.68 144 ALA B CA 1
ATOM 2420 C C . ALA B 1 148 ? 23.366 -7.280 43.246 1.00 26.73 144 ALA B C 1
ATOM 2421 O O . ALA B 1 148 ? 23.568 -8.454 43.543 1.00 28.25 144 ALA B O 1
ATOM 2423 N N . LYS B 1 149 ? 23.759 -6.263 44.012 1.00 26.27 145 LYS B N 1
ATOM 2424 C CA . LYS B 1 149 ? 24.578 -6.548 45.169 1.00 28.91 145 LYS B CA 1
ATOM 2425 C C . LYS B 1 149 ? 24.061 -5.775 46.366 1.00 26.10 145 LYS B C 1
ATOM 2426 O O . LYS B 1 149 ? 23.322 -4.780 46.166 1.00 22.35 145 LYS B O 1
ATOM 2432 N N . VAL B 1 150 ? 24.567 -6.136 47.556 1.00 24.94 146 VAL B N 1
ATOM 2433 C CA . VAL B 1 150 ? 24.148 -5.500 48.802 1.00 25.08 146 VAL B CA 1
ATOM 2434 C C . VAL B 1 150 ? 25.079 -4.302 49.084 1.00 23.82 146 VAL B C 1
ATOM 2435 O O . VAL B 1 150 ? 26.271 -4.426 49.122 1.00 23.65 146 VAL B O 1
ATOM 2439 N N . ALA B 1 151 ? 24.535 -3.083 49.228 1.00 22.42 147 ALA B N 1
ATOM 2440 C CA . ALA B 1 151 ? 25.253 -1.929 49.632 1.00 21.63 147 ALA B CA 1
ATOM 2441 C C . ALA B 1 151 ? 25.444 -1.939 51.138 1.00 23.05 147 ALA B C 1
ATOM 2442 O O . ALA B 1 151 ? 26.480 -1.548 51.650 1.00 22.48 147 ALA B O 1
ATOM 2444 N N . GLY B 1 152 ? 24.456 -2.404 51.865 1.00 20.58 148 GLY B N 1
ATOM 2445 C CA . GLY B 1 152 ? 24.557 -2.484 53.256 1.00 20.31 148 GLY B CA 1
ATOM 2446 C C . GLY B 1 152 ? 23.244 -2.701 53.902 1.00 18.72 148 GLY B C 1
ATOM 2447 O O . GLY B 1 152 ? 22.219 -2.902 53.204 1.00 18.79 148 GLY B O 1
ATOM 2448 N N . LEU B 1 153 ? 23.232 -2.676 55.214 1.00 19.30 149 LEU B N 1
ATOM 2449 C CA . LEU B 1 153 ? 22.019 -2.879 56.013 1.00 19.44 149 LEU B CA 1
ATOM 2450 C C . LEU B 1 153 ? 21.994 -1.821 57.148 1.00 20.01 149 LEU B C 1
ATOM 2451 O O . LEU B 1 153 ? 23.019 -1.460 57.741 1.00 20.67 149 LEU B O 1
ATOM 2456 N N . ILE B 1 154 ? 20.785 -1.364 57.482 1.00 19.91 150 ILE B N 1
ATOM 2457 C CA . ILE B 1 154 ? 20.590 -0.448 58.585 1.00 19.54 150 ILE B CA 1
ATOM 2458 C C . ILE B 1 154 ? 19.333 -0.758 59.316 1.00 19.28 150 ILE B C 1
ATOM 2459 O O . ILE B 1 154 ? 18.273 -1.000 58.731 1.00 19.07 150 ILE B O 1
ATOM 2464 N N . PHE B 1 155 ? 19.394 -0.566 60.586 1.00 19.27 151 PHE B N 1
ATOM 2465 C CA . PHE B 1 155 ? 18.315 -0.920 61.504 1.00 20.07 151 PHE B CA 1
ATOM 2466 C C . PHE B 1 155 ? 18.074 0.289 62.410 1.00 19.20 151 PHE B C 1
ATOM 2467 O O . PHE B 1 155 ? 19.011 1.067 62.757 1.00 19.36 151 PHE B O 1
ATOM 2475 N N . VAL B 1 156 ? 16.874 0.389 62.963 1.00 18.24 152 VAL B N 1
ATOM 2476 C CA . VAL B 1 156 ? 16.688 1.349 64.037 1.00 20.01 152 VAL B CA 1
ATOM 2477 C C . VAL B 1 156 ? 17.430 0.899 65.291 1.00 19.33 152 VAL B C 1
ATOM 2478 O O . VAL B 1 156 ? 18.081 1.654 66.022 1.00 19.68 152 VAL B O 1
ATOM 2482 N N . MET B 1 157 ? 17.222 -0.375 65.591 1.00 21.00 153 MET B N 1
ATOM 2483 C CA . MET B 1 157 ? 17.681 -1.011 66.867 1.00 23.10 153 MET B CA 1
ATOM 2484 C C . MET B 1 157 ? 18.532 -2.232 66.653 1.00 22.02 153 MET B C 1
ATOM 2485 O O . MET B 1 157 ? 18.304 -2.963 65.711 1.00 21.63 153 MET B O 1
ATOM 2490 N N . GLU B 1 158 ? 19.515 -2.411 67.543 1.00 22.24 154 GLU B N 1
ATOM 2491 C CA . GLU B 1 158 ? 20.270 -3.630 67.579 1.00 23.34 154 GLU B CA 1
ATOM 2492 C C . GLU B 1 158 ? 20.274 -4.134 69.043 1.00 23.95 154 GLU B C 1
ATOM 2493 O O . GLU B 1 158 ? 20.503 -3.388 69.982 1.00 24.37 154 GLU B O 1
ATOM 2499 N N . LEU B 1 159 ? 20.140 -5.412 69.162 1.00 26.19 155 LEU B N 1
ATOM 2500 C CA . LEU B 1 159 ? 20.173 -6.076 70.469 1.00 29.98 155 LEU B CA 1
ATOM 2501 C C . LEU B 1 159 ? 21.543 -6.636 70.675 1.00 31.70 155 LEU B C 1
ATOM 2502 O O . LEU B 1 159 ? 22.014 -7.574 69.947 1.00 28.76 155 LEU B O 1
ATOM 2507 N N . ASP B 1 160 ? 22.201 -5.997 71.639 1.00 35.86 156 ASP B N 1
ATOM 2508 C CA . ASP B 1 160 ? 23.624 -6.323 72.039 1.00 44.88 156 ASP B CA 1
ATOM 2509 C C . ASP B 1 160 ? 23.838 -7.800 72.356 1.00 42.06 156 ASP B C 1
ATOM 2510 O O . ASP B 1 160 ? 23.125 -8.361 73.107 1.00 41.44 156 ASP B O 1
ATOM 2515 N N . GLY B 1 161 ? 24.742 -8.451 71.659 1.00 45.19 157 GLY B N 1
ATOM 2516 C CA . GLY B 1 161 ? 25.082 -9.859 71.995 1.00 45.56 157 GLY B CA 1
ATOM 2517 C C . GLY B 1 161 ? 24.248 -10.973 71.400 1.00 44.67 157 GLY B C 1
ATOM 2518 O O . GLY B 1 161 ? 24.576 -12.113 71.608 1.00 44.16 157 GLY B O 1
ATOM 2519 N N . LEU B 1 162 ? 23.187 -10.707 70.633 1.00 40.67 158 LEU B N 1
ATOM 2520 C CA . LEU B 1 162 ? 22.475 -11.834 70.043 1.00 39.28 158 LEU B CA 1
ATOM 2521 C C . LEU B 1 162 ? 23.134 -12.337 68.744 1.00 36.24 158 LEU B C 1
ATOM 2522 O O . LEU B 1 162 ? 22.555 -13.244 68.116 1.00 34.68 158 LEU B O 1
ATOM 2527 N N . GLY B 1 163 ? 24.286 -11.747 68.335 1.00 34.64 159 GLY B N 1
ATOM 2528 C CA . GLY B 1 163 ? 25.176 -12.338 67.292 1.00 35.15 159 GLY B CA 1
ATOM 2529 C C . GLY B 1 163 ? 24.843 -11.866 65.886 1.00 33.64 159 GLY B C 1
ATOM 2530 O O . GLY B 1 163 ? 25.300 -12.402 64.839 1.00 28.08 159 GLY B O 1
ATOM 2531 N N . GLY B 1 164 ? 23.912 -10.913 65.828 1.00 31.45 160 GLY B N 1
ATOM 2532 C CA . GLY B 1 164 ? 23.392 -10.541 64.538 1.00 29.97 160 GLY B CA 1
ATOM 2533 C C . GLY B 1 164 ? 24.443 -9.918 63.614 1.00 29.97 160 GLY B C 1
ATOM 2534 O O . GLY B 1 164 ? 24.499 -10.263 62.408 1.00 29.63 160 GLY B O 1
ATOM 2535 N N . ARG B 1 165 ? 25.288 -9.055 64.179 1.00 29.67 161 ARG B N 1
ATOM 2536 C CA . ARG B 1 165 ? 26.363 -8.452 63.381 1.00 33.19 161 ARG B CA 1
ATOM 2537 C C . ARG B 1 165 ? 27.337 -9.453 62.852 1.00 34.06 161 ARG B C 1
ATOM 2538 O O . ARG B 1 165 ? 27.824 -9.343 61.716 1.00 36.63 161 ARG B O 1
ATOM 2546 N N . GLU B 1 166 ? 27.565 -10.470 63.666 1.00 33.59 162 GLU B N 1
ATOM 2547 C CA . GLU B 1 166 ? 28.417 -11.591 63.295 1.00 36.17 162 GLU B CA 1
ATOM 2548 C C . GLU B 1 166 ? 27.797 -12.439 62.208 1.00 33.54 162 GLU B C 1
ATOM 2549 O O . GLU B 1 166 ? 28.495 -12.801 61.237 1.00 33.27 162 GLU B O 1
ATOM 2555 N N . VAL B 1 167 ? 26.484 -12.706 62.301 1.00 31.70 163 VAL B N 1
ATOM 2556 C CA . VAL B 1 167 ? 25.767 -13.406 61.235 1.00 30.57 163 VAL B CA 1
ATOM 2557 C C . VAL B 1 167 ? 25.845 -12.649 59.890 1.00 28.73 163 VAL B C 1
ATOM 2558 O O . VAL B 1 167 ? 25.943 -13.238 58.850 1.00 28.69 163 VAL B O 1
ATOM 2562 N N . LEU B 1 168 ? 25.954 -11.344 59.946 1.00 28.93 164 LEU B N 1
ATOM 2563 C CA . LEU B 1 168 ? 26.163 -10.414 58.770 1.00 29.75 164 LEU B CA 1
ATOM 2564 C C . LEU B 1 168 ? 27.613 -9.993 58.430 1.00 29.81 164 LEU B C 1
ATOM 2565 O O . LEU B 1 168 ? 27.921 -8.901 57.857 1.00 27.09 164 LEU B O 1
ATOM 2570 N N . ALA B 1 169 ? 28.545 -10.834 58.853 1.00 32.28 165 ALA B N 1
ATOM 2571 C CA . ALA B 1 169 ? 29.937 -10.636 58.526 1.00 33.01 165 ALA B CA 1
ATOM 2572 C C . ALA B 1 169 ? 30.079 -10.509 57.046 1.00 29.66 165 ALA B C 1
ATOM 2573 O O . ALA B 1 169 ? 29.478 -11.242 56.252 1.00 30.39 165 ALA B O 1
ATOM 2575 N N . GLY B 1 170 ? 30.917 -9.553 56.662 1.00 31.86 166 GLY B N 1
ATOM 2576 C CA . GLY B 1 170 ? 31.134 -9.248 55.233 1.00 33.27 166 GLY B CA 1
ATOM 2577 C C . GLY B 1 170 ? 30.221 -8.129 54.708 1.00 31.82 166 GLY B C 1
ATOM 2578 O O . GLY B 1 170 ? 30.323 -7.729 53.517 1.00 29.83 166 GLY B O 1
ATOM 2579 N N . TYR B 1 171 ? 29.274 -7.636 55.536 1.00 27.82 167 TYR B N 1
ATOM 2580 C CA . TYR B 1 171 ? 28.270 -6.661 55.016 1.00 25.42 167 TYR B CA 1
ATOM 2581 C C . TYR B 1 171 ? 28.382 -5.499 55.898 1.00 24.27 167 TYR B C 1
ATOM 2582 O O . TYR B 1 171 ? 28.649 -5.641 57.100 1.00 25.89 167 TYR B O 1
ATOM 2591 N N . ASN B 1 172 ? 28.277 -4.320 55.338 1.00 23.69 168 ASN B N 1
ATOM 2592 C CA . ASN B 1 172 ? 28.225 -3.133 56.190 1.00 24.51 168 ASN B CA 1
ATOM 2593 C C . ASN B 1 172 ? 26.899 -2.977 56.958 1.00 23.17 168 ASN B C 1
ATOM 2594 O O . ASN B 1 172 ? 25.808 -2.773 56.353 1.00 20.16 168 ASN B O 1
ATOM 2599 N N . VAL B 1 173 ? 27.000 -2.890 58.295 1.00 22.47 169 VAL B N 1
ATOM 2600 C CA . VAL B 1 173 ? 25.841 -2.882 59.168 1.00 22.68 169 VAL B CA 1
ATOM 2601 C C . VAL B 1 173 ? 25.872 -1.655 60.036 1.00 23.03 169 VAL B C 1
ATOM 2602 O O . VAL B 1 173 ? 26.894 -1.409 60.717 1.00 22.77 169 VAL B O 1
ATOM 2606 N N . SER B 1 174 ? 24.771 -0.871 59.996 1.00 23.67 170 SER B N 1
ATOM 2607 C CA . SER 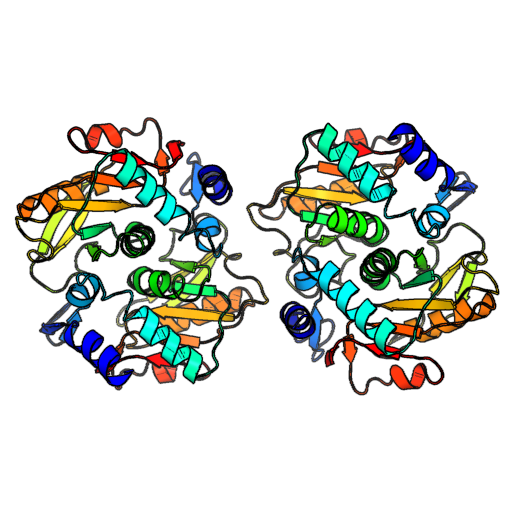B 1 174 ? 24.544 0.272 60.879 1.00 24.70 170 SER B CA 1
ATOM 2608 C C . SER B 1 174 ? 23.313 0.073 61.787 1.00 24.17 170 SER B C 1
ATOM 2609 O O . SER B 1 174 ? 22.310 -0.531 61.372 1.00 23.29 170 SER B O 1
ATOM 2612 N N . ALA B 1 175 ? 23.341 0.557 63.029 1.00 23.26 171 ALA B N 1
ATOM 2613 C CA . ALA B 1 175 ? 22.123 0.566 63.839 1.00 23.51 171 ALA B CA 1
ATOM 2614 C C . ALA B 1 175 ? 22.079 1.847 64.627 1.00 23.83 171 ALA B C 1
ATOM 2615 O O . ALA B 1 175 ? 23.119 2.267 65.187 1.00 23.97 171 ALA B O 1
ATOM 2617 N N . LEU B 1 176 ? 20.909 2.493 64.712 1.00 22.03 172 LEU B N 1
ATOM 2618 C CA . LEU B 1 176 ? 20.867 3.760 65.382 1.00 23.79 172 LEU B CA 1
ATOM 2619 C C . LEU B 1 176 ? 20.991 3.592 66.855 1.00 23.04 172 LEU B C 1
ATOM 2620 O O . LEU B 1 176 ? 21.697 4.378 67.495 1.00 22.55 172 LEU B O 1
ATOM 2625 N N . ILE B 1 177 ? 20.350 2.577 67.432 1.00 22.66 173 ILE B N 1
ATOM 2626 C CA . ILE B 1 177 ? 20.223 2.475 68.899 1.00 24.41 173 ILE B CA 1
ATOM 2627 C C . ILE B 1 177 ? 20.502 1.051 69.327 1.00 25.11 173 ILE B C 1
ATOM 2628 O O . ILE B 1 177 ? 20.179 0.167 68.598 1.00 23.71 173 ILE B O 1
ATOM 2633 N N . LYS B 1 178 ? 21.178 0.860 70.461 1.00 26.41 174 LYS B N 1
ATOM 2634 C CA . LYS B 1 178 ? 21.547 -0.498 70.903 1.00 30.99 174 LYS B CA 1
ATOM 2635 C C . LYS B 1 178 ? 20.920 -0.703 72.248 1.00 31.02 174 LYS B C 1
ATOM 2636 O O . LYS B 1 178 ? 20.864 0.268 73.052 1.00 30.57 174 LYS B O 1
ATOM 2642 N N . PHE B 1 179 ? 20.382 -1.900 72.476 1.00 28.99 175 PHE B N 1
ATOM 2643 C CA . PHE B 1 179 ? 19.764 -2.253 73.749 1.00 31.88 175 PHE B CA 1
ATOM 2644 C C . PHE B 1 179 ? 20.407 -3.503 74.306 1.00 35.26 175 PHE B C 1
ATOM 2645 O O . PHE B 1 179 ? 20.872 -4.353 73.579 1.00 35.87 175 PHE B O 1
ATOM 2654 N N . MET C 1 5 ? -1.928 13.982 35.122 1.00 58.95 1 MET C N 1
ATOM 2655 C CA . MET C 1 5 ? -0.823 13.129 34.599 1.00 61.46 1 MET C CA 1
ATOM 2656 C C . MET C 1 5 ? -0.215 12.210 35.670 1.00 52.20 1 MET C C 1
ATOM 2657 O O . MET C 1 5 ? 0.203 11.146 35.300 1.00 48.50 1 MET C O 1
ATOM 2662 N N . ASN C 1 6 ? -0.137 12.655 36.935 1.00 50.48 2 ASN C N 1
ATOM 2663 C CA . ASN C 1 6 ? 0.135 11.796 38.132 1.00 47.60 2 ASN C CA 1
ATOM 2664 C C . ASN C 1 6 ? -0.657 10.445 38.034 1.00 41.30 2 ASN C C 1
ATOM 2665 O O . ASN C 1 6 ? -0.063 9.366 38.070 1.00 36.49 2 ASN C O 1
ATOM 2670 N N . LEU C 1 7 ? -1.975 10.514 37.810 1.00 36.48 3 LEU C N 1
ATOM 2671 C CA . LEU C 1 7 ? -2.767 9.281 37.652 1.00 35.94 3 LEU C CA 1
ATOM 2672 C C . LEU C 1 7 ? -2.385 8.402 36.517 1.00 33.66 3 LEU C C 1
ATOM 2673 O O . LEU C 1 7 ? -2.396 7.180 36.708 1.00 32.60 3 LEU C O 1
ATOM 2678 N N . ASP C 1 8 ? -2.042 8.941 35.343 1.00 32.40 4 ASP C N 1
ATOM 2679 C CA . ASP C 1 8 ? -1.517 8.090 34.294 1.00 34.43 4 ASP C CA 1
ATOM 2680 C C . ASP C 1 8 ? -0.183 7.480 34.641 1.00 32.41 4 ASP C C 1
ATOM 2681 O O . ASP C 1 8 ? 0.076 6.338 34.276 1.00 32.30 4 ASP C O 1
ATOM 2686 N N . PHE C 1 9 ? 0.677 8.252 35.294 1.00 30.23 5 PHE C N 1
ATOM 2687 C CA . PHE C 1 9 ? 1.952 7.702 35.738 1.00 31.04 5 PHE C CA 1
ATOM 2688 C C . PHE C 1 9 ? 1.704 6.457 36.641 1.00 26.83 5 PHE C C 1
ATOM 2689 O O . PHE C 1 9 ? 2.246 5.340 36.385 1.00 25.68 5 PHE C O 1
ATOM 2697 N N . ILE C 1 10 ? 0.865 6.663 37.664 1.00 24.64 6 ILE C N 1
ATOM 2698 C CA . ILE C 1 10 ? 0.619 5.596 38.633 1.00 25.90 6 ILE C CA 1
ATOM 2699 C C . ILE C 1 10 ? 0.063 4.340 37.926 1.00 25.84 6 ILE C C 1
ATOM 2700 O O . ILE C 1 10 ? 0.548 3.200 38.110 1.00 23.55 6 ILE C O 1
ATOM 2705 N N . LYS C 1 11 ? -0.951 4.577 37.087 1.00 27.06 7 LYS C N 1
ATOM 2706 C CA . LYS C 1 11 ? -1.564 3.506 36.385 1.00 30.63 7 LYS C CA 1
ATOM 2707 C C . LYS C 1 11 ? -0.591 2.771 35.512 1.00 28.59 7 LYS C C 1
ATOM 2708 O O . LYS C 1 11 ? -0.680 1.550 35.473 1.00 24.68 7 LYS C O 1
ATOM 2714 N N . SER C 1 12 ? 0.342 3.508 34.896 1.00 27.70 8 SER C N 1
ATOM 2715 C CA . SER C 1 12 ? 1.411 2.852 34.057 1.00 29.21 8 SER C CA 1
ATOM 2716 C C . SER C 1 12 ? 2.368 1.932 34.764 1.00 26.99 8 SER C C 1
ATOM 2717 O O . SER C 1 12 ? 2.968 1.106 34.178 1.00 24.73 8 SER C O 1
ATOM 2720 N N . LYS C 1 13 ? 2.407 1.990 36.094 1.00 25.84 9 LYS C N 1
ATOM 2721 C CA . LYS C 1 13 ? 3.311 1.184 36.887 1.00 25.05 9 LYS C CA 1
ATOM 2722 C C . LYS C 1 13 ? 2.599 0.109 37.661 1.00 24.56 9 LYS C C 1
ATOM 2723 O O . LYS C 1 13 ? 3.252 -0.624 38.434 1.00 26.20 9 LYS C O 1
ATOM 2729 N N . ILE C 1 14 ? 1.278 -0.059 37.492 1.00 24.53 10 ILE C N 1
ATOM 2730 C CA . ILE C 1 14 ? 0.661 -1.181 38.136 1.00 25.50 10 ILE C CA 1
ATOM 2731 C C . ILE C 1 14 ? 0.489 -2.265 37.102 1.00 25.92 10 ILE C C 1
ATOM 2732 O O . ILE C 1 14 ? -0.295 -2.026 36.231 1.00 25.69 10 ILE C O 1
ATOM 2737 N N . ALA C 1 15 ? 1.135 -3.423 37.261 1.00 26.07 11 ALA C N 1
ATOM 2738 C CA . ALA C 1 15 ? 1.120 -4.460 36.192 1.00 28.41 11 ALA C CA 1
ATOM 2739 C C . ALA C 1 15 ? -0.161 -5.259 36.372 1.00 31.37 11 ALA C C 1
ATOM 2740 O O . ALA C 1 15 ? -0.653 -5.465 37.458 1.00 30.42 11 ALA C O 1
ATOM 2742 N N . ALA C 1 16 ? -0.747 -5.670 35.276 1.00 30.60 12 ALA C N 1
ATOM 2743 C CA . ALA C 1 16 ? -1.865 -6.569 35.328 1.00 31.36 12 ALA C CA 1
ATOM 2744 C C . ALA C 1 16 ? -1.309 -7.982 35.173 1.00 31.31 12 ALA C C 1
ATOM 2745 O O . ALA C 1 16 ? -0.675 -8.222 34.179 1.00 31.00 12 ALA C O 1
ATOM 2747 N N . VAL C 1 17 ? -1.573 -8.892 36.104 1.00 30.44 13 VAL C N 1
ATOM 2748 C CA . VAL C 1 17 ? -1.084 -10.241 36.070 1.00 33.21 13 VAL C CA 1
ATOM 2749 C C . VAL C 1 17 ? -2.277 -11.265 36.059 1.00 35.53 13 VAL C C 1
ATOM 2750 O O . VAL C 1 17 ? -2.926 -11.485 37.080 1.00 36.20 13 VAL C O 1
ATOM 2754 N N . PRO C 1 18 ? -2.570 -11.890 34.880 1.00 40.38 14 PRO C N 1
ATOM 2755 C CA . PRO C 1 18 ? -3.746 -12.762 34.788 1.00 39.47 14 PRO C CA 1
ATOM 2756 C C . PRO C 1 18 ? -3.625 -13.977 35.632 1.00 40.33 14 PRO C C 1
ATOM 2757 O O . PRO C 1 18 ? -2.539 -14.394 35.905 1.00 39.63 14 PRO C O 1
ATOM 2761 N N . ASP C 1 19 ? -4.727 -14.515 36.119 1.00 42.97 15 ASP C N 1
ATOM 2762 C CA . ASP C 1 19 ? -4.718 -15.795 36.871 1.00 46.50 15 ASP C CA 1
ATOM 2763 C C . ASP C 1 19 ? -3.935 -15.890 38.147 1.00 44.32 15 ASP C C 1
ATOM 2764 O O . ASP C 1 19 ? -3.549 -17.014 38.565 1.00 40.10 15 ASP C O 1
ATOM 2769 N N . PHE C 1 20 ? -3.783 -14.764 38.829 1.00 43.15 16 PHE C N 1
ATOM 2770 C CA . PHE C 1 20 ? -3.221 -14.750 40.160 1.00 39.97 16 PHE C CA 1
ATOM 2771 C C . PHE C 1 20 ? -4.081 -14.001 41.156 1.00 41.06 16 PHE C C 1
ATOM 2772 O O . PHE C 1 20 ? -4.497 -12.863 40.843 1.00 37.89 16 PHE C O 1
ATOM 2780 N N . PRO C 1 21 ? -4.275 -14.573 42.394 1.00 41.53 17 PRO C N 1
ATOM 2781 C CA . PRO C 1 21 ? -3.756 -15.847 42.904 1.00 44.61 17 PRO C CA 1
ATOM 2782 C C . PRO C 1 21 ? -4.571 -17.087 42.608 1.00 48.80 17 PRO C C 1
ATOM 2783 O O . PRO C 1 21 ? -4.152 -18.111 43.057 1.00 52.47 17 PRO C O 1
ATOM 2787 N N . LYS C 1 22 ? -5.665 -17.025 41.846 1.00 52.51 18 LYS C N 1
ATOM 2788 C CA . LYS C 1 22 ? -6.534 -18.213 41.479 1.00 52.34 18 LYS C CA 1
ATOM 2789 C C . LYS C 1 22 ? -6.909 -18.071 40.006 1.00 54.83 18 LYS C C 1
ATOM 2790 O O . LYS C 1 22 ? -6.800 -16.966 39.441 1.00 58.22 18 LYS C O 1
ATOM 2795 N N . PRO C 1 23 ? -7.423 -19.151 39.368 1.00 53.57 19 PRO C N 1
ATOM 2796 C CA . PRO C 1 23 ? -7.730 -18.989 37.918 1.00 52.27 19 PRO C CA 1
ATOM 2797 C C . PRO C 1 23 ? -8.667 -17.805 37.659 1.00 50.79 19 PRO C C 1
ATOM 2798 O O . PRO C 1 23 ? -9.494 -17.422 38.517 1.00 52.51 19 PRO C O 1
ATOM 2802 N N . GLY C 1 24 ? -8.482 -17.157 36.529 1.00 51.46 20 GLY C N 1
ATOM 2803 C CA . GLY C 1 24 ? -9.370 -16.055 36.137 1.00 49.09 20 GLY C CA 1
ATOM 2804 C C . GLY C 1 24 ? -9.260 -14.712 36.865 1.00 49.26 20 GLY C C 1
ATOM 2805 O O . GLY C 1 24 ? -9.970 -13.817 36.501 1.00 49.95 20 GLY C O 1
ATOM 2806 N N . ILE C 1 25 ? -8.411 -14.550 37.889 1.00 44.66 21 ILE C N 1
ATOM 2807 C CA . ILE C 1 25 ? -8.390 -13.301 38.661 1.00 44.09 21 ILE C CA 1
ATOM 2808 C C . ILE C 1 25 ? -7.357 -12.438 38.034 1.00 41.84 21 ILE C C 1
ATOM 2809 O O . ILE C 1 25 ? -6.287 -12.920 37.743 1.00 43.76 21 ILE C O 1
ATOM 2814 N N . MET C 1 26 ? -7.672 -11.188 37.766 1.00 40.38 22 MET C N 1
ATOM 2815 C CA . MET C 1 26 ? -6.695 -10.316 37.156 1.00 40.50 22 MET C CA 1
ATOM 2816 C C . MET C 1 26 ? -5.993 -9.471 38.259 1.00 38.47 22 MET C C 1
ATOM 2817 O O . MET C 1 26 ? -6.532 -8.404 38.731 1.00 36.15 22 MET C O 1
ATOM 2822 N N . PHE C 1 27 ? -4.770 -9.885 38.614 1.00 32.51 23 PHE C N 1
ATOM 2823 C CA . PHE C 1 27 ? -4.108 -9.275 39.757 1.00 30.33 23 PHE C CA 1
ATOM 2824 C C . PHE C 1 27 ? -3.522 -7.947 39.374 1.00 26.59 23 PHE C C 1
ATOM 2825 O O . PHE C 1 27 ? -2.851 -7.844 38.325 1.00 25.45 23 PHE C O 1
ATOM 2833 N N . ARG C 1 28 ? -3.685 -6.963 40.259 1.00 25.05 24 ARG C N 1
ATOM 2834 C CA . ARG C 1 28 ? -3.087 -5.646 40.050 1.00 22.79 24 ARG C CA 1
ATOM 2835 C C . ARG C 1 28 ? -1.813 -5.558 40.907 1.00 22.20 24 ARG C C 1
ATOM 2836 O O . ARG C 1 28 ? -1.885 -5.620 42.127 1.00 21.27 24 ARG C O 1
ATOM 2844 N N . ASP C 1 29 ? -0.657 -5.507 40.250 1.00 21.54 25 ASP C N 1
ATOM 2845 C CA . ASP C 1 29 ? 0.681 -5.696 40.922 1.00 21.52 25 ASP C CA 1
ATOM 2846 C C . ASP C 1 29 ? 1.331 -4.271 41.066 1.00 20.86 25 ASP C C 1
ATOM 2847 O O . ASP C 1 29 ? 1.726 -3.643 40.079 1.00 18.18 25 ASP C O 1
ATOM 2852 N N . ILE C 1 30 ? 1.376 -3.837 42.344 1.00 19.31 26 ILE C N 1
ATOM 2853 C CA . ILE C 1 30 ? 2.015 -2.575 42.702 1.00 19.01 26 ILE C CA 1
ATOM 2854 C C . ILE C 1 30 ? 3.562 -2.564 42.659 1.00 18.64 26 ILE C C 1
ATOM 2855 O O . ILE C 1 30 ? 4.175 -1.483 42.824 1.00 18.81 26 ILE C O 1
ATOM 2860 N N . THR C 1 31 ? 4.223 -3.733 42.552 1.00 17.40 27 THR C N 1
ATOM 2861 C CA . THR C 1 31 ? 5.650 -3.754 42.715 1.00 17.76 27 THR C CA 1
ATOM 2862 C C . THR C 1 31 ? 6.409 -2.832 41.756 1.00 20.28 27 THR C C 1
ATOM 2863 O O . THR C 1 31 ? 7.384 -2.218 42.229 1.00 20.31 27 THR C O 1
ATOM 2867 N N . PRO C 1 32 ? 5.975 -2.679 40.485 1.00 21.22 28 PRO C N 1
ATOM 2868 C CA . PRO C 1 32 ? 6.728 -1.736 39.628 1.00 22.86 28 PRO C CA 1
ATOM 2869 C C . PRO C 1 32 ? 6.563 -0.268 40.054 1.00 21.64 28 PRO C C 1
ATOM 2870 O O . PRO C 1 32 ? 7.555 0.496 39.977 1.00 22.17 28 PRO C O 1
ATOM 2874 N N . LEU C 1 33 ? 5.414 0.085 40.606 1.00 21.12 29 LEU C N 1
ATOM 2875 C CA . LEU C 1 33 ? 5.170 1.378 41.190 1.00 20.70 29 LEU C CA 1
ATOM 2876 C C . LEU C 1 33 ? 6.126 1.598 42.337 1.00 20.02 29 LEU C C 1
ATOM 2877 O O . LEU C 1 33 ? 6.770 2.683 42.422 1.00 19.19 29 LEU C O 1
ATOM 2882 N N . LEU C 1 34 ? 6.199 0.609 43.248 1.00 20.08 30 LEU C N 1
ATOM 2883 C CA . LEU C 1 34 ? 7.098 0.766 44.407 1.00 20.97 30 LEU C CA 1
ATOM 2884 C C . LEU C 1 34 ? 8.603 0.941 44.027 1.00 22.17 30 LEU C C 1
ATOM 2885 O O . LEU C 1 34 ? 9.308 1.742 44.615 1.00 22.13 30 LEU C O 1
ATOM 2890 N N . ALA C 1 35 ? 9.055 0.247 43.000 1.00 20.91 31 ALA C N 1
ATOM 2891 C CA . ALA C 1 35 ? 10.406 0.262 42.600 1.00 21.23 31 ALA C CA 1
ATOM 2892 C C . ALA C 1 35 ? 10.793 1.562 41.903 1.00 23.36 31 ALA C C 1
ATOM 2893 O O . ALA C 1 35 ? 11.925 1.945 41.953 1.00 23.81 31 ALA C O 1
ATOM 2895 N N . ASP C 1 36 ? 9.887 2.262 41.274 1.00 22.35 32 ASP C N 1
ATOM 2896 C CA . ASP C 1 36 ? 10.214 3.478 40.574 1.00 24.69 32 ASP C CA 1
ATOM 2897 C C . ASP C 1 36 ? 10.490 4.526 41.635 1.00 25.00 32 ASP C C 1
ATOM 2898 O O . ASP C 1 36 ? 9.706 4.676 42.564 1.00 25.27 32 ASP C O 1
ATOM 2903 N N . PRO C 1 37 ? 11.570 5.284 41.461 1.00 28.87 33 PRO C N 1
ATOM 2904 C CA . PRO C 1 37 ? 11.931 6.263 42.505 1.00 28.80 33 PRO C CA 1
ATOM 2905 C C . PRO C 1 37 ? 10.914 7.296 42.738 1.00 27.89 33 PRO C C 1
ATOM 2906 O O . PRO C 1 37 ? 10.948 7.910 43.769 1.00 29.16 33 PRO C O 1
ATOM 2910 N N . GLN C 1 38 ? 9.996 7.466 41.830 1.00 26.98 34 GLN C N 1
ATOM 2911 C CA . GLN C 1 38 ? 8.898 8.437 41.943 1.00 27.69 34 GLN C CA 1
ATOM 2912 C C . GLN C 1 38 ? 7.541 7.822 42.332 1.00 23.76 34 GLN C C 1
ATOM 2913 O O . GLN C 1 38 ? 6.549 8.521 42.513 1.00 21.48 34 GLN C O 1
ATOM 2919 N N . GLY C 1 39 ? 7.487 6.482 42.396 1.00 22.22 35 GLY C N 1
ATOM 2920 C CA . GLY C 1 39 ? 6.214 5.845 42.503 1.00 22.60 35 GLY C CA 1
ATOM 2921 C C . GLY C 1 39 ? 5.427 6.165 43.738 1.00 22.02 35 GLY C C 1
ATOM 2922 O O . GLY C 1 39 ? 4.247 6.592 43.645 1.00 21.64 35 GLY C O 1
ATOM 2923 N N . LEU C 1 40 ? 6.045 5.923 44.898 1.00 21.72 36 LEU C N 1
ATOM 2924 C CA . LEU C 1 40 ? 5.438 6.192 46.171 1.00 21.62 36 LEU C CA 1
ATOM 2925 C C . LEU C 1 40 ? 5.284 7.688 46.419 1.00 22.59 36 LEU C C 1
ATOM 2926 O O . LEU C 1 40 ? 4.183 8.088 46.907 1.00 21.09 36 LEU C O 1
ATOM 2931 N N . ARG C 1 41 ? 6.200 8.528 45.960 1.00 24.92 37 ARG C N 1
ATOM 2932 C CA . ARG C 1 41 ? 5.964 10.036 46.194 1.00 30.24 37 ARG C CA 1
ATOM 2933 C C . ARG C 1 41 ? 4.811 10.545 45.409 1.00 25.66 37 ARG C C 1
ATOM 2934 O O . ARG C 1 41 ? 4.037 11.357 45.893 1.00 24.92 37 ARG C O 1
ATOM 2942 N N . LYS C 1 42 ? 4.737 10.166 44.134 1.00 23.70 38 LYS C N 1
ATOM 2943 C CA . LYS C 1 42 ? 3.570 10.508 43.301 1.00 22.36 38 LYS C CA 1
ATOM 2944 C C . LYS C 1 42 ? 2.274 9.904 43.801 1.00 20.64 38 LYS C C 1
ATOM 2945 O O . LYS C 1 42 ? 1.266 10.495 43.648 1.00 19.42 38 LYS C O 1
ATOM 2951 N N . THR C 1 43 ? 2.286 8.679 44.303 1.00 18.77 39 THR C N 1
ATOM 2952 C CA . THR C 1 43 ? 1.076 8.104 44.747 1.00 19.92 39 THR C CA 1
ATOM 2953 C C . THR C 1 43 ? 0.564 8.892 46.062 1.00 20.61 39 THR C C 1
ATOM 2954 O O . THR C 1 43 ? -0.629 9.160 46.208 1.00 19.31 39 THR C O 1
ATOM 2958 N N . ALA C 1 44 ? 1.449 9.122 47.022 1.00 20.50 40 ALA C N 1
ATOM 2959 C CA . ALA C 1 44 ? 1.111 9.880 48.241 1.00 21.04 40 ALA C CA 1
ATOM 2960 C C . ALA C 1 44 ? 0.689 11.369 47.823 1.00 22.01 40 ALA C C 1
ATOM 2961 O O . ALA C 1 44 ? -0.292 11.868 48.351 1.00 21.53 40 ALA C O 1
ATOM 2963 N N . GLU C 1 45 ? 1.302 11.977 46.825 1.00 22.50 41 GLU C N 1
ATOM 2964 C CA . GLU C 1 45 ? 0.836 13.326 46.350 1.00 25.24 41 GLU C CA 1
ATOM 2965 C C . GLU C 1 45 ? -0.583 13.272 45.812 1.00 22.72 41 GLU C C 1
ATOM 2966 O O . GLU C 1 45 ? -1.428 14.164 46.090 1.00 21.28 41 GLU C O 1
ATOM 2972 N N . ALA C 1 46 ? -0.867 12.273 44.981 1.00 20.51 42 ALA C N 1
ATOM 2973 C CA . ALA C 1 46 ? -2.221 12.134 44.371 1.00 21.43 42 ALA C CA 1
ATOM 2974 C C . ALA C 1 46 ? -3.261 11.834 45.477 1.00 20.50 42 ALA C C 1
ATOM 2975 O O . ALA C 1 46 ? -4.324 12.410 45.471 1.00 18.42 42 ALA C O 1
ATOM 2977 N N . MET C 1 47 ? -2.896 11.000 46.504 1.00 20.05 43 MET C N 1
ATOM 2978 C CA . MET C 1 47 ? -3.818 10.805 47.634 1.00 19.11 43 MET C CA 1
ATOM 2979 C C . MET C 1 47 ? -4.036 12.112 48.328 1.00 18.71 43 MET C C 1
ATOM 2980 O O . MET C 1 47 ? -5.179 12.443 48.742 1.00 18.92 43 MET C O 1
ATOM 2985 N N . ALA C 1 48 ? -2.957 12.809 48.647 1.00 19.81 44 ALA C N 1
ATOM 2986 C CA . ALA C 1 48 ? -3.101 14.057 49.424 1.00 20.58 44 ALA C CA 1
ATOM 2987 C C . ALA C 1 48 ? -4.009 15.035 48.618 1.00 21.60 44 ALA C C 1
ATOM 2988 O O . ALA C 1 48 ? -4.835 15.745 49.172 1.00 21.86 44 ALA C O 1
ATOM 2990 N N . GLN C 1 49 ? -3.783 15.127 47.311 1.00 22.89 45 GLN C N 1
ATOM 2991 C CA . GLN C 1 49 ? -4.611 15.964 46.421 1.00 22.85 45 GLN C CA 1
ATOM 2992 C C . GLN C 1 49 ? -6.099 15.607 46.475 1.00 23.57 45 GLN C C 1
ATOM 2993 O O . GLN C 1 49 ? -6.997 16.484 46.681 1.00 20.79 45 GLN C O 1
ATOM 2999 N N . GLU C 1 50 ? -6.368 14.312 46.448 1.00 23.08 46 GLU C N 1
ATOM 3000 C CA . GLU C 1 50 ? -7.704 13.782 46.559 1.00 24.26 46 GLU C CA 1
ATOM 3001 C C . GLU C 1 50 ? -8.357 14.124 47.900 1.00 22.73 46 GLU C C 1
ATOM 3002 O O . GLU C 1 50 ? -9.489 14.579 47.920 1.00 21.54 46 GLU C O 1
ATOM 3008 N N . LEU C 1 51 ? -7.613 13.967 49.005 1.00 23.61 47 LEU C N 1
ATOM 3009 C CA . LEU C 1 51 ? -8.140 14.271 50.325 1.00 22.92 47 LEU C CA 1
ATOM 3010 C C . LEU C 1 51 ? -8.409 15.805 50.456 1.00 21.89 47 LEU C C 1
ATOM 3011 O O . LEU C 1 51 ? -9.485 16.194 50.988 1.00 23.06 47 LEU C O 1
ATOM 3016 N N . LYS C 1 52 ? -7.492 16.631 49.993 1.00 20.94 48 LYS C N 1
ATOM 3017 C CA . LYS C 1 52 ? -7.673 18.102 49.981 1.00 22.41 48 LYS C CA 1
ATOM 3018 C C . LYS C 1 52 ? -8.952 18.459 49.255 1.00 23.37 48 LYS C C 1
ATOM 3019 O O . LYS C 1 52 ? -9.797 19.284 49.775 1.00 24.49 48 LYS C O 1
ATOM 3025 N N . ASN C 1 53 ? -9.151 17.847 48.071 1.00 24.95 49 ASN C N 1
ATOM 3026 C CA . ASN C 1 53 ? -10.342 18.152 47.274 1.00 26.02 49 ASN C CA 1
ATOM 3027 C C . ASN C 1 53 ? -11.671 17.686 47.941 1.00 28.51 49 ASN C C 1
ATOM 3028 O O . ASN C 1 53 ? -12.708 18.340 47.792 1.00 27.28 49 ASN C O 1
ATOM 3033 N N . LYS C 1 54 ? -11.653 16.575 48.667 1.00 30.97 50 LYS C N 1
ATOM 3034 C CA . LYS C 1 54 ? -12.803 16.140 49.497 1.00 29.50 50 LYS C CA 1
ATOM 3035 C C . LYS C 1 54 ? -12.916 16.816 50.846 1.00 30.42 50 LYS C C 1
ATOM 3036 O O . LYS C 1 54 ? -13.857 16.556 51.516 1.00 32.66 50 LYS C O 1
ATOM 3042 N N . GLY C 1 55 ? -12.058 17.743 51.252 1.00 28.52 51 GLY C N 1
ATOM 3043 C CA . GLY C 1 55 ? -12.153 18.342 52.547 1.00 28.24 51 GLY C CA 1
ATOM 3044 C C . GLY C 1 55 ? -11.815 17.353 53.704 1.00 29.36 51 GLY C C 1
ATOM 3045 O O . GLY C 1 55 ? -12.107 17.632 54.849 1.00 29.14 51 GLY C O 1
ATOM 3046 N N . ILE C 1 56 ? -11.076 16.282 53.428 1.00 27.93 52 ILE C N 1
ATOM 3047 C CA . ILE C 1 56 ? -10.668 15.313 54.474 1.00 27.18 52 ILE C CA 1
ATOM 3048 C C . ILE C 1 56 ? -9.325 15.702 55.035 1.00 25.58 52 ILE C C 1
ATOM 3049 O O . ILE C 1 56 ? -8.356 15.728 54.294 1.00 23.12 52 ILE C O 1
ATOM 3054 N N . GLN C 1 57 ? -9.275 15.994 56.353 1.00 24.06 53 GLN C N 1
ATOM 3055 C CA . GLN C 1 57 ? -8.096 16.636 57.022 1.00 25.13 53 GLN C CA 1
ATOM 3056 C C . GLN C 1 57 ? -7.829 15.897 58.319 1.00 25.00 53 GLN C C 1
ATOM 3057 O O . GLN C 1 57 ? -8.269 16.329 59.422 1.00 23.24 53 GLN C O 1
ATOM 3063 N N . PRO C 1 58 ? -7.204 14.732 58.208 1.00 22.49 54 PRO C N 1
ATOM 3064 C CA . PRO C 1 58 ? -7.147 13.848 59.370 1.00 21.72 54 PRO C CA 1
ATOM 3065 C C . PRO C 1 58 ? -6.051 14.304 60.324 1.00 22.55 54 PRO C C 1
ATOM 3066 O O . PRO C 1 58 ? -5.185 15.138 60.001 1.00 20.68 54 PRO C O 1
ATOM 3070 N N . THR C 1 59 ? -6.126 13.784 61.524 1.00 21.61 55 THR C N 1
ATOM 3071 C CA . THR C 1 59 ? -5.128 14.056 62.509 1.00 22.22 55 THR C CA 1
ATOM 3072 C C . THR C 1 59 ? -4.061 12.993 62.583 1.00 21.54 55 THR C C 1
ATOM 3073 O O . THR C 1 59 ? -3.057 13.223 63.190 1.00 20.42 55 THR C O 1
ATOM 3077 N N . ILE C 1 60 ? -4.309 11.810 62.019 1.00 21.35 56 ILE C N 1
ATOM 3078 C CA . ILE C 1 60 ? -3.437 10.722 62.152 1.00 19.57 56 ILE C CA 1
ATOM 3079 C C . ILE C 1 60 ? -3.790 9.715 61.083 1.00 19.13 56 ILE C C 1
ATOM 3080 O O . ILE C 1 60 ? -4.959 9.729 60.646 1.00 18.36 56 ILE C O 1
ATOM 3085 N N . VAL C 1 61 ? -2.813 8.882 60.640 1.00 18.64 57 VAL C N 1
ATOM 3086 C CA . VAL C 1 61 ? -3.037 7.920 59.581 1.00 17.53 57 VAL C CA 1
ATOM 3087 C C . VAL C 1 61 ? -2.982 6.529 60.190 1.00 18.45 57 VAL C C 1
ATOM 3088 O O . VAL C 1 61 ? -2.063 6.258 60.942 1.00 18.20 57 VAL C O 1
ATOM 3092 N N . ALA C 1 62 ? -3.887 5.628 59.766 1.00 17.59 58 ALA C N 1
ATOM 3093 C CA . ALA C 1 62 ? -3.883 4.223 60.157 1.00 17.99 58 ALA C CA 1
ATOM 3094 C C . ALA C 1 62 ? -3.653 3.393 58.922 1.00 18.56 58 ALA C C 1
ATOM 3095 O O . ALA C 1 62 ? -4.371 3.542 57.921 1.00 17.68 58 ALA C O 1
ATOM 3097 N N . GLY C 1 63 ? -2.595 2.602 58.950 1.00 17.35 59 GLY C N 1
ATOM 3098 C CA . GLY C 1 63 ? -2.255 1.778 57.799 1.00 20.85 59 GLY C CA 1
ATOM 3099 C C . GLY C 1 63 ? -2.488 0.310 58.126 1.00 20.59 59 GLY C C 1
ATOM 3100 O O . GLY C 1 63 ? -2.045 -0.240 59.170 1.00 20.91 59 GLY C O 1
ATOM 3101 N N . THR C 1 64 ? -3.173 -0.359 57.222 1.00 21.57 60 THR C N 1
ATOM 3102 C CA . THR C 1 64 ? -3.509 -1.762 57.331 1.00 24.14 60 THR C CA 1
ATOM 3103 C C . THR C 1 64 ? -2.333 -2.639 56.974 1.00 25.48 60 THR C C 1
ATOM 3104 O O . THR C 1 64 ? -1.691 -2.483 55.885 1.00 24.59 60 THR C O 1
ATOM 3108 N N . GLU C 1 65 ? -2.042 -3.586 57.834 1.00 23.96 61 GLU C N 1
ATOM 3109 C CA . GLU C 1 65 ? -0.994 -4.519 57.545 1.00 23.41 61 GLU C CA 1
ATOM 3110 C C . GLU C 1 65 ? -1.321 -5.406 56.336 1.00 26.45 61 GLU C C 1
ATOM 3111 O O . GLU C 1 65 ? -2.476 -5.828 56.274 1.00 24.14 61 GLU C O 1
ATOM 3117 N N . SER C 1 66 ? -0.380 -5.654 55.384 1.00 22.01 62 SER C N 1
ATOM 3118 C CA . SER C 1 66 ? 0.912 -5.041 55.272 1.00 23.10 62 SER C CA 1
ATOM 3119 C C . SER C 1 66 ? 1.048 -3.916 54.237 1.00 22.32 62 SER C C 1
ATOM 3120 O O . SER C 1 66 ? 1.957 -3.126 54.328 1.00 21.27 62 SER C O 1
ATOM 3123 N N . ARG C 1 67 ? 0.142 -3.833 53.262 1.00 23.47 63 ARG C N 1
ATOM 3124 C CA . ARG C 1 67 ? 0.315 -2.869 52.159 1.00 23.71 63 ARG C CA 1
ATOM 3125 C C . ARG C 1 67 ? -0.101 -1.487 52.535 1.00 22.17 63 ARG C C 1
ATOM 3126 O O . ARG C 1 67 ? 0.460 -0.497 51.956 1.00 20.09 63 ARG C O 1
ATOM 3134 N N . GLY C 1 68 ? -0.991 -1.398 53.535 1.00 20.21 64 GLY C N 1
ATOM 3135 C CA . GLY C 1 68 ? -1.377 -0.124 54.068 1.00 20.45 64 GLY C CA 1
ATOM 3136 C C . GLY C 1 68 ? -0.208 0.540 54.804 1.00 20.66 64 GLY C C 1
ATOM 3137 O O . GLY C 1 68 ? -0.233 1.779 54.995 1.00 21.94 64 GLY C O 1
ATOM 3138 N N . PHE C 1 69 ? 0.757 -0.283 55.275 1.00 19.36 65 PHE C N 1
ATOM 3139 C CA . PHE C 1 69 ? 1.965 0.253 55.955 1.00 19.76 65 PHE C CA 1
ATOM 3140 C C . PHE C 1 69 ? 2.685 1.061 54.863 1.00 20.58 65 PHE C C 1
ATOM 3141 O O . PHE C 1 69 ? 3.141 2.192 55.102 1.00 23.56 65 PHE C O 1
ATOM 3149 N N . ILE C 1 70 ? 2.822 0.450 53.672 1.00 19.29 66 ILE C N 1
ATOM 3150 C CA . ILE C 1 70 ? 3.571 1.162 52.576 1.00 19.23 66 ILE C CA 1
ATOM 3151 C C . ILE C 1 70 ? 2.966 2.522 52.193 1.00 18.35 66 ILE C C 1
ATOM 3152 O O . ILE C 1 70 ? 3.619 3.593 52.277 1.00 18.37 66 ILE C O 1
ATOM 3157 N N . PHE C 1 71 ? 1.690 2.480 51.790 1.00 18.42 67 PHE C N 1
ATOM 3158 C CA . PHE C 1 71 ? 1.037 3.644 51.357 1.00 18.39 67 PHE C CA 1
ATOM 3159 C C . PHE C 1 71 ? 0.702 4.597 52.483 1.00 17.88 67 PHE C C 1
ATOM 3160 O O . PHE C 1 71 ? 0.782 5.816 52.263 1.00 16.58 67 PHE C O 1
ATOM 3168 N N . GLY C 1 72 ? 0.451 4.038 53.675 1.00 16.42 68 GLY C N 1
ATOM 3169 C CA . GLY C 1 72 ? 0.086 4.867 54.806 1.00 17.65 68 GLY C CA 1
ATOM 3170 C C . GLY C 1 72 ? 1.293 5.645 55.276 1.00 17.52 68 GLY C C 1
ATOM 3171 O O . GLY C 1 72 ? 1.210 6.819 55.630 1.00 17.83 68 GLY C O 1
ATOM 3172 N N . VAL C 1 73 ? 2.421 4.977 55.368 1.00 17.79 69 VAL C N 1
ATOM 3173 C CA . VAL C 1 73 ? 3.644 5.666 55.719 1.00 18.54 69 VAL C CA 1
ATOM 3174 C C . VAL C 1 73 ? 3.981 6.780 54.700 1.00 20.58 69 VAL C C 1
ATOM 3175 O O . VAL C 1 73 ? 4.346 7.884 55.112 1.00 19.71 69 VAL C O 1
ATOM 3179 N N . ALA C 1 74 ? 3.912 6.489 53.391 1.00 18.76 70 ALA C N 1
ATOM 3180 C CA . ALA C 1 74 ? 4.237 7.538 52.391 1.00 20.89 70 ALA C CA 1
ATOM 3181 C C . ALA C 1 74 ? 3.302 8.737 52.484 1.00 20.05 70 ALA C C 1
ATOM 3182 O O . ALA C 1 74 ? 3.730 9.962 52.443 1.00 19.51 70 ALA C O 1
ATOM 3184 N N . LEU C 1 75 ? 2.003 8.431 52.744 1.00 19.05 71 LEU C N 1
ATOM 3185 C CA . LEU C 1 75 ? 1.024 9.510 52.941 1.00 20.38 71 LEU C CA 1
ATOM 3186 C C . LEU C 1 75 ? 1.168 10.283 54.244 1.00 19.51 71 LEU C C 1
ATOM 3187 O O . LEU C 1 75 ? 1.025 11.542 54.240 1.00 19.90 71 LEU C O 1
ATOM 3192 N N . ALA C 1 76 ? 1.414 9.544 55.338 1.00 18.67 72 ALA C N 1
ATOM 3193 C CA . ALA C 1 76 ? 1.654 10.228 56.609 1.00 19.61 72 ALA C CA 1
ATOM 3194 C C . ALA C 1 76 ? 2.805 11.265 56.500 1.00 21.05 72 ALA C C 1
ATOM 3195 O O . ALA C 1 76 ? 2.713 12.385 57.026 1.00 22.24 72 ALA C O 1
ATOM 3197 N N . GLU C 1 77 ? 3.812 10.950 55.707 1.00 22.38 73 GLU C N 1
ATOM 3198 C CA . GLU C 1 77 ? 4.912 11.884 55.508 1.00 25.83 73 GLU C CA 1
ATOM 3199 C C . GLU C 1 77 ? 4.512 13.135 54.749 1.00 23.73 73 GLU C C 1
ATOM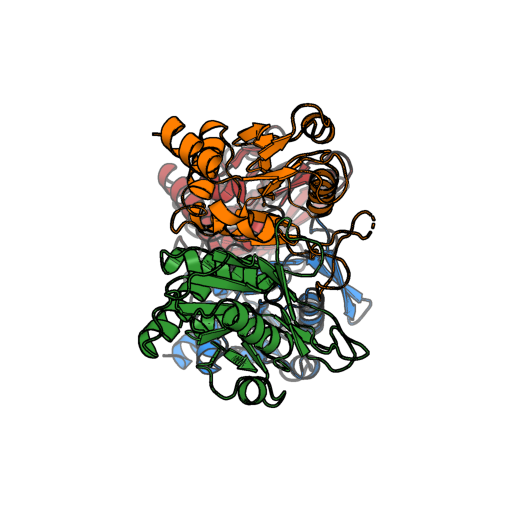 3200 O O . GLU C 1 77 ? 4.856 14.245 55.193 1.00 25.14 73 GLU C O 1
ATOM 3206 N N . VAL C 1 78 ? 3.795 12.990 53.646 1.00 23.98 74 VAL C N 1
ATOM 3207 C CA . VAL C 1 78 ? 3.310 14.149 52.875 1.00 25.02 74 VAL C CA 1
ATOM 3208 C C . VAL C 1 78 ? 2.323 14.969 53.726 1.00 25.07 74 VAL C C 1
ATOM 3209 O O . VAL C 1 78 ? 2.335 16.138 53.661 1.00 22.29 74 VAL C O 1
ATOM 3213 N N . LEU C 1 79 ? 1.458 14.356 54.521 1.00 23.13 75 LEU C N 1
ATOM 3214 C CA . LEU C 1 79 ? 0.614 15.148 55.378 1.00 23.30 75 LEU C CA 1
ATOM 3215 C C . LEU C 1 79 ? 1.266 15.776 56.642 1.00 23.31 75 LEU C C 1
ATOM 3216 O O . LEU C 1 79 ? 0.628 16.528 57.369 1.00 23.46 75 LEU C O 1
ATOM 3221 N N . GLY C 1 80 ? 2.444 15.360 57.076 1.00 21.33 76 GLY C N 1
ATOM 3222 C CA . GLY C 1 80 ? 2.905 15.817 58.335 1.00 21.46 76 GLY C CA 1
ATOM 3223 C C . GLY C 1 80 ? 2.275 15.105 59.565 1.00 22.44 76 GLY C C 1
ATOM 3224 O O . GLY C 1 80 ? 2.279 15.671 60.651 1.00 20.85 76 GLY C O 1
ATOM 3225 N N . LEU C 1 81 ? 1.828 13.828 59.457 1.00 20.61 77 LEU C N 1
ATOM 3226 C CA . LEU C 1 81 ? 1.065 13.209 60.561 1.00 20.76 77 LEU C CA 1
ATOM 3227 C C . LEU C 1 81 ? 1.756 11.978 60.994 1.00 20.76 77 LEU C C 1
ATOM 3228 O O . LEU C 1 81 ? 2.619 11.457 60.275 1.00 20.71 77 LEU C O 1
ATOM 3233 N N . GLY C 1 82 ? 1.378 11.532 62.179 1.00 19.40 78 GLY C N 1
ATOM 3234 C CA . GLY C 1 82 ? 1.754 10.230 62.696 1.00 20.45 78 GLY C CA 1
ATOM 3235 C C . GLY C 1 82 ? 1.076 9.082 62.012 1.00 18.34 78 GLY C C 1
ATOM 3236 O O . GLY C 1 82 ? 0.132 9.288 61.255 1.00 18.46 78 GLY C O 1
ATOM 3237 N N . PHE C 1 83 ? 1.496 7.915 62.384 1.00 17.36 79 PHE C N 1
ATOM 3238 C CA . PHE C 1 83 ? 1.131 6.670 61.769 1.00 17.77 79 PHE C CA 1
ATOM 3239 C C . PHE C 1 83 ? 0.832 5.611 62.821 1.00 17.30 79 PHE C C 1
ATOM 3240 O O . PHE C 1 83 ? 1.562 5.518 63.761 1.00 17.02 79 PHE C O 1
ATOM 3248 N N . VAL C 1 84 ? -0.251 4.859 62.683 1.00 18.17 80 VAL C N 1
ATOM 3249 C CA . VAL C 1 84 ? -0.617 3.789 63.583 1.00 17.89 80 VAL C CA 1
ATOM 3250 C C . VAL C 1 84 ? -0.770 2.533 62.752 1.00 18.78 80 VAL C C 1
ATOM 3251 O O . VAL C 1 84 ? -1.539 2.567 61.768 1.00 18.37 80 VAL C O 1
ATOM 3255 N N . PRO C 1 85 ? -0.154 1.452 63.188 1.00 18.39 81 PRO C N 1
ATOM 3256 C CA . PRO C 1 85 ? -0.325 0.265 62.419 1.00 20.33 81 PRO C CA 1
ATOM 3257 C C . PRO C 1 85 ? -1.524 -0.483 62.852 1.00 20.29 81 PRO C C 1
ATOM 3258 O O . PRO C 1 85 ? -1.716 -0.662 64.073 1.00 19.51 81 PRO C O 1
ATOM 3262 N N . VAL C 1 86 ? -2.285 -0.928 61.862 1.00 18.90 82 VAL C N 1
ATOM 3263 C CA . VAL C 1 86 ? -3.403 -1.863 62.098 1.00 20.05 82 VAL C CA 1
ATOM 3264 C C . VAL C 1 86 ? -2.942 -3.251 61.759 1.00 20.07 82 VAL C C 1
ATOM 3265 O O . VAL C 1 86 ? -2.732 -3.618 60.562 1.00 19.34 82 VAL C O 1
ATOM 3269 N N . ARG C 1 87 ? -2.817 -4.078 62.798 1.00 20.14 83 ARG C N 1
ATOM 3270 C CA . ARG C 1 87 ? -2.060 -5.284 62.660 1.00 20.59 83 ARG C CA 1
ATOM 3271 C C . ARG C 1 87 ? -2.793 -6.613 62.715 1.00 20.60 83 ARG C C 1
ATOM 3272 O O . ARG C 1 87 ? -3.816 -6.744 63.253 1.00 22.43 83 ARG C O 1
ATOM 3280 N N . LYS C 1 88 ? -2.158 -7.588 62.164 1.00 22.83 84 LYS C N 1
ATOM 3281 C CA . LYS C 1 88 ? -2.592 -9.004 62.239 1.00 26.11 84 LYS C CA 1
ATOM 3282 C C . LYS C 1 88 ? -2.406 -9.403 63.692 1.00 26.90 84 LYS C C 1
ATOM 3283 O O . LYS C 1 88 ? -1.585 -8.781 64.416 1.00 22.08 84 LYS C O 1
ATOM 3289 N N . PRO C 1 89 ? -3.114 -10.452 64.097 1.00 28.48 85 PRO C N 1
ATOM 3290 C CA . PRO C 1 89 ? -3.142 -10.774 65.509 1.00 27.97 85 PRO C CA 1
ATOM 3291 C C . PRO C 1 89 ? -1.831 -11.208 66.030 1.00 26.54 85 PRO C C 1
ATOM 3292 O O . PRO C 1 89 ? -1.101 -11.787 65.321 1.00 22.75 85 PRO C O 1
ATOM 3296 N N . GLY C 1 90 ? -1.505 -10.854 67.280 1.00 27.22 86 GLY C N 1
ATOM 3297 C CA . GLY C 1 90 ? -0.317 -11.459 67.866 1.00 28.84 86 GLY C CA 1
ATOM 3298 C C . GLY C 1 90 ? 0.938 -10.630 67.636 1.00 28.49 86 GLY C C 1
ATOM 3299 O O . GLY C 1 90 ? 1.984 -11.000 68.137 1.00 28.42 86 GLY C O 1
ATOM 3300 N N . LYS C 1 91 ? 0.836 -9.444 67.011 1.00 24.66 87 LYS C N 1
ATOM 3301 C CA A LYS C 1 91 ? 2.046 -8.638 66.706 0.70 24.32 87 LYS C CA 1
ATOM 3302 C CA B LYS C 1 91 ? 2.040 -8.641 66.690 0.30 23.07 87 LYS C CA 1
ATOM 3303 C C . LYS C 1 91 ? 2.238 -7.455 67.640 1.00 22.70 87 LYS C C 1
ATOM 3304 O O . LYS C 1 91 ? 3.380 -7.008 67.872 1.00 22.49 87 LYS C O 1
ATOM 3315 N N . LEU C 1 92 ? 1.128 -6.891 68.074 1.00 20.54 88 LEU C N 1
ATOM 3316 C CA . LEU C 1 92 ? 1.145 -5.693 68.862 1.00 20.55 88 LEU C CA 1
ATOM 3317 C C . LEU C 1 92 ? 1.396 -6.159 70.327 1.00 20.98 88 LEU C C 1
ATOM 3318 O O . LEU C 1 92 ? 0.631 -7.009 70.823 1.00 22.15 88 LEU C O 1
ATOM 3323 N N . PRO C 1 93 ? 2.307 -5.452 71.054 1.00 20.01 89 PRO C N 1
ATOM 3324 C CA . PRO C 1 93 ? 2.677 -5.910 72.456 1.00 20.24 89 PRO C CA 1
ATOM 3325 C C . PRO C 1 93 ? 1.880 -5.477 73.631 1.00 20.39 89 PRO C C 1
ATOM 3326 O O . PRO C 1 93 ? 2.008 -6.109 74.711 1.00 21.21 89 PRO C O 1
ATOM 3330 N N . ARG C 1 94 ? 1.127 -4.401 73.519 1.00 19.98 90 ARG C N 1
ATOM 3331 C CA . ARG C 1 94 ? 0.410 -3.801 74.624 1.00 21.09 90 ARG C CA 1
ATOM 3332 C C . ARG C 1 94 ? -1.094 -4.079 74.446 1.00 21.83 90 ARG C C 1
ATOM 3333 O O . ARG C 1 94 ? -1.481 -4.828 73.507 1.00 22.83 90 ARG C O 1
ATOM 3341 N N . ALA C 1 95 ? -1.929 -3.557 75.324 1.00 20.96 91 ALA C N 1
ATOM 3342 C CA . ALA C 1 95 ? -3.375 -3.923 75.300 1.00 21.19 91 ALA C CA 1
ATOM 3343 C C . ALA C 1 95 ? -3.940 -3.511 73.924 1.00 21.12 91 ALA C C 1
ATOM 3344 O O . ALA C 1 95 ? -3.675 -2.344 73.472 1.00 21.04 91 ALA C O 1
ATOM 3346 N N . THR C 1 96 ? -4.683 -4.422 73.297 1.00 22.37 92 THR C N 1
ATOM 3347 C CA . THR C 1 96 ? -5.338 -4.173 71.998 1.00 21.61 92 THR C CA 1
ATOM 3348 C C . THR C 1 96 ? -6.865 -4.214 72.005 1.00 24.88 92 THR C C 1
ATOM 3349 O O . THR C 1 96 ? -7.493 -4.810 72.877 1.00 23.78 92 THR C O 1
ATOM 3353 N N . TYR C 1 97 ? -7.474 -3.572 70.995 1.00 22.61 93 TYR C N 1
ATOM 3354 C CA . TYR C 1 97 ? -8.751 -3.938 70.562 1.00 23.04 93 TYR C CA 1
ATOM 3355 C C . TYR C 1 97 ? -8.625 -4.890 69.346 1.00 23.33 93 TYR C C 1
ATOM 3356 O O . TYR C 1 97 ? -7.602 -4.881 68.624 1.00 20.67 93 TYR C O 1
ATOM 3365 N N . SER C 1 98 ? -9.678 -5.648 69.137 1.00 23.77 94 SER C N 1
ATOM 3366 C CA . SER C 1 98 ? -9.692 -6.723 68.111 1.00 24.43 94 SER C CA 1
ATOM 3367 C C . SER C 1 98 ? -11.036 -6.795 67.401 1.00 25.41 94 SER C C 1
ATOM 3368 O O . SER C 1 98 ? -12.093 -6.815 68.064 1.00 24.93 94 SER C O 1
ATOM 3371 N N . VAL C 1 99 ? -11.049 -6.913 66.090 1.00 25.06 95 VAL C N 1
ATOM 3372 C CA . VAL C 1 99 ? -12.315 -7.151 65.391 1.00 28.49 95 VAL C CA 1
ATOM 3373 C C . VAL C 1 99 ? -12.088 -8.340 64.471 1.00 31.47 95 VAL C C 1
ATOM 3374 O O . VAL C 1 99 ? -11.113 -8.336 63.686 1.00 31.72 95 VAL C O 1
ATOM 3378 N N . LYS C 1 100 ? -13.017 -9.292 64.475 1.00 34.76 96 LYS C N 1
ATOM 3379 C CA . LYS C 1 100 ? -13.046 -10.403 63.522 1.00 39.05 96 LYS C CA 1
ATOM 3380 C C . LYS C 1 100 ? -13.728 -9.982 62.188 1.00 40.49 96 LYS C C 1
ATOM 3381 O O . LYS C 1 100 ? -14.553 -9.089 62.146 1.00 40.49 96 LYS C O 1
ATOM 3387 N N . TYR C 1 101 ? -13.276 -10.523 61.070 1.00 41.26 97 TYR C N 1
ATOM 3388 C CA . TYR C 1 101 ? -13.867 -10.257 59.771 1.00 41.91 97 TYR C CA 1
ATOM 3389 C C . TYR C 1 101 ? -13.741 -11.566 59.016 1.00 47.22 97 TYR C C 1
ATOM 3390 O O . TYR C 1 101 ? -12.894 -12.395 59.347 1.00 40.63 97 TYR C O 1
ATOM 3399 N N . ASP C 1 102 ? -14.513 -11.710 57.947 1.00 58.64 98 ASP C N 1
ATOM 3400 C CA . ASP C 1 102 ? -14.509 -12.954 57.127 1.00 62.14 98 ASP C CA 1
ATOM 3401 C C . ASP C 1 102 ? -13.551 -13.010 55.940 1.00 64.73 98 ASP C C 1
ATOM 3402 O O . ASP C 1 102 ? -13.444 -12.078 55.155 1.00 62.22 98 ASP C O 1
ATOM 3407 N N . LEU C 1 103 ? -12.822 -14.122 55.865 1.00 69.67 99 LEU C N 1
ATOM 3408 C CA . LEU C 1 103 ? -11.961 -14.432 54.734 1.00 73.90 99 LEU C CA 1
ATOM 3409 C C . LEU C 1 103 ? -12.813 -15.371 53.815 1.00 80.23 99 LEU C C 1
ATOM 3410 O O . LEU C 1 103 ? -13.944 -15.730 54.191 1.00 84.93 99 LEU C O 1
ATOM 3415 N N . GLU C 1 104 ? -12.316 -15.694 52.611 1.00 85.40 100 GLU C N 1
ATOM 3416 C CA . GLU C 1 104 ? -13.093 -16.418 51.571 1.00 85.99 100 GLU C CA 1
ATOM 3417 C C . GLU C 1 104 ? -13.700 -17.761 52.095 1.00 87.83 100 GLU C C 1
ATOM 3418 O O . GLU C 1 104 ? -14.924 -17.978 51.983 1.00 80.23 100 GLU C O 1
ATOM 3424 N N . TYR C 1 105 ? -12.840 -18.622 52.686 1.00 92.67 101 TYR C N 1
ATOM 3425 C CA . TYR C 1 105 ? -13.236 -19.882 53.410 1.00 86.84 101 TYR C CA 1
ATOM 3426 C C . TYR C 1 105 ? -13.687 -19.651 54.903 1.00 84.98 101 TYR C C 1
ATOM 3427 O O . TYR C 1 105 ? -14.836 -19.942 55.249 1.00 83.18 101 TYR C O 1
ATOM 3429 N N . GLY C 1 106 ? -12.796 -19.133 55.762 1.00 77.39 102 GLY C N 1
ATOM 3430 C CA . GLY C 1 106 ? -13.066 -18.950 57.204 1.00 70.46 102 GLY C CA 1
ATOM 3431 C C . GLY C 1 106 ? -12.890 -17.496 57.595 1.00 66.98 102 GLY C C 1
ATOM 3432 O O . GLY C 1 106 ? -13.118 -16.608 56.793 1.00 64.03 102 GLY C O 1
ATOM 3433 N N . SER C 1 107 ? -12.465 -17.232 58.825 1.00 69.41 103 SER C N 1
ATOM 3434 C CA . SER C 1 107 ? -12.272 -15.818 59.292 1.00 63.42 103 SER C CA 1
ATOM 3435 C C . SER C 1 107 ? -10.875 -15.498 59.957 1.00 60.05 103 SER C C 1
ATOM 3436 O O . SER C 1 107 ? -10.146 -16.429 60.417 1.00 62.19 103 SER C O 1
ATOM 3439 N N . ASP C 1 108 ? -10.511 -14.201 59.953 1.00 46.55 104 ASP C N 1
ATOM 3440 C CA . ASP C 1 108 ? -9.340 -13.695 60.717 1.00 40.85 104 ASP C CA 1
ATOM 3441 C C . ASP C 1 108 ? -9.715 -12.404 61.550 1.00 33.83 104 ASP C C 1
ATOM 3442 O O . ASP C 1 108 ? -10.917 -12.072 61.707 1.00 29.66 104 ASP C O 1
ATOM 3447 N N . SER C 1 109 ? -8.683 -11.709 62.057 1.00 28.38 105 SER C N 1
ATOM 3448 C CA A SER C 1 109 ? -8.814 -10.568 62.931 0.60 28.31 105 SER C CA 1
ATOM 3449 C CA B SER C 1 109 ? -8.903 -10.506 62.834 0.40 26.25 105 SER C CA 1
ATOM 3450 C C . SER C 1 109 ? -7.829 -9.480 62.593 1.00 23.84 105 SER C C 1
ATOM 3451 O O . SER C 1 109 ? -6.808 -9.769 62.044 1.00 23.06 105 SER C O 1
ATOM 3456 N N . LEU C 1 110 ? -8.136 -8.270 62.985 1.00 20.85 106 LEU C N 1
ATOM 3457 C CA . LEU C 1 110 ? -7.184 -7.218 63.012 1.00 20.86 106 LEU C CA 1
ATOM 3458 C C . LEU C 1 110 ? -7.208 -6.561 64.385 1.00 19.26 106 LEU C C 1
ATOM 3459 O O . LEU C 1 110 ? -8.248 -6.620 65.118 1.00 21.84 106 LEU C O 1
ATOM 3464 N N . GLU C 1 111 ? -6.081 -5.960 64.726 1.00 18.62 107 GLU C N 1
ATOM 3465 C CA . GLU C 1 111 ? -5.859 -5.291 66.053 1.00 19.45 107 GLU C CA 1
ATOM 3466 C C . GLU C 1 111 ? -5.274 -3.901 65.981 1.00 19.45 107 GLU C C 1
ATOM 3467 O O . GLU C 1 111 ? -4.500 -3.561 65.059 1.00 18.06 107 GLU C O 1
ATOM 3473 N N . ILE C 1 112 ? -5.639 -3.085 66.971 1.00 19.42 108 ILE C N 1
ATOM 3474 C CA . ILE C 1 112 ? -4.918 -1.904 67.267 1.00 19.35 108 ILE C CA 1
ATOM 3475 C C . ILE C 1 112 ? -4.641 -1.795 68.797 1.00 19.69 108 ILE C C 1
ATOM 3476 O O . ILE C 1 112 ? -5.334 -2.368 69.641 1.00 21.31 108 ILE C O 1
ATOM 3481 N N . HIS C 1 113 ? -3.596 -1.079 69.120 1.00 19.95 109 HIS C N 1
ATOM 3482 C CA . HIS C 1 113 ? -3.360 -0.646 70.465 1.00 20.11 109 HIS C CA 1
ATOM 3483 C C . HIS C 1 113 ? -4.515 0.193 70.916 1.00 20.56 109 HIS C C 1
ATOM 3484 O O . HIS C 1 113 ? -4.992 1.094 70.177 1.00 20.69 109 HIS C O 1
ATOM 3491 N N . GLN C 1 114 ? -4.950 -0.128 72.136 1.00 19.84 110 GLN C N 1
ATOM 3492 C CA . GLN C 1 114 ? -6.057 0.591 72.691 1.00 20.76 110 GLN C CA 1
ATOM 3493 C C . GLN C 1 114 ? -5.736 2.073 72.883 1.00 22.01 110 GLN C C 1
ATOM 3494 O O . GLN C 1 114 ? -6.666 2.825 72.864 1.00 21.87 110 GLN C O 1
ATOM 3500 N N . ASP C 1 115 ? -4.468 2.474 73.033 1.00 21.60 111 ASP C N 1
ATOM 3501 C CA . ASP C 1 115 ? -4.107 3.890 73.244 1.00 22.81 111 ASP C CA 1
ATOM 3502 C C . ASP C 1 115 ? -3.766 4.468 71.884 1.00 24.27 111 ASP C C 1
ATOM 3503 O O . ASP C 1 115 ? -3.235 5.525 71.844 1.00 21.45 111 ASP C O 1
ATOM 3508 N N . ALA C 1 116 ? -4.020 3.782 70.746 1.00 23.44 112 ALA C N 1
ATOM 3509 C CA . ALA C 1 116 ? -3.517 4.311 69.440 1.00 22.79 112 ALA C CA 1
ATOM 3510 C C . ALA C 1 116 ? -4.148 5.629 69.092 1.00 24.47 112 ALA C C 1
ATOM 3511 O O . ALA C 1 116 ? -3.487 6.501 68.532 1.00 25.39 112 ALA C O 1
ATOM 3513 N N . PHE C 1 117 ? -5.413 5.843 69.446 1.00 23.45 113 PHE C N 1
ATOM 3514 C CA . PHE C 1 117 ? -6.035 7.112 69.139 1.00 24.47 113 PHE C CA 1
ATOM 3515 C C . PHE C 1 117 ? -6.695 7.746 70.383 1.00 26.57 113 PHE C C 1
ATOM 3516 O O . PHE C 1 117 ? -7.135 7.048 71.238 1.00 26.09 113 PHE C O 1
ATOM 3524 N N . LYS C 1 118 ? -6.827 9.042 70.345 1.00 28.26 114 LYS C N 1
ATOM 3525 C CA . LYS C 1 118 ? -7.551 9.850 71.317 1.00 32.46 114 LYS C CA 1
ATOM 3526 C C . LYS C 1 118 ? -8.969 10.068 70.865 1.00 33.35 114 LYS C C 1
ATOM 3527 O O . LYS C 1 118 ? -9.292 10.020 69.641 1.00 29.02 114 LYS C O 1
ATOM 3533 N N . VAL C 1 119 ? -9.828 10.409 71.829 1.00 32.43 115 VAL C N 1
ATOM 3534 C CA . VAL C 1 119 ? -11.230 10.743 71.534 1.00 35.18 115 VAL C CA 1
ATOM 3535 C C . VAL C 1 119 ? -11.309 11.854 70.472 1.00 32.26 115 VAL C C 1
ATOM 3536 O O . VAL C 1 119 ? -12.283 11.872 69.747 1.00 35.30 115 VAL C O 1
ATOM 3540 N N . THR C 1 120 ? -10.318 12.757 70.412 1.00 29.53 116 THR C N 1
ATOM 3541 C CA . THR C 1 120 ? -10.311 13.920 69.526 1.00 31.05 116 THR C CA 1
ATOM 3542 C C . THR C 1 120 ? -9.657 13.686 68.153 1.00 27.51 116 THR C C 1
ATOM 3543 O O . THR C 1 120 ? -9.487 14.615 67.357 1.00 29.63 116 THR C O 1
ATOM 3547 N N . ASP C 1 121 ? -9.226 12.455 67.905 1.00 24.04 117 ASP C N 1
ATOM 3548 C CA . ASP C 1 121 ? -8.469 12.164 66.618 1.00 23.68 117 ASP C CA 1
ATOM 3549 C C . ASP C 1 121 ? -9.489 11.990 65.467 1.00 20.52 117 ASP C C 1
ATOM 3550 O O . ASP C 1 121 ? -10.603 11.583 65.723 1.00 24.20 117 ASP C O 1
ATOM 3555 N N . GLU C 1 122 ? -9.077 12.219 64.274 1.00 20.64 118 GLU C N 1
ATOM 3556 C CA . GLU C 1 122 ? -9.851 12.008 63.052 1.00 20.46 118 GLU C CA 1
ATOM 3557 C C . GLU C 1 122 ? -8.959 11.151 62.155 1.00 20.18 118 GLU C C 1
ATOM 3558 O O . GLU C 1 122 ? -7.902 11.632 61.730 1.00 18.43 118 GLU C O 1
ATOM 3564 N N . VAL C 1 123 ? -9.253 9.848 62.080 1.00 17.06 119 VAL C N 1
ATOM 3565 C CA . VAL C 1 123 ? -8.286 8.864 61.604 1.00 16.95 119 VAL C CA 1
ATOM 3566 C C . VAL C 1 123 ? -8.513 8.525 60.113 1.00 16.79 119 VAL C C 1
ATOM 3567 O O . VAL C 1 123 ? -9.699 8.232 59.680 1.00 18.91 119 VAL C O 1
ATOM 3571 N N . LEU C 1 124 ? -7.495 8.671 59.296 1.00 16.32 120 LEU C N 1
ATOM 3572 C CA . LEU C 1 124 ? -7.608 8.256 57.929 1.00 17.54 120 LEU C CA 1
ATOM 3573 C C . LEU C 1 124 ? -7.091 6.845 57.783 1.00 17.56 120 LEU C C 1
ATOM 3574 O O . LEU C 1 124 ? -5.966 6.607 58.132 1.00 17.99 120 LEU C O 1
ATOM 3579 N N . VAL C 1 125 ? -7.848 5.943 57.173 1.00 19.07 121 VAL C N 1
ATOM 3580 C CA . VAL C 1 125 ? -7.406 4.652 56.863 1.00 18.11 121 VAL C CA 1
ATOM 3581 C C . VAL C 1 125 ? -6.827 4.608 55.462 1.00 17.76 121 VAL C C 1
ATOM 3582 O O . VAL C 1 125 ? -7.406 5.205 54.522 1.00 18.34 121 VAL C O 1
ATOM 3586 N N . VAL C 1 126 ? -5.661 3.943 55.304 1.00 19.42 122 VAL C N 1
ATOM 3587 C CA . VAL C 1 126 ? -4.975 3.777 53.985 1.00 17.70 122 VAL C CA 1
ATOM 3588 C C . VAL C 1 126 ? -4.811 2.328 53.730 1.00 18.96 122 VAL C C 1
ATOM 3589 O O . VAL C 1 126 ? -4.362 1.590 54.605 1.00 18.73 122 VAL C O 1
ATOM 3593 N N . ASP C 1 127 ? -5.023 1.938 52.471 1.00 19.00 123 ASP C N 1
ATOM 3594 C CA . ASP C 1 127 ? -4.691 0.602 52.052 1.00 18.73 123 ASP C CA 1
ATOM 3595 C C . ASP C 1 127 ? -4.452 0.650 50.542 1.00 19.17 123 ASP C C 1
ATOM 3596 O O . ASP C 1 127 ? -4.620 1.721 49.881 1.00 18.95 123 ASP C O 1
ATOM 3601 N N . ASP C 1 128 ? -3.934 -0.461 50.033 1.00 18.98 124 ASP C N 1
ATOM 3602 C CA . ASP C 1 128 ? -3.632 -0.506 48.623 1.00 20.49 124 ASP C CA 1
ATOM 3603 C C . ASP C 1 128 ? -4.916 -0.604 47.770 1.00 20.30 124 ASP C C 1
ATOM 3604 O O . ASP C 1 128 ? -5.082 0.070 46.706 1.00 21.09 124 ASP C O 1
ATOM 3609 N N . LEU C 1 129 ? -5.812 -1.477 48.189 1.00 20.98 125 LEU C N 1
ATOM 3610 C CA . LEU C 1 129 ? -6.904 -1.910 47.320 1.00 23.55 125 LEU C CA 1
ATOM 3611 C C . LEU C 1 129 ? -8.187 -2.185 48.068 1.00 22.64 125 LEU C C 1
ATOM 3612 O O . LEU C 1 129 ? -8.149 -2.845 49.079 1.00 24.01 125 LEU C O 1
ATOM 3617 N N . LEU C 1 130 ? -9.316 -1.647 47.626 1.00 22.10 126 LEU C N 1
ATOM 3618 C CA . LEU C 1 130 ? -10.668 -1.968 48.150 1.00 21.42 126 LEU C CA 1
ATOM 3619 C C . LEU C 1 130 ? -11.321 -3.030 47.213 1.00 22.63 126 LEU C C 1
ATOM 3620 O O . LEU C 1 130 ? -11.524 -2.769 46.063 1.00 22.48 126 LEU C O 1
ATOM 3625 N N . ALA C 1 131 ? -11.567 -4.198 47.737 1.00 23.82 127 ALA C N 1
ATOM 3626 C CA . ALA C 1 131 ? -12.205 -5.308 47.069 1.00 24.00 127 ALA C CA 1
ATOM 3627 C C . ALA C 1 131 ? -13.510 -5.539 47.810 1.00 25.68 127 ALA C C 1
ATOM 3628 O O . ALA C 1 131 ? -14.393 -4.772 47.608 1.00 22.09 127 ALA C O 1
ATOM 3630 N N . THR C 1 132 ? -13.600 -6.543 48.692 1.00 26.85 128 THR C N 1
ATOM 3631 C CA . THR C 1 132 ? -14.825 -6.825 49.419 1.00 27.86 128 THR C CA 1
ATOM 3632 C C . THR C 1 132 ? -15.081 -5.826 50.545 1.00 27.27 128 THR C C 1
ATOM 3633 O O . THR C 1 132 ? -16.202 -5.664 50.980 1.00 29.07 128 THR C O 1
ATOM 3637 N N . GLY C 1 133 ? -14.060 -5.120 50.972 1.00 27.97 129 GLY C N 1
ATOM 3638 C CA . GLY C 1 133 ? -14.195 -4.186 52.091 1.00 27.15 129 GLY C CA 1
ATOM 3639 C C . GLY C 1 133 ? -14.052 -4.832 53.460 1.00 27.88 129 GLY C C 1
ATOM 3640 O O . GLY C 1 133 ? -14.101 -4.115 54.464 1.00 28.08 129 GLY C O 1
ATOM 3641 N N . GLY C 1 134 ? -13.816 -6.153 53.551 1.00 27.68 130 GLY C N 1
ATOM 3642 C CA . GLY C 1 134 ? -13.713 -6.842 54.851 1.00 27.96 130 GLY C CA 1
ATOM 3643 C C . GLY C 1 134 ? -12.673 -6.233 55.854 1.00 27.02 130 GLY C C 1
ATOM 3644 O O . GLY C 1 134 ? -13.030 -5.946 57.021 1.00 25.70 130 GLY C O 1
ATOM 3645 N N . THR C 1 135 ? -11.418 -6.038 55.424 1.00 23.54 131 THR C N 1
ATOM 3646 C CA . THR C 1 135 ? -10.438 -5.570 56.318 1.00 23.98 131 THR C CA 1
ATOM 3647 C C . THR C 1 135 ? -10.637 -4.102 56.570 1.00 21.21 131 THR C C 1
ATOM 3648 O O . THR C 1 135 ? -10.330 -3.657 57.636 1.00 19.76 131 THR C O 1
ATOM 3652 N N . ALA C 1 136 ? -11.148 -3.324 55.619 1.00 19.82 132 ALA C N 1
ATOM 3653 C CA . ALA C 1 136 ? -11.344 -1.881 55.820 1.00 20.30 132 ALA C CA 1
ATOM 3654 C C . ALA C 1 136 ? -12.485 -1.686 56.853 1.00 21.71 132 ALA C C 1
ATOM 3655 O O . ALA C 1 136 ? -12.404 -0.843 57.690 1.00 19.23 132 ALA C O 1
ATOM 3657 N N . LYS C 1 137 ? -13.571 -2.476 56.749 1.00 22.84 133 LYS C N 1
ATOM 3658 C CA . LYS C 1 137 ? -14.698 -2.366 57.686 1.00 23.57 133 LYS C CA 1
ATOM 3659 C C . LYS C 1 137 ? -14.294 -2.780 59.085 1.00 22.29 133 LYS C C 1
ATOM 3660 O O . LYS C 1 137 ? -14.650 -2.125 60.060 1.00 23.22 133 LYS C O 1
ATOM 3666 N N . ALA C 1 138 ? -13.458 -3.794 59.195 1.00 21.07 134 ALA C N 1
ATOM 3667 C CA . ALA C 1 138 ? -12.890 -4.165 60.515 1.00 21.84 134 ALA C CA 1
ATOM 3668 C C . ALA C 1 138 ? -12.060 -3.054 61.111 1.00 21.54 134 ALA C C 1
ATOM 3669 O O . ALA C 1 138 ? -12.054 -2.757 62.308 1.00 21.61 134 ALA C O 1
ATOM 3671 N N . THR C 1 139 ? -11.373 -2.355 60.228 1.00 22.44 135 THR C N 1
ATOM 3672 C CA . THR C 1 139 ? -10.514 -1.235 60.652 1.00 21.57 135 THR C CA 1
ATOM 3673 C C . THR C 1 139 ? -11.333 -0.088 61.216 1.00 21.54 135 THR C C 1
ATOM 3674 O O . THR C 1 139 ? -11.011 0.536 62.272 1.00 22.10 135 THR C O 1
ATOM 3678 N N . VAL C 1 140 ? -12.337 0.302 60.444 1.00 21.82 136 VAL C N 1
ATOM 3679 C CA . VAL C 1 140 ? -13.281 1.337 60.886 1.00 24.10 136 VAL C CA 1
ATOM 3680 C C . VAL C 1 140 ? -13.810 0.967 62.323 1.00 25.50 136 VAL C C 1
ATOM 3681 O O . VAL C 1 140 ? -13.845 1.837 63.271 1.00 25.25 136 VAL C O 1
ATOM 3685 N N . ASP C 1 141 ? -14.211 -0.301 62.479 1.00 23.58 137 ASP C N 1
ATOM 3686 C CA . ASP C 1 141 ? -14.722 -0.813 63.766 1.00 25.08 137 ASP C CA 1
ATOM 3687 C C . ASP C 1 141 ? -13.733 -0.706 64.930 1.00 23.57 137 ASP C C 1
ATOM 3688 O O . ASP C 1 141 ? -14.101 -0.309 66.089 1.00 24.15 137 ASP C O 1
ATOM 3693 N N . LEU C 1 142 ? -12.491 -1.040 64.634 1.00 23.09 138 LEU C N 1
ATOM 3694 C CA . LEU C 1 142 ? -11.422 -0.871 65.554 1.00 23.53 138 LEU C CA 1
ATOM 3695 C C . LEU C 1 142 ? -11.289 0.568 65.980 1.00 22.71 138 LEU C C 1
ATOM 3696 O O . LEU C 1 142 ? -11.184 0.812 67.134 1.00 23.48 138 LEU C O 1
ATOM 3701 N N . ILE C 1 143 ? -11.185 1.489 65.030 1.00 21.06 139 ILE C N 1
ATOM 3702 C CA . ILE C 1 143 ? -11.061 2.944 65.321 1.00 21.47 139 ILE C CA 1
ATOM 3703 C C . ILE C 1 143 ? -12.183 3.404 66.244 1.00 23.50 139 ILE C C 1
ATOM 3704 O O . ILE C 1 143 ? -11.947 4.154 67.253 1.00 24.64 139 ILE C O 1
ATOM 3709 N N . GLU C 1 144 ? -13.409 2.934 65.911 1.00 23.85 140 GLU C N 1
ATOM 3710 C CA . GLU C 1 144 ? -14.524 3.332 66.667 1.00 27.36 140 GLU C CA 1
ATOM 3711 C C . GLU C 1 144 ? -14.557 2.822 68.053 1.00 26.71 140 GLU C C 1
ATOM 3712 O O . GLU C 1 144 ? -15.301 3.350 68.831 1.00 29.48 140 GLU C O 1
ATOM 3718 N N . LYS C 1 145 ? -13.866 1.756 68.359 1.00 26.76 141 LYS C N 1
ATOM 3719 C CA . LYS C 1 145 ? -13.759 1.281 69.725 1.00 27.23 141 LYS C CA 1
ATOM 3720 C C . LYS C 1 145 ? -12.940 2.252 70.509 1.00 26.63 141 LYS C C 1
ATOM 3721 O O . LYS C 1 145 ? -13.031 2.221 71.696 1.00 24.40 141 LYS C O 1
ATOM 3727 N N . THR C 1 146 ? -12.132 3.116 69.932 1.00 25.55 142 THR C N 1
ATOM 3728 C CA . THR C 1 146 ? -11.411 4.127 70.806 1.00 27.48 142 THR C CA 1
ATOM 3729 C C . THR C 1 146 ? -12.202 5.422 70.982 1.00 29.15 142 THR C C 1
ATOM 3730 O O . THR C 1 146 ? -11.642 6.413 71.542 1.00 27.94 142 THR C O 1
ATOM 3734 N N . GLN C 1 147 ? -13.361 5.488 70.326 1.00 29.83 143 GLN C N 1
ATOM 3735 C CA . GLN C 1 147 ? -14.167 6.698 70.209 1.00 36.94 143 GLN C CA 1
ATOM 3736 C C . GLN C 1 147 ? -13.548 7.909 69.426 1.00 35.89 143 GLN C C 1
ATOM 3737 O O . GLN C 1 147 ? -14.182 9.003 69.342 1.00 32.44 143 GLN C O 1
ATOM 3743 N N . ALA C 1 148 ? -12.391 7.703 68.750 1.00 28.77 144 ALA C N 1
ATOM 3744 C CA . ALA C 1 148 ? -11.992 8.611 67.686 1.00 24.74 144 ALA C CA 1
ATOM 3745 C C . ALA C 1 148 ? -12.976 8.537 66.537 1.00 23.82 144 ALA C C 1
ATOM 3746 O O . ALA C 1 148 ? -13.700 7.587 66.338 1.00 24.14 144 ALA C O 1
ATOM 3748 N N . LYS C 1 149 ? -12.868 9.485 65.641 1.00 25.00 145 LYS C N 1
ATOM 3749 C CA . LYS C 1 149 ? -13.741 9.543 64.468 1.00 26.02 145 LYS C CA 1
ATOM 3750 C C . LYS C 1 149 ? -12.937 8.976 63.263 1.00 22.64 145 LYS C C 1
ATOM 3751 O O . LYS C 1 149 ? -11.767 9.292 63.168 1.00 20.19 145 LYS C O 1
ATOM 3757 N N . VAL C 1 150 ? -13.570 8.276 62.331 1.00 21.63 146 VAL C N 1
ATOM 3758 C CA . VAL C 1 150 ? -12.960 7.956 61.057 1.00 20.49 146 VAL C CA 1
ATOM 3759 C C . VAL C 1 150 ? -13.176 9.112 60.106 1.00 20.92 146 VAL C C 1
ATOM 3760 O O . VAL C 1 150 ? -14.268 9.449 59.744 1.00 21.93 146 VAL C O 1
ATOM 3764 N N . ALA C 1 151 ? -12.140 9.774 59.722 1.00 20.68 147 ALA C N 1
ATOM 3765 C CA . ALA C 1 151 ? -12.182 10.818 58.806 1.00 20.76 147 ALA C CA 1
ATOM 3766 C C . ALA C 1 151 ? -12.430 10.358 57.357 1.00 21.19 147 ALA C C 1
ATOM 3767 O O . ALA C 1 151 ? -13.140 11.046 56.575 1.00 20.65 147 ALA C O 1
ATOM 3769 N N . GLY C 1 152 ? -11.880 9.234 56.990 1.00 19.59 148 GLY C N 1
ATOM 3770 C CA . GLY C 1 152 ? -12.154 8.663 55.687 1.00 20.25 148 GLY C CA 1
ATOM 3771 C C . GLY C 1 152 ? -11.278 7.402 55.476 1.00 20.38 148 GLY C C 1
ATOM 3772 O O . GLY C 1 152 ? -10.385 7.087 56.297 1.00 20.29 148 GLY C O 1
ATOM 3773 N N . LEU C 1 153 ? -11.429 6.799 54.322 1.00 18.88 149 LEU C N 1
ATOM 3774 C CA . LEU C 1 153 ? -10.602 5.743 53.865 1.00 19.00 149 LEU C CA 1
ATOM 3775 C C . LEU C 1 153 ? -10.131 6.101 52.469 1.00 18.73 149 LEU C C 1
ATOM 3776 O O . LEU C 1 153 ? -10.907 6.706 51.715 1.00 18.91 149 LEU C O 1
ATOM 3781 N N . ILE C 1 154 ? -8.861 5.756 52.124 1.00 18.61 150 ILE C N 1
ATOM 3782 C CA . ILE C 1 154 ? -8.318 6.063 50.800 1.00 18.29 150 ILE C CA 1
ATOM 3783 C C . ILE C 1 154 ? -7.479 4.886 50.391 1.00 18.21 150 ILE C C 1
ATOM 3784 O O . ILE C 1 154 ? -6.726 4.343 51.215 1.00 17.75 150 ILE C O 1
ATOM 3789 N N . PHE C 1 155 ? -7.659 4.493 49.125 1.00 18.81 151 PHE C N 1
ATOM 3790 C CA . PHE C 1 155 ? -7.013 3.330 48.490 1.00 18.32 151 PHE C CA 1
ATOM 3791 C C . PHE C 1 155 ? -6.326 3.718 47.195 1.00 19.61 151 PHE C C 1
ATOM 3792 O O . PHE C 1 155 ? -6.760 4.699 46.562 1.00 19.58 151 PHE C O 1
ATOM 3800 N N . VAL C 1 156 ? -5.268 3.022 46.805 1.00 19.76 152 VAL C N 1
ATOM 3801 C CA . VAL C 1 156 ? -4.768 3.284 45.476 1.00 20.51 152 VAL C CA 1
ATOM 3802 C C . VAL C 1 156 ? -5.768 2.852 44.439 1.00 20.42 152 VAL C C 1
ATOM 3803 O O . VAL C 1 156 ? -5.936 3.531 43.461 1.00 19.00 152 VAL C O 1
ATOM 3807 N N . MET C 1 157 ? -6.352 1.665 44.671 1.00 22.38 153 MET C N 1
ATOM 3808 C CA . MET C 1 157 ? -7.217 0.987 43.719 1.00 23.80 153 MET C CA 1
ATOM 3809 C C . MET C 1 157 ? -8.538 0.534 44.355 1.00 23.32 153 MET C C 1
ATOM 3810 O O . MET C 1 157 ? -8.601 0.130 45.487 1.00 20.45 153 MET C O 1
ATOM 3815 N N . GLU C 1 158 ? -9.607 0.586 43.562 1.00 23.99 154 GLU C N 1
ATOM 3816 C CA . GLU C 1 158 ? -10.902 -0.018 43.877 1.00 24.07 154 GLU C CA 1
ATOM 3817 C C . GLU C 1 158 ? -11.327 -0.961 42.728 1.00 25.69 154 GLU C C 1
ATOM 3818 O O . GLU C 1 158 ? -11.234 -0.574 41.518 1.00 24.63 154 GLU C O 1
ATOM 3824 N N . LEU C 1 159 ? -11.868 -2.122 43.097 1.00 28.84 155 LEU C N 1
ATOM 3825 C CA . LEU C 1 159 ? -12.313 -3.077 42.096 1.00 30.61 155 LEU C CA 1
ATOM 3826 C C . LEU C 1 159 ? -13.806 -2.933 42.026 1.00 31.25 155 LEU C C 1
ATOM 3827 O O . LEU C 1 159 ? -14.496 -3.217 42.956 1.00 29.41 155 LEU C O 1
ATOM 3832 N N . ASP C 1 160 ? -14.288 -2.479 40.870 1.00 35.51 156 ASP C N 1
ATOM 3833 C CA . ASP C 1 160 ? -15.743 -2.344 40.532 1.00 40.44 156 ASP C CA 1
ATOM 3834 C C . ASP C 1 160 ? -16.548 -3.614 40.840 1.00 37.20 156 ASP C C 1
ATOM 3835 O O . ASP C 1 160 ? -16.097 -4.715 40.525 1.00 38.96 156 ASP C O 1
ATOM 3840 N N . GLY C 1 161 ? -17.630 -3.433 41.572 1.00 39.55 157 GLY C N 1
ATOM 3841 C CA . GLY C 1 161 ? -18.673 -4.434 41.796 1.00 41.14 157 GLY C CA 1
ATOM 3842 C C . GLY C 1 161 ? -18.361 -5.513 42.800 1.00 41.04 157 GLY C C 1
ATOM 3843 O O . GLY C 1 161 ? -18.995 -6.569 42.833 1.00 40.85 157 GLY C O 1
ATOM 3844 N N . LEU C 1 162 ? -17.363 -5.303 43.622 1.00 35.13 158 LEU C N 1
ATOM 3845 C CA . LEU C 1 162 ? -17.072 -6.308 44.640 1.00 33.75 158 LEU C CA 1
ATOM 3846 C C . LEU C 1 162 ? -17.763 -5.956 46.012 1.00 32.57 158 LEU C C 1
ATOM 3847 O O . LEU C 1 162 ? -17.662 -6.721 46.962 1.00 33.66 158 LEU C O 1
ATOM 3852 N N . GLY C 1 163 ? -18.421 -4.792 46.079 1.00 31.25 159 GLY C N 1
ATOM 3853 C CA . GLY C 1 163 ? -19.243 -4.374 47.205 1.00 30.26 159 GLY C CA 1
ATOM 3854 C C . GLY C 1 163 ? -18.574 -3.603 48.323 1.00 28.40 159 GLY C C 1
ATOM 3855 O O . GLY C 1 163 ? -19.211 -3.249 49.321 1.00 27.09 159 GLY C O 1
ATOM 3856 N N . GLY C 1 164 ? -17.296 -3.300 48.150 1.00 26.43 160 GLY C N 1
ATOM 3857 C CA . GLY C 1 164 ? -16.507 -2.661 49.191 1.00 26.92 160 GLY C CA 1
ATOM 3858 C C . GLY C 1 164 ? -16.997 -1.294 49.576 1.00 27.34 160 GLY C C 1
ATOM 3859 O O . GLY C 1 164 ? -17.202 -1.068 50.763 1.00 25.66 160 GLY C O 1
ATOM 3860 N N . ARG C 1 165 ? -17.282 -0.400 48.601 1.00 28.91 161 ARG C N 1
ATOM 3861 C CA . ARG C 1 165 ? -17.874 0.899 48.952 1.00 29.22 161 ARG C CA 1
ATOM 3862 C C . ARG C 1 165 ? -19.207 0.899 49.760 1.00 29.62 161 ARG C C 1
ATOM 3863 O O . ARG C 1 165 ? -19.431 1.705 50.689 1.00 25.68 161 ARG C O 1
ATOM 3871 N N . GLU C 1 166 ? -20.041 -0.095 49.424 1.00 31.03 162 GLU C N 1
ATOM 3872 C CA . GLU C 1 166 ? -21.317 -0.332 50.149 1.00 32.34 162 GLU C CA 1
ATOM 3873 C C . GLU C 1 166 ? -21.141 -0.934 51.502 1.00 30.41 162 GLU C C 1
ATOM 3874 O O . GLU C 1 166 ? -21.862 -0.559 52.453 1.00 31.78 162 GLU C O 1
ATOM 3880 N N . VAL C 1 167 ? -20.184 -1.851 51.663 1.00 30.36 163 VAL C N 1
ATOM 3881 C CA . VAL C 1 167 ? -19.825 -2.314 53.018 1.00 29.41 163 VAL C CA 1
ATOM 3882 C C . VAL C 1 167 ? -19.392 -1.067 53.845 1.00 28.29 163 VAL C C 1
ATOM 3883 O O . VAL C 1 167 ? -19.651 -0.981 55.001 1.00 28.25 163 VAL C O 1
ATOM 3887 N N . LEU C 1 168 ? -18.797 -0.071 53.216 1.00 26.05 164 LEU C N 1
ATOM 3888 C CA . LEU C 1 168 ? -18.278 1.117 53.936 1.00 26.68 164 LEU C CA 1
ATOM 3889 C C . LEU C 1 168 ? -19.238 2.274 53.888 1.00 30.07 164 LEU C C 1
ATOM 3890 O O . LEU C 1 168 ? -18.889 3.472 54.034 1.00 29.50 164 LEU C O 1
ATOM 3895 N N . ALA C 1 169 ? -20.495 1.918 53.637 1.00 31.28 165 ALA C N 1
ATOM 3896 C CA . ALA C 1 169 ? -21.582 2.841 53.749 1.00 33.27 165 ALA C CA 1
ATOM 3897 C C . ALA C 1 169 ? -21.475 3.632 54.997 1.00 28.60 165 ALA C C 1
ATOM 3898 O O . ALA C 1 169 ? -21.411 3.164 56.151 1.00 29.76 165 ALA C O 1
ATOM 3900 N N . GLY C 1 170 ? -21.485 4.912 54.763 1.00 29.23 166 GLY C N 1
ATOM 3901 C CA . GLY C 1 170 ? -21.494 5.795 55.921 1.00 28.37 166 GLY C CA 1
ATOM 3902 C C . GLY C 1 170 ? -20.155 6.436 56.160 1.00 26.51 166 GLY C C 1
ATOM 3903 O O . GLY C 1 170 ? -20.127 7.231 57.014 1.00 28.02 166 GLY C O 1
ATOM 3904 N N . TYR C 1 171 ? -19.143 6.161 55.317 1.00 24.22 167 TYR C N 1
ATOM 3905 C CA . TYR C 1 171 ? -17.745 6.694 55.521 1.00 26.48 167 TYR C CA 1
ATOM 3906 C C . TYR C 1 171 ? -17.356 7.315 54.216 1.00 25.21 167 TYR C C 1
ATOM 3907 O O . TYR C 1 171 ? -17.835 6.887 53.181 1.00 25.81 167 TYR C O 1
ATOM 3916 N N . ASN C 1 172 ? -16.522 8.324 54.267 1.00 24.04 168 ASN C N 1
ATOM 3917 C CA A ASN C 1 172 ? -15.976 8.867 53.057 0.70 25.41 168 ASN C CA 1
ATOM 3918 C CA B ASN C 1 172 ? -15.869 8.892 53.098 0.30 23.16 168 ASN C CA 1
ATOM 3919 C C . ASN C 1 172 ? -14.846 7.916 52.478 1.00 24.17 168 ASN C C 1
ATOM 3920 O O . ASN C 1 172 ? -13.866 7.541 53.164 1.00 22.14 168 ASN C O 1
ATOM 3929 N N . VAL C 1 173 ? -15.023 7.520 51.228 1.00 23.64 169 VAL C N 1
ATOM 3930 C CA . VAL C 1 173 ? -14.183 6.567 50.586 1.00 23.85 169 VAL C CA 1
ATOM 3931 C C . VAL C 1 173 ? -13.635 7.186 49.306 1.00 24.27 169 VAL C C 1
ATOM 3932 O O . VAL C 1 173 ? -14.408 7.641 48.433 1.00 24.51 169 VAL C O 1
ATOM 3936 N N . SER C 1 174 ? -12.299 7.165 49.189 1.00 24.53 170 SER C N 1
ATOM 3937 C CA . SER C 1 174 ? -11.574 7.471 47.913 1.00 25.47 170 SER C CA 1
ATOM 3938 C C . SER C 1 174 ? -10.714 6.381 47.373 1.00 23.90 170 SER C C 1
ATOM 3939 O O . SER C 1 174 ? -10.125 5.617 48.123 1.00 21.20 170 SER C O 1
ATOM 3942 N N . ALA C 1 175 ? -10.601 6.337 46.041 1.00 22.90 171 ALA C N 1
ATOM 3943 C CA . ALA C 1 175 ? -9.700 5.404 45.383 1.00 23.87 171 ALA C CA 1
ATOM 3944 C C . ALA C 1 175 ? -9.179 6.140 44.172 1.00 24.12 171 ALA C C 1
ATOM 3945 O O . ALA C 1 175 ? -9.994 6.714 43.390 1.00 21.66 171 ALA C O 1
ATOM 3947 N N . LEU C 1 176 ? -7.863 6.087 43.985 1.00 23.16 172 LEU C N 1
ATOM 3948 C CA . LEU C 1 176 ? -7.224 6.804 42.879 1.00 24.38 172 LEU C CA 1
ATOM 3949 C C . LEU C 1 176 ? -7.566 6.198 41.542 1.00 23.91 172 LEU C C 1
ATOM 3950 O O . LEU C 1 176 ? -7.736 6.921 40.582 1.00 22.47 172 LEU C O 1
ATOM 3955 N N . ILE C 1 177 ? -7.613 4.876 41.493 1.00 23.35 173 ILE C N 1
ATOM 3956 C CA . ILE C 1 177 ? -7.881 4.158 40.248 1.00 25.30 173 ILE C CA 1
ATOM 3957 C C . ILE C 1 177 ? -8.951 3.157 40.427 1.00 27.82 173 ILE C C 1
ATOM 3958 O O . ILE C 1 177 ? -8.940 2.401 41.407 1.00 27.29 173 ILE C O 1
ATOM 3963 N N . LYS C 1 178 ? -9.864 3.098 39.445 1.00 29.64 174 LYS C N 1
ATOM 3964 C CA . LYS C 1 178 ? -10.894 2.140 39.475 1.00 33.55 174 LYS C CA 1
ATOM 3965 C C . LYS C 1 178 ? -10.680 1.037 38.377 1.00 33.03 174 LYS C C 1
ATOM 3966 O O . LYS C 1 178 ? -10.487 1.376 37.237 1.00 32.82 174 LYS C O 1
ATOM 3972 N N . PHE C 1 179 ? -10.641 -0.242 38.726 1.00 33.95 175 PHE C N 1
ATOM 3973 C CA . PHE C 1 179 ? -10.544 -1.372 37.757 1.00 34.72 175 PHE C CA 1
ATOM 3974 C C . PHE C 1 179 ? -11.760 -2.312 37.807 1.00 40.92 175 PHE C C 1
ATOM 3975 O O . PHE C 1 179 ? -12.657 -2.290 38.694 1.00 42.28 175 PHE C O 1
ATOM 3984 N N . MET D 1 5 ? 31.695 13.335 35.856 1.00 52.03 1 MET D N 1
ATOM 3985 C CA . MET D 1 5 ? 30.235 13.118 36.123 1.00 54.21 1 MET D CA 1
ATOM 3986 C C . MET D 1 5 ? 29.600 12.329 34.953 1.00 51.02 1 MET D C 1
ATOM 3987 O O . MET D 1 5 ? 28.934 11.364 35.192 1.00 51.73 1 MET D O 1
ATOM 3989 N N . ASN D 1 6 ? 29.839 12.757 33.706 1.00 54.48 2 ASN D N 1
ATOM 3990 C CA . ASN D 1 6 ? 29.359 12.066 32.455 1.00 50.66 2 ASN D CA 1
ATOM 3991 C C . ASN D 1 6 ? 29.988 10.668 32.186 1.00 44.26 2 ASN D C 1
ATOM 3992 O O . ASN D 1 6 ? 29.272 9.686 31.866 1.00 37.58 2 ASN D O 1
ATOM 3997 N N . LEU D 1 7 ? 31.324 10.644 32.211 1.00 38.43 3 LEU D N 1
ATOM 3998 C CA . LEU D 1 7 ? 32.105 9.428 32.185 1.00 39.75 3 LEU D CA 1
ATOM 3999 C C . LEU D 1 7 ? 31.754 8.513 33.314 1.00 40.50 3 LEU D C 1
ATOM 4000 O O . LEU D 1 7 ? 31.639 7.304 33.086 1.00 36.35 3 LEU D O 1
ATOM 4005 N N . ASP D 1 8 ? 31.558 9.061 34.529 1.00 37.51 4 ASP D N 1
ATOM 4006 C CA . ASP D 1 8 ? 31.155 8.214 35.641 1.00 37.74 4 ASP D CA 1
ATOM 4007 C C . ASP D 1 8 ? 29.779 7.582 35.398 1.00 35.28 4 ASP D C 1
ATOM 4008 O O . ASP D 1 8 ? 29.574 6.464 35.753 1.00 33.70 4 ASP D O 1
ATOM 4013 N N . PHE D 1 9 ? 28.836 8.358 34.864 1.00 33.20 5 PHE D N 1
ATOM 4014 C CA . PHE D 1 9 ? 27.530 7.879 34.502 1.00 31.59 5 PHE D CA 1
ATOM 4015 C C . PHE D 1 9 ? 27.682 6.711 33.495 1.00 29.88 5 PHE D C 1
ATOM 4016 O O . PHE D 1 9 ? 27.106 5.654 33.706 1.00 25.45 5 PHE D O 1
ATOM 4024 N N . ILE D 1 10 ? 28.534 6.874 32.460 1.00 28.38 6 ILE D N 1
ATOM 4025 C CA . ILE D 1 10 ? 28.668 5.838 31.468 1.00 27.09 6 ILE D CA 1
ATOM 4026 C C . ILE D 1 10 ? 29.284 4.589 32.080 1.00 28.77 6 ILE D C 1
ATOM 4027 O O . ILE D 1 10 ? 28.726 3.494 31.945 1.00 27.36 6 ILE D O 1
ATOM 4032 N N . LYS D 1 11 ? 30.442 4.712 32.765 1.00 27.49 7 LYS D N 1
ATOM 4033 C CA . LYS D 1 11 ? 31.021 3.599 33.506 1.00 30.15 7 LYS D CA 1
ATOM 4034 C C . LYS D 1 11 ? 30.057 2.874 34.345 1.00 27.72 7 LYS D C 1
ATOM 4035 O O . LYS D 1 11 ? 30.138 1.674 34.371 1.00 26.32 7 LYS D O 1
ATOM 4041 N N . SER D 1 12 ? 29.229 3.591 35.081 1.00 28.61 8 SER D N 1
ATOM 4042 C CA . SER D 1 12 ? 28.317 2.989 36.032 1.00 30.00 8 SER D CA 1
ATOM 4043 C C . SER D 1 12 ? 27.240 2.048 35.336 1.00 30.30 8 SER D C 1
ATOM 4044 O O . SER D 1 12 ? 26.538 1.280 35.980 1.00 29.20 8 SER D O 1
ATOM 4047 N N . LYS D 1 13 ? 27.061 2.194 34.009 1.00 30.23 9 LYS D N 1
ATOM 4048 C CA . LYS D 1 13 ? 26.105 1.388 33.271 1.00 29.21 9 LYS D CA 1
ATOM 4049 C C . LYS D 1 13 ? 26.730 0.264 32.442 1.00 29.04 9 LYS D C 1
ATOM 4050 O O . LYS D 1 13 ? 25.992 -0.351 31.614 1.00 27.95 9 LYS D O 1
ATOM 4056 N N . ILE D 1 14 ? 28.040 0.047 32.596 1.00 25.87 10 ILE D N 1
ATOM 4057 C CA . ILE D 1 14 ? 28.763 -1.011 31.916 1.00 25.22 10 ILE D CA 1
ATOM 4058 C C . ILE D 1 14 ? 28.980 -2.035 32.982 1.00 26.30 10 ILE D C 1
ATOM 4059 O O . ILE D 1 14 ? 29.775 -1.811 33.904 1.00 23.81 10 ILE D O 1
ATOM 4064 N N . ALA D 1 15 ? 28.185 -3.086 32.919 1.00 24.42 11 ALA D N 1
ATOM 4065 C CA . ALA D 1 15 ? 28.240 -4.153 33.900 1.00 26.34 11 ALA D CA 1
ATOM 4066 C C . ALA D 1 15 ? 29.449 -5.022 33.648 1.00 27.25 11 ALA D C 1
ATOM 4067 O O . ALA D 1 15 ? 29.777 -5.377 32.511 1.00 26.18 11 ALA D O 1
ATOM 4069 N N . ALA D 1 16 ? 30.120 -5.368 34.730 1.00 25.65 12 ALA D N 1
ATOM 4070 C CA . ALA D 1 16 ? 31.236 -6.308 34.735 1.00 29.08 12 ALA D CA 1
ATOM 4071 C C . ALA D 1 16 ? 30.728 -7.778 34.869 1.00 28.94 12 ALA D C 1
ATOM 4072 O O . ALA D 1 16 ? 30.256 -8.143 35.933 1.00 30.02 12 ALA D O 1
ATOM 4074 N N . VAL D 1 17 ? 30.972 -8.664 33.915 1.00 27.78 13 VAL D N 1
ATOM 4075 C CA . VAL D 1 17 ? 30.358 -10.017 33.999 1.00 29.21 13 VAL D CA 1
ATOM 4076 C C . VAL D 1 17 ? 31.467 -11.076 33.973 1.00 32.61 13 VAL D C 1
ATOM 4077 O O . VAL D 1 17 ? 32.131 -11.238 32.912 1.00 28.69 13 VAL D O 1
ATOM 4081 N N . PRO D 1 18 ? 31.693 -11.760 35.112 1.00 33.56 14 PRO D N 1
ATOM 4082 C CA . PRO D 1 18 ? 32.837 -12.683 35.211 1.00 36.18 14 PRO D CA 1
ATOM 4083 C C . PRO D 1 18 ? 32.553 -13.899 34.437 1.00 38.02 14 PRO D C 1
ATOM 4084 O O . PRO D 1 18 ? 31.396 -14.266 34.348 1.00 35.33 14 PRO D O 1
ATOM 4088 N N . ASP D 1 19 ? 33.597 -14.473 33.836 1.00 40.24 15 ASP D N 1
ATOM 4089 C CA . ASP D 1 19 ? 33.512 -15.820 33.254 1.00 41.18 15 ASP D CA 1
ATOM 4090 C C . ASP D 1 19 ? 32.694 -15.888 31.968 1.00 40.01 15 ASP D C 1
ATOM 4091 O O . ASP D 1 19 ? 32.018 -16.879 31.674 1.00 37.30 15 ASP D O 1
ATOM 4096 N N . PHE D 1 20 ? 32.783 -14.807 31.183 1.00 38.27 16 PHE D N 1
ATOM 4097 C CA . PHE D 1 20 ? 32.135 -14.782 29.874 1.00 38.23 16 PHE D CA 1
ATOM 4098 C C . PHE D 1 20 ? 33.015 -14.067 28.891 1.00 39.64 16 PHE D C 1
ATOM 4099 O O . PHE D 1 20 ? 33.472 -12.925 29.140 1.00 41.41 16 PHE D O 1
ATOM 4107 N N . PRO D 1 21 ? 33.195 -14.682 27.713 1.00 44.10 17 PRO D N 1
ATOM 4108 C CA . PRO D 1 21 ? 32.561 -15.955 27.181 1.00 44.75 17 PRO D CA 1
ATOM 4109 C C . PRO D 1 21 ? 33.038 -17.266 27.790 1.00 50.29 17 PRO D C 1
ATOM 4110 O O . PRO D 1 21 ? 32.474 -18.327 27.523 1.00 52.21 17 PRO D O 1
ATOM 4114 N N . LYS D 1 22 ? 34.071 -17.231 28.600 1.00 53.48 18 LYS D N 1
ATOM 4115 C CA . LYS D 1 22 ? 34.603 -18.468 29.154 1.00 56.70 18 LYS D CA 1
ATOM 4116 C C . LYS D 1 22 ? 35.187 -18.191 30.505 1.00 55.89 18 LYS D C 1
ATOM 4117 O O . LYS D 1 22 ? 35.529 -17.009 30.800 1.00 49.49 18 LYS D O 1
ATOM 4123 N N . PRO D 1 23 ? 35.412 -19.269 31.285 1.00 60.80 19 PRO D N 1
ATOM 4124 C CA . PRO D 1 23 ? 36.111 -19.037 32.570 1.00 63.73 19 PRO D CA 1
ATOM 4125 C C . PRO D 1 23 ? 37.332 -18.113 32.388 1.00 59.89 19 PRO D C 1
ATOM 4126 O O . PRO D 1 23 ? 37.999 -18.181 31.357 1.00 56.96 19 PRO D O 1
ATOM 4130 N N . GLY D 1 24 ? 37.505 -17.173 33.322 1.00 57.77 20 GLY D N 1
ATOM 4131 C CA . GLY D 1 24 ? 38.661 -16.278 33.344 1.00 57.00 20 GLY D CA 1
ATOM 4132 C C . GLY D 1 24 ? 38.465 -14.872 32.780 1.00 57.45 20 GLY D C 1
ATOM 4133 O O . GLY D 1 24 ? 39.071 -13.949 33.308 1.00 60.95 20 GLY D O 1
ATOM 4134 N N . ILE D 1 25 ? 37.676 -14.696 31.705 1.00 49.94 21 ILE D N 1
ATOM 4135 C CA . ILE D 1 25 ? 37.504 -13.371 31.050 1.00 46.75 21 ILE D CA 1
ATOM 4136 C C . ILE D 1 25 ? 36.464 -12.493 31.776 1.00 41.62 21 ILE D C 1
ATOM 4137 O O . ILE D 1 25 ? 35.398 -12.954 32.118 1.00 42.53 21 ILE D O 1
ATOM 4142 N N . MET D 1 26 ? 36.791 -11.237 32.027 1.00 39.17 22 MET D N 1
ATOM 4143 C CA . MET D 1 26 ? 35.857 -10.284 32.629 1.00 37.56 22 MET D CA 1
ATOM 4144 C C . MET D 1 26 ? 35.238 -9.557 31.455 1.00 34.66 22 MET D C 1
ATOM 4145 O O . MET D 1 26 ? 35.946 -8.787 30.777 1.00 32.62 22 MET D O 1
ATOM 4150 N N . PHE D 1 27 ? 33.959 -9.820 31.206 1.00 29.72 23 PHE D N 1
ATOM 4151 C CA . PHE D 1 27 ? 33.206 -9.177 30.069 1.00 28.37 23 PHE D CA 1
ATOM 4152 C C . PHE D 1 27 ? 32.673 -7.841 30.479 1.00 26.77 23 PHE D C 1
ATOM 4153 O O . PHE D 1 27 ? 32.146 -7.731 31.588 1.00 28.25 23 PHE D O 1
ATOM 4161 N N . ARG D 1 28 ? 32.765 -6.854 29.602 1.00 22.65 24 ARG D N 1
ATOM 4162 C CA . ARG D 1 28 ? 32.237 -5.547 29.856 1.00 24.37 24 ARG D CA 1
ATOM 4163 C C . ARG D 1 28 ? 30.966 -5.397 29.065 1.00 23.74 24 ARG D C 1
ATOM 4164 O O . ARG D 1 28 ? 30.966 -5.436 27.806 1.00 23.11 24 ARG D O 1
ATOM 4172 N N . ASP D 1 29 ? 29.874 -5.288 29.797 1.00 21.99 25 ASP D N 1
ATOM 4173 C CA . ASP D 1 29 ? 28.495 -5.402 29.216 1.00 22.60 25 ASP D CA 1
ATOM 4174 C C . ASP D 1 29 ? 27.807 -4.058 29.052 1.00 21.59 25 ASP D C 1
ATOM 4175 O O . ASP D 1 29 ? 27.406 -3.406 30.036 1.00 22.27 25 ASP D O 1
ATOM 4180 N N . ILE D 1 30 ? 27.682 -3.611 27.774 1.00 21.26 26 ILE D N 1
ATOM 4181 C CA . ILE D 1 30 ? 27.072 -2.290 27.456 1.00 21.76 26 ILE D CA 1
ATOM 4182 C C . ILE D 1 30 ? 25.522 -2.292 27.573 1.00 20.00 26 ILE D C 1
ATOM 4183 O O . ILE D 1 30 ? 24.915 -1.209 27.461 1.00 20.75 26 ILE D O 1
ATOM 4188 N N . THR D 1 31 ? 24.873 -3.459 27.726 1.00 19.02 27 THR D N 1
ATOM 4189 C CA . THR D 1 31 ? 23.424 -3.456 27.686 1.00 19.57 27 THR D CA 1
ATOM 4190 C C . THR D 1 31 ? 22.736 -2.505 28.642 1.00 21.34 27 THR D C 1
ATOM 4191 O O . THR D 1 31 ? 21.729 -1.921 28.272 1.00 21.78 27 THR D O 1
ATOM 4195 N N . PRO D 1 32 ? 23.204 -2.379 29.913 1.00 21.78 28 PRO D N 1
ATOM 4196 C CA . PRO D 1 32 ? 22.448 -1.463 30.729 1.00 22.01 28 PRO D CA 1
ATOM 4197 C C . PRO D 1 32 ? 22.603 0.041 30.300 1.00 21.45 28 PRO D C 1
ATOM 4198 O O . PRO D 1 32 ? 21.639 0.812 30.487 1.00 21.80 28 PRO D O 1
ATOM 4202 N N . LEU D 1 33 ? 23.718 0.378 29.673 1.00 20.66 29 LEU D N 1
ATOM 4203 C CA . LEU D 1 33 ? 23.984 1.674 29.166 1.00 20.63 29 LEU D CA 1
ATOM 4204 C C . LEU D 1 33 ? 23.000 1.900 28.030 1.00 21.65 29 LEU D C 1
ATOM 4205 O O . LEU D 1 33 ? 22.385 3.018 27.920 1.00 21.93 29 LEU D O 1
ATOM 4210 N N . LEU D 1 34 ? 22.833 0.873 27.167 1.00 20.16 30 LEU D N 1
ATOM 4211 C CA . LEU D 1 34 ? 21.940 1.076 25.994 1.00 21.32 30 LEU D CA 1
ATOM 4212 C C . LEU D 1 34 ? 20.456 1.268 26.397 1.00 21.46 30 LEU D C 1
ATOM 4213 O O . LEU D 1 34 ? 19.734 2.169 25.941 1.00 20.69 30 LEU D O 1
ATOM 4218 N N . ALA D 1 35 ? 20.058 0.557 27.433 1.00 23.15 31 ALA D N 1
ATOM 4219 C CA . ALA D 1 35 ? 18.686 0.594 27.903 1.00 23.92 31 ALA D CA 1
ATOM 4220 C C . ALA D 1 35 ? 18.387 1.912 28.605 1.00 26.17 31 ALA D C 1
ATOM 4221 O O . ALA D 1 35 ? 17.203 2.355 28.706 1.00 25.22 31 ALA D O 1
ATOM 4223 N N . ASP D 1 36 ? 19.404 2.593 29.083 1.00 25.60 32 ASP D N 1
ATOM 4224 C CA . ASP D 1 36 ? 19.110 3.814 29.824 1.00 26.10 32 ASP D CA 1
ATOM 4225 C C . ASP D 1 36 ? 18.711 4.847 28.793 1.00 24.38 32 ASP D C 1
ATOM 4226 O O . ASP D 1 36 ? 19.443 5.035 27.845 1.00 25.18 32 ASP D O 1
ATOM 4231 N N . PRO D 1 37 ? 17.614 5.576 29.013 1.00 25.80 33 PRO D N 1
ATOM 4232 C CA . PRO D 1 37 ? 17.232 6.580 28.006 1.00 27.71 33 PRO D CA 1
ATOM 4233 C C . PRO D 1 37 ? 18.241 7.649 27.695 1.00 26.66 33 PRO D C 1
ATOM 4234 O O . PRO D 1 37 ? 18.149 8.263 26.651 1.00 26.66 33 PRO D O 1
ATOM 4238 N N A GLN D 1 38 ? 19.248 7.827 28.534 0.60 27.27 34 GLN D N 1
ATOM 4239 N N B GLN D 1 38 ? 19.192 7.851 28.600 0.40 26.19 34 GLN D N 1
ATOM 4240 C CA A GLN D 1 38 ? 20.293 8.809 28.257 0.60 28.24 34 GLN D CA 1
ATOM 4241 C CA B GLN D 1 38 ? 20.266 8.806 28.408 0.40 26.29 34 GLN D CA 1
ATOM 4242 C C A GLN D 1 38 ? 21.683 8.192 28.000 0.60 25.79 34 GLN D C 1
ATOM 4243 C C B GLN D 1 38 ? 21.610 8.202 27.935 0.40 25.02 34 GLN D C 1
ATOM 4244 O O A GLN D 1 38 ? 22.705 8.924 27.898 0.60 24.43 34 GLN D O 1
ATOM 4245 O O B GLN D 1 38 ? 22.524 8.980 27.582 0.40 25.19 34 GLN D O 1
ATOM 4256 N N . GLY D 1 39 ? 21.739 6.863 27.967 1.00 24.17 35 GLY D N 1
ATOM 4257 C CA . GLY D 1 39 ? 22.994 6.171 27.817 1.00 23.53 35 GLY D CA 1
ATOM 4258 C C . GLY D 1 39 ? 23.724 6.417 26.510 1.00 21.70 35 GLY D C 1
ATOM 4259 O O . GLY D 1 39 ? 24.877 6.883 26.523 1.00 23.73 35 GLY D O 1
ATOM 4260 N N . LEU D 1 40 ? 23.045 6.155 25.414 1.00 22.73 36 LEU D N 1
ATOM 4261 C CA . LEU D 1 40 ? 23.627 6.420 24.095 1.00 23.53 36 LEU D CA 1
ATOM 4262 C C . LEU D 1 40 ? 23.838 7.882 23.821 1.00 23.98 36 LEU D C 1
ATOM 4263 O O . LEU D 1 40 ? 24.883 8.207 23.253 1.00 25.58 36 LEU D O 1
ATOM 4268 N N A ARG D 1 41 ? 22.916 8.758 24.166 0.60 25.02 37 ARG D N 1
ATOM 4269 N N B ARG D 1 41 ? 22.909 8.769 24.186 0.40 23.63 37 ARG D N 1
ATOM 4270 C CA A ARG D 1 41 ? 23.177 10.189 23.874 0.60 27.17 37 ARG D CA 1
ATOM 4271 C CA B ARG D 1 41 ? 23.119 10.238 23.955 0.40 24.28 37 ARG D CA 1
ATOM 4272 C C A ARG D 1 41 ? 24.364 10.768 24.695 0.60 25.39 37 ARG D C 1
ATOM 4273 C C B ARG D 1 41 ? 24.368 10.751 24.695 0.40 23.99 37 ARG D C 1
ATOM 4274 O O A ARG D 1 41 ? 25.152 11.475 24.121 0.60 24.58 37 ARG D O 1
ATOM 4275 O O B ARG D 1 41 ? 25.198 11.399 24.089 0.40 23.48 37 ARG D O 1
ATOM 4290 N N . LYS D 1 42 ? 24.482 10.426 25.981 1.00 23.80 38 LYS D N 1
ATOM 4291 C CA . LYS D 1 42 ? 25.628 10.755 26.740 1.00 26.43 38 LYS D CA 1
ATOM 4292 C C . LYS D 1 42 ? 26.950 10.234 26.244 1.00 22.67 38 LYS D C 1
ATOM 4293 O O . LYS D 1 42 ? 27.982 10.932 26.320 1.00 23.82 38 LYS D O 1
ATOM 4299 N N . THR D 1 43 ? 26.935 9.013 25.746 1.00 22.76 39 THR D N 1
ATOM 4300 C CA . THR D 1 43 ? 28.091 8.376 25.218 1.00 22.62 39 THR D CA 1
ATOM 4301 C C . THR D 1 43 ? 28.509 9.090 23.919 1.00 23.47 39 THR D C 1
ATOM 4302 O O . THR D 1 43 ? 29.656 9.444 23.718 1.00 23.02 39 THR D O 1
ATOM 4306 N N . ALA D 1 44 ? 27.565 9.333 23.038 1.00 21.80 40 ALA D N 1
ATOM 4307 C CA . ALA D 1 44 ? 27.872 10.007 21.855 1.00 23.90 40 ALA D CA 1
ATOM 4308 C C . ALA D 1 44 ? 28.362 11.436 22.137 1.00 23.65 40 ALA D C 1
ATOM 4309 O O . ALA D 1 44 ? 29.322 11.927 21.477 1.00 23.66 40 ALA D O 1
ATOM 4311 N N . GLU D 1 45 ? 27.715 12.119 23.035 1.00 23.10 41 GLU D N 1
ATOM 4312 C CA . GLU D 1 45 ? 28.138 13.474 23.350 1.00 26.45 41 GLU D CA 1
ATOM 4313 C C . GLU D 1 45 ? 29.538 13.545 23.904 1.00 26.23 41 GLU D C 1
ATOM 4314 O O . GLU D 1 45 ? 30.302 14.439 23.537 1.00 24.79 41 GLU D O 1
ATOM 4320 N N . ALA D 1 46 ? 29.907 12.568 24.754 1.00 25.61 42 ALA D N 1
ATOM 4321 C CA . ALA D 1 46 ? 31.271 12.453 25.319 1.00 24.60 42 ALA D CA 1
ATOM 4322 C C . ALA D 1 46 ? 32.317 12.163 24.223 1.00 24.21 42 ALA D C 1
ATOM 4323 O O . ALA D 1 46 ? 33.378 12.779 24.159 1.00 24.81 42 ALA D O 1
ATOM 4325 N N . MET D 1 47 ? 31.948 11.298 23.272 1.00 22.28 43 MET D N 1
ATOM 4326 C CA . MET D 1 47 ? 32.804 11.087 22.134 1.00 22.62 43 MET D CA 1
ATOM 4327 C C . MET D 1 47 ? 32.964 12.356 21.313 1.00 22.14 43 MET D C 1
ATOM 4328 O O . MET D 1 47 ? 34.089 12.702 20.846 1.00 22.72 43 MET D O 1
ATOM 4333 N N . ALA D 1 48 ? 31.883 13.064 21.041 1.00 22.99 44 ALA D N 1
ATOM 4334 C CA . ALA D 1 48 ? 32.041 14.285 20.254 1.00 23.33 44 ALA D CA 1
ATOM 4335 C C . ALA D 1 48 ? 32.924 15.305 20.991 1.00 25.17 44 ALA D C 1
ATOM 4336 O O . ALA D 1 48 ? 33.770 15.970 20.355 1.00 25.10 44 ALA D O 1
ATOM 4338 N N . GLN D 1 49 ? 32.803 15.386 22.304 1.00 26.43 45 GLN D N 1
ATOM 4339 C CA . GLN D 1 49 ? 33.668 16.300 23.052 1.00 28.92 45 GLN D CA 1
ATOM 4340 C C . GLN D 1 49 ? 35.172 15.904 22.930 1.00 31.37 45 GLN D C 1
ATOM 4341 O O . GLN D 1 49 ? 36.040 16.761 22.753 1.00 30.80 45 GLN D O 1
ATOM 4345 N N . GLU D 1 50 ? 35.472 14.612 23.004 1.00 31.56 46 GLU D N 1
ATOM 4346 C CA . GLU D 1 50 ? 36.793 14.158 22.843 1.00 32.33 46 GLU D CA 1
ATOM 4347 C C . GLU D 1 50 ? 37.375 14.532 21.497 1.00 30.80 46 GLU D C 1
ATOM 4348 O O . GLU D 1 50 ? 38.495 14.980 21.440 1.00 30.14 46 GLU D O 1
ATOM 4354 N N . LEU D 1 51 ? 36.642 14.291 20.416 1.00 27.45 47 LEU D N 1
ATOM 4355 C CA . LEU D 1 51 ? 37.108 14.577 19.090 1.00 25.64 47 LEU D CA 1
ATOM 4356 C C . LEU D 1 51 ? 37.356 16.081 18.938 1.00 28.66 47 LEU D C 1
ATOM 4357 O O . LEU D 1 51 ? 38.334 16.458 18.292 1.00 30.40 47 LEU D O 1
ATOM 4362 N N . LYS D 1 52 ? 36.503 16.942 19.488 1.00 30.68 48 LYS D N 1
ATOM 4363 C CA . LYS D 1 52 ? 36.798 18.428 19.427 1.00 35.39 48 LYS D CA 1
ATOM 4364 C C . LYS D 1 52 ? 38.021 18.827 20.195 1.00 38.21 48 LYS D C 1
ATOM 4365 O O . LYS D 1 52 ? 38.812 19.609 19.673 1.00 40.72 48 LYS D O 1
ATOM 4371 N N . ASN D 1 53 ? 38.187 18.291 21.408 1.00 40.07 49 ASN D N 1
ATOM 4372 C CA . ASN D 1 53 ? 39.451 18.437 22.197 1.00 43.04 49 ASN D CA 1
ATOM 4373 C C . ASN D 1 53 ? 40.760 17.897 21.530 1.00 47.01 49 ASN D C 1
ATOM 4374 O O . ASN D 1 53 ? 41.863 18.311 21.877 1.00 47.92 49 ASN D O 1
ATOM 4379 N N . LYS D 1 54 ? 40.651 16.938 20.619 1.00 44.31 50 LYS D N 1
ATOM 4380 C CA . LYS D 1 54 ? 41.780 16.491 19.848 1.00 41.57 50 LYS D CA 1
ATOM 4381 C C . LYS D 1 54 ? 41.848 17.121 18.443 1.00 39.30 50 LYS D C 1
ATOM 4382 O O . LYS D 1 54 ? 42.764 16.800 17.724 1.00 39.04 50 LYS D O 1
ATOM 4388 N N . GLY D 1 55 ? 40.958 18.042 18.061 1.00 36.08 51 GLY D N 1
ATOM 4389 C CA . GLY D 1 55 ? 40.963 18.621 16.694 1.00 36.24 51 GLY D CA 1
ATOM 4390 C C . GLY D 1 55 ? 40.595 17.657 15.539 1.00 37.67 51 GLY D C 1
ATOM 4391 O O . GLY D 1 55 ? 41.009 17.865 14.418 1.00 36.43 51 GLY D O 1
ATOM 4392 N N . ILE D 1 56 ? 39.863 16.574 15.814 1.00 35.02 52 ILE D N 1
ATOM 4393 C CA . ILE D 1 56 ? 39.439 15.669 14.739 1.00 34.03 52 ILE D CA 1
ATOM 4394 C C . ILE D 1 56 ? 38.033 16.075 14.255 1.00 33.55 52 ILE D C 1
ATOM 4395 O O . ILE D 1 56 ? 37.087 16.069 15.038 1.00 30.28 52 ILE D O 1
ATOM 4400 N N . GLN D 1 57 ? 37.936 16.413 12.963 1.00 33.01 53 GLN D N 1
ATOM 4401 C CA . GLN D 1 57 ? 36.763 16.903 12.273 1.00 32.90 53 GLN D CA 1
ATOM 4402 C C . GLN D 1 57 ? 36.470 15.957 11.133 1.00 30.72 53 GLN D C 1
ATOM 4403 O O . GLN D 1 57 ? 36.895 16.140 9.996 1.00 28.59 53 GLN D O 1
ATOM 4409 N N . PRO D 1 58 ? 35.843 14.832 11.443 1.00 27.46 54 PRO D N 1
ATOM 4410 C CA . PRO D 1 58 ? 35.669 13.895 10.343 1.00 25.13 54 PRO D CA 1
ATOM 4411 C C . PRO D 1 58 ? 34.665 14.371 9.323 1.00 24.48 54 PRO D C 1
ATOM 4412 O O . PRO D 1 58 ? 33.887 15.207 9.614 1.00 23.83 54 PRO D O 1
ATOM 4416 N N . THR D 1 59 ? 34.636 13.781 8.157 1.00 23.64 55 THR D N 1
ATOM 4417 C CA . THR D 1 59 ? 33.586 14.052 7.176 1.00 25.02 55 THR D CA 1
ATOM 4418 C C . THR D 1 59 ? 32.443 13.032 7.128 1.00 24.60 55 THR D C 1
ATOM 4419 O O . THR D 1 59 ? 31.400 13.339 6.486 1.00 26.15 55 THR D O 1
ATOM 4423 N N . ILE D 1 60 ? 32.640 11.874 7.733 1.00 22.92 56 ILE D N 1
ATOM 4424 C CA . ILE D 1 60 ? 31.712 10.717 7.656 1.00 22.30 56 ILE D CA 1
ATOM 4425 C C . ILE D 1 60 ? 32.135 9.758 8.733 1.00 21.55 56 ILE D C 1
ATOM 4426 O O . ILE D 1 60 ? 33.338 9.756 9.121 1.00 19.80 56 ILE D O 1
ATOM 4431 N N . VAL D 1 61 ? 31.176 8.984 9.272 1.00 21.04 57 VAL D N 1
ATOM 4432 C CA . VAL D 1 61 ? 31.409 7.975 10.306 1.00 18.89 57 VAL D CA 1
ATOM 4433 C C . VAL D 1 61 ? 31.269 6.584 9.753 1.00 19.44 57 VAL D C 1
ATOM 4434 O O . VAL D 1 61 ? 30.422 6.316 8.909 1.00 16.59 57 VAL D O 1
ATOM 4438 N N . ALA D 1 62 ? 32.231 5.721 10.095 1.00 18.46 58 ALA D N 1
ATOM 4439 C CA . ALA D 1 62 ? 32.144 4.329 9.717 1.00 19.36 58 ALA D CA 1
ATOM 4440 C C . ALA D 1 62 ? 31.994 3.518 10.980 1.00 19.00 58 ALA D C 1
ATOM 4441 O O . ALA D 1 62 ? 32.747 3.704 11.864 1.00 18.81 58 ALA D O 1
ATOM 4443 N N . GLY D 1 63 ? 30.993 2.699 11.043 1.00 20.45 59 GLY D N 1
ATOM 4444 C CA . GLY D 1 63 ? 30.761 1.790 12.179 1.00 21.16 59 GLY D CA 1
ATOM 4445 C C . GLY D 1 63 ? 30.885 0.383 11.762 1.00 22.38 59 GLY D C 1
ATOM 4446 O O . GLY D 1 63 ? 30.297 -0.090 10.770 1.00 20.32 59 GLY D O 1
ATOM 4447 N N . THR D 1 64 ? 31.585 -0.305 12.618 1.00 23.85 60 THR D N 1
ATOM 4448 C CA . THR D 1 64 ? 31.881 -1.655 12.521 1.00 26.33 60 THR D CA 1
ATOM 4449 C C . THR D 1 64 ? 30.727 -2.575 12.938 1.00 26.33 60 THR D C 1
ATOM 4450 O O . THR D 1 64 ? 30.182 -2.436 14.092 1.00 23.95 60 THR D O 1
ATOM 4454 N N . GLU D 1 65 ? 30.416 -3.537 12.101 1.00 23.94 61 GLU D N 1
ATOM 4455 C CA . GLU D 1 65 ? 29.302 -4.436 12.394 1.00 24.50 61 GLU D CA 1
ATOM 4456 C C . GLU D 1 65 ? 29.677 -5.280 13.623 1.00 25.19 61 GLU D C 1
ATOM 4457 O O . GLU D 1 65 ? 30.792 -5.700 13.674 1.00 27.84 61 GLU D O 1
ATOM 4463 N N . SER D 1 66 ? 28.854 -5.437 14.664 1.00 22.81 62 SER D N 1
ATOM 4464 C CA . SER D 1 66 ? 27.500 -4.851 14.816 1.00 23.69 62 SER D CA 1
ATOM 4465 C C . SER D 1 66 ? 27.423 -3.758 15.917 1.00 23.98 62 SER D C 1
ATOM 4466 O O . SER D 1 66 ? 26.567 -2.875 15.814 1.00 21.60 62 SER D O 1
ATOM 4469 N N . ARG D 1 67 ? 28.347 -3.737 16.913 1.00 26.06 63 ARG D N 1
ATOM 4470 C CA . ARG D 1 67 ? 28.191 -2.754 17.999 1.00 26.34 63 ARG D CA 1
ATOM 4471 C C . ARG D 1 67 ? 28.671 -1.440 17.578 1.00 25.93 63 ARG D C 1
ATOM 4472 O O . ARG D 1 67 ? 28.270 -0.404 18.148 1.00 27.09 63 ARG D O 1
ATOM 4480 N N . GLY D 1 68 ? 29.571 -1.401 16.588 1.00 23.45 64 GLY D N 1
ATOM 4481 C CA . GLY D 1 68 ? 29.890 -0.111 15.978 1.00 23.96 64 GLY D CA 1
ATOM 4482 C C . GLY D 1 68 ? 28.759 0.531 15.213 1.00 24.13 64 GLY D C 1
ATOM 4483 O O . GLY D 1 68 ? 28.764 1.746 15.008 1.00 22.85 64 GLY D O 1
ATOM 4484 N N . PHE D 1 69 ? 27.753 -0.257 14.796 1.00 20.49 65 PHE D N 1
ATOM 4485 C CA . PHE D 1 69 ? 26.597 0.387 14.210 1.00 20.90 65 PHE D CA 1
ATOM 4486 C C . PHE D 1 69 ? 25.828 1.173 15.267 1.00 20.17 65 PHE D C 1
ATOM 4487 O O . PHE D 1 69 ? 25.298 2.267 14.987 1.00 23.28 65 PHE D O 1
ATOM 4495 N N . ILE D 1 70 ? 25.795 0.636 16.484 1.00 19.29 66 ILE D N 1
ATOM 4496 C CA . ILE D 1 70 ? 25.117 1.298 17.622 1.00 18.51 66 ILE D CA 1
ATOM 4497 C C . ILE D 1 70 ? 25.757 2.664 17.952 1.00 18.71 66 ILE D C 1
ATOM 4498 O O . ILE D 1 70 ? 25.108 3.666 17.851 1.00 17.00 66 ILE D O 1
ATOM 4503 N N . PHE D 1 71 ? 27.039 2.676 18.309 1.00 18.63 67 PHE D N 1
ATOM 4504 C CA . PHE D 1 71 ? 27.723 3.894 18.755 1.00 18.37 67 PHE D CA 1
ATOM 4505 C C . PHE D 1 71 ? 28.034 4.797 17.578 1.00 19.76 67 PHE D C 1
ATOM 4506 O O . PHE D 1 71 ? 27.970 6.018 17.689 1.00 19.58 67 PHE D O 1
ATOM 4514 N N . GLY D 1 72 ? 28.164 4.195 16.393 1.00 18.03 68 GLY D N 1
ATOM 4515 C CA . GLY D 1 72 ? 28.437 4.944 15.185 1.00 18.71 68 GLY D CA 1
ATOM 4516 C C . GLY D 1 72 ? 27.284 5.780 14.751 1.00 19.56 68 GLY D C 1
ATOM 4517 O O . GLY D 1 72 ? 27.437 6.964 14.370 1.00 19.25 68 GLY D O 1
ATOM 4518 N N . VAL D 1 73 ? 26.130 5.169 14.711 1.00 18.98 69 VAL D N 1
ATOM 4519 C CA . VAL D 1 73 ? 24.869 5.881 14.419 1.00 20.42 69 VAL D CA 1
ATOM 4520 C C . VAL D 1 73 ? 24.572 7.014 15.399 1.00 19.07 69 VAL D C 1
ATOM 4521 O O . VAL D 1 73 ? 24.178 8.088 14.978 1.00 18.10 69 VAL D O 1
ATOM 4525 N N . ALA D 1 74 ? 24.731 6.723 16.673 1.00 18.96 70 ALA D N 1
ATOM 4526 C CA . ALA D 1 74 ? 24.523 7.736 17.730 1.00 19.88 70 ALA D CA 1
ATOM 4527 C C . ALA D 1 74 ? 25.476 8.948 17.566 1.00 21.07 70 ALA D C 1
ATOM 4528 O O . ALA D 1 74 ? 25.024 10.122 17.650 1.00 22.25 70 ALA D O 1
ATOM 4530 N N . LEU D 1 75 ? 26.774 8.671 17.281 1.00 20.84 71 LEU D N 1
ATOM 4531 C CA . LEU D 1 75 ? 27.741 9.746 17.139 1.00 21.73 71 LEU D CA 1
ATOM 4532 C C . LEU D 1 75 ? 27.577 10.490 15.814 1.00 21.55 71 LEU D C 1
ATOM 4533 O O . LEU D 1 75 ? 27.630 11.689 15.838 1.00 21.81 71 LEU D O 1
ATOM 4538 N N . ALA D 1 76 ? 27.280 9.775 14.717 1.00 21.39 72 ALA D N 1
ATOM 4539 C CA . ALA D 1 76 ? 26.955 10.411 13.454 1.00 21.52 72 ALA D CA 1
ATOM 4540 C C . ALA D 1 76 ? 25.865 11.407 13.579 1.00 22.21 72 ALA D C 1
ATOM 4541 O O . ALA D 1 76 ? 25.967 12.554 13.013 1.00 20.65 72 ALA D O 1
ATOM 4543 N N A GLU D 1 77 ? 24.829 11.044 14.344 0.60 24.61 73 GLU D N 1
ATOM 4544 N N B GLU D 1 77 ? 24.816 11.058 14.339 0.40 22.52 73 GLU D N 1
ATOM 4545 C CA A GLU D 1 77 ? 23.707 11.980 14.576 0.60 25.53 73 GLU D CA 1
ATOM 4546 C CA B GLU D 1 77 ? 23.700 12.004 14.602 0.40 22.52 73 GLU D CA 1
ATOM 4547 C C A GLU D 1 77 ? 24.205 13.246 15.303 0.60 25.31 73 GLU D C 1
ATOM 4548 C C B GLU D 1 77 ? 24.119 13.250 15.376 0.40 23.25 73 GLU D C 1
ATOM 4549 O O A GLU D 1 77 ? 23.928 14.363 14.829 0.60 25.38 73 GLU D O 1
ATOM 4550 O O B GLU D 1 77 ? 23.613 14.345 15.087 0.40 22.86 73 GLU D O 1
ATOM 4561 N N . VAL D 1 78 ? 24.978 13.085 16.373 1.00 22.77 74 VAL D N 1
ATOM 4562 C CA . VAL D 1 78 ? 25.514 14.275 17.130 1.00 24.17 74 VAL D CA 1
ATOM 4563 C C . VAL D 1 78 ? 26.383 15.151 16.265 1.00 25.39 74 VAL D C 1
ATOM 4564 O O . VAL D 1 78 ? 26.214 16.338 16.304 1.00 24.57 74 VAL D O 1
ATOM 4568 N N . LEU D 1 79 ? 27.221 14.558 15.405 1.00 23.38 75 LEU D N 1
ATOM 4569 C CA . LEU D 1 79 ? 28.061 15.260 14.484 1.00 24.31 75 LEU D CA 1
ATOM 4570 C C . LEU D 1 79 ? 27.405 15.881 13.256 1.00 24.46 75 LEU D C 1
ATOM 4571 O O . LEU D 1 79 ? 28.062 16.607 12.490 1.00 23.90 75 LEU D O 1
ATOM 4576 N N . GLY D 1 80 ? 26.196 15.448 12.940 1.00 24.81 76 GLY D N 1
ATOM 4577 C CA . GLY D 1 80 ? 25.504 15.929 11.745 1.00 24.06 76 GLY D CA 1
ATOM 4578 C C . GLY D 1 80 ? 26.104 15.229 10.519 1.00 24.31 76 GLY D C 1
ATOM 4579 O O . GLY D 1 80 ? 26.023 15.750 9.438 1.00 22.27 76 GLY D O 1
ATOM 4580 N N . LEU D 1 81 ? 26.659 14.008 10.666 1.00 22.19 77 LEU D N 1
ATOM 4581 C CA . LEU D 1 81 ? 27.332 13.335 9.559 1.00 21.34 77 LEU D CA 1
ATOM 4582 C C . LEU D 1 81 ? 26.572 12.124 9.079 1.00 20.48 77 LEU D C 1
ATOM 4583 O O . LEU D 1 81 ? 25.745 11.535 9.799 1.00 20.35 77 LEU D O 1
ATOM 4588 N N . GLY D 1 82 ? 26.906 11.734 7.866 1.00 20.01 78 GLY D N 1
ATOM 4589 C CA . GLY D 1 82 ? 26.521 10.440 7.380 1.00 21.10 78 GLY D CA 1
ATOM 4590 C C . GLY D 1 82 ? 27.213 9.246 8.014 1.00 19.68 78 GLY D C 1
ATOM 4591 O O . GLY D 1 82 ? 28.158 9.403 8.783 1.00 19.96 78 GLY D O 1
ATOM 4592 N N . PHE D 1 83 ? 26.725 8.029 7.646 1.00 18.34 79 PHE D N 1
ATOM 4593 C CA . PHE D 1 83 ? 27.159 6.783 8.259 1.00 19.06 79 PHE D CA 1
ATOM 4594 C C . PHE D 1 83 ? 27.363 5.723 7.202 1.00 17.92 79 PHE D C 1
ATOM 4595 O O . PHE D 1 83 ? 26.519 5.603 6.260 1.00 18.44 79 PHE D O 1
ATOM 4603 N N . VAL D 1 84 ? 28.485 5.014 7.334 1.00 18.50 80 VAL D N 1
ATOM 4604 C CA . VAL D 1 84 ? 28.885 3.880 6.483 1.00 18.08 80 VAL D CA 1
ATOM 4605 C C . VAL D 1 84 ? 29.054 2.635 7.304 1.00 18.11 80 VAL D C 1
ATOM 4606 O O . VAL D 1 84 ? 29.841 2.654 8.233 1.00 19.15 80 VAL D O 1
ATOM 4610 N N . PRO D 1 85 ? 28.360 1.541 6.941 1.00 17.80 81 PRO D N 1
ATOM 4611 C CA . PRO D 1 85 ? 28.476 0.316 7.661 1.00 18.10 81 PRO D CA 1
ATOM 4612 C C . PRO D 1 85 ? 29.673 -0.430 7.105 1.00 19.41 81 PRO D C 1
ATOM 4613 O O . PRO D 1 85 ? 29.849 -0.530 5.879 1.00 19.66 81 PRO D O 1
ATOM 4617 N N . VAL D 1 86 ? 30.535 -0.865 8.005 1.00 18.26 82 VAL D N 1
ATOM 4618 C CA . VAL D 1 86 ? 31.615 -1.783 7.694 1.00 18.89 82 VAL D CA 1
ATOM 4619 C C . VAL D 1 86 ? 31.149 -3.141 8.071 1.00 18.64 82 VAL D C 1
ATOM 4620 O O . VAL D 1 86 ? 30.987 -3.445 9.286 1.00 18.90 82 VAL D O 1
ATOM 4624 N N . ARG D 1 87 ? 30.981 -4.003 7.078 1.00 18.63 83 ARG D N 1
ATOM 4625 C CA . ARG D 1 87 ? 30.168 -5.204 7.284 1.00 19.40 83 ARG D CA 1
ATOM 4626 C C . ARG D 1 87 ? 30.865 -6.496 7.233 1.00 20.36 83 ARG D C 1
ATOM 4627 O O . ARG D 1 87 ? 31.906 -6.597 6.633 1.00 17.21 83 ARG D O 1
ATOM 4635 N N . LYS D 1 88 ? 30.298 -7.504 7.930 1.00 21.58 84 LYS D N 1
ATOM 4636 C CA . LYS D 1 88 ? 30.739 -8.872 7.804 1.00 24.31 84 LYS D CA 1
ATOM 4637 C C . LYS D 1 88 ? 30.514 -9.275 6.339 1.00 24.46 84 LYS D C 1
ATOM 4638 O O . LYS D 1 88 ? 29.664 -8.669 5.619 1.00 21.62 84 LYS D O 1
ATOM 4644 N N . PRO D 1 89 ? 31.200 -10.340 5.910 1.00 25.60 85 PRO D N 1
ATOM 4645 C CA . PRO D 1 89 ? 31.186 -10.670 4.526 1.00 27.06 85 PRO D CA 1
ATOM 4646 C C . PRO D 1 89 ? 29.816 -11.151 3.992 1.00 25.82 85 PRO D C 1
ATOM 4647 O O . PRO D 1 89 ? 29.022 -11.730 4.735 1.00 23.98 85 PRO D O 1
ATOM 4651 N N . GLY D 1 90 ? 29.569 -10.884 2.718 1.00 27.14 86 GLY D N 1
ATOM 4652 C CA . GLY D 1 90 ? 28.359 -11.383 2.015 1.00 28.03 86 GLY D CA 1
ATOM 4653 C C . GLY D 1 90 ? 27.107 -10.575 2.334 1.00 27.81 86 GLY D C 1
ATOM 4654 O O . GLY D 1 90 ? 26.000 -10.983 1.954 1.00 28.23 86 GLY D O 1
ATOM 4655 N N . LYS D 1 91 ? 27.218 -9.416 3.004 1.00 23.53 87 LYS D N 1
ATOM 4656 C CA . LYS D 1 91 ? 26.063 -8.632 3.371 1.00 23.05 87 LYS D CA 1
ATOM 4657 C C . LYS D 1 91 ? 25.824 -7.376 2.443 1.00 22.62 87 LYS D C 1
ATOM 4658 O O . LYS D 1 91 ? 24.690 -7.043 2.128 1.00 19.66 87 LYS D O 1
ATOM 4664 N N . LEU D 1 92 ? 26.889 -6.746 2.014 1.00 21.31 88 LEU D N 1
ATOM 4665 C CA . LEU D 1 92 ? 26.775 -5.559 1.163 1.00 20.78 88 LEU D CA 1
ATOM 4666 C C . LEU D 1 92 ? 26.581 -6.053 -0.285 1.00 20.86 88 LEU D C 1
ATOM 4667 O O . LEU D 1 92 ? 27.301 -6.995 -0.768 1.00 21.36 88 LEU D O 1
ATOM 4672 N N . PRO D 1 93 ? 25.678 -5.429 -0.993 1.00 20.93 89 PRO D N 1
ATOM 4673 C CA . PRO D 1 93 ? 25.199 -5.904 -2.284 1.00 21.57 89 PRO D CA 1
ATOM 4674 C C . PRO D 1 93 ? 25.941 -5.449 -3.536 1.00 21.17 89 PRO D C 1
ATOM 4675 O O . PRO D 1 93 ? 25.786 -6.079 -4.568 1.00 23.10 89 PRO D O 1
ATOM 4679 N N . ARG D 1 94 ? 26.625 -4.347 -3.474 1.00 21.47 90 ARG D N 1
ATOM 4680 C CA . ARG D 1 94 ? 27.389 -3.811 -4.563 1.00 21.13 90 ARG D CA 1
ATOM 4681 C C . ARG D 1 94 ? 28.873 -4.104 -4.428 1.00 21.95 90 ARG D C 1
ATOM 4682 O O . ARG D 1 94 ? 29.266 -4.858 -3.483 1.00 23.28 90 ARG D O 1
ATOM 4690 N N . ALA D 1 95 ? 29.691 -3.566 -5.356 1.00 23.24 91 ALA D N 1
ATOM 4691 C CA . ALA D 1 95 ? 31.158 -3.911 -5.395 1.00 23.41 91 ALA D CA 1
ATOM 4692 C C . ALA D 1 95 ? 31.781 -3.543 -4.066 1.00 20.24 91 ALA D C 1
ATOM 4693 O O . ALA D 1 95 ? 31.554 -2.419 -3.583 1.00 19.09 91 ALA D O 1
ATOM 4695 N N . THR D 1 96 ? 32.606 -4.419 -3.518 1.00 21.26 92 THR D N 1
ATOM 4696 C CA . THR D 1 96 ? 33.128 -4.181 -2.154 1.00 20.90 92 THR D CA 1
ATOM 4697 C C . THR D 1 96 ? 34.668 -4.305 -2.243 1.00 22.94 92 THR D C 1
ATOM 4698 O O . THR D 1 96 ? 35.264 -4.867 -3.217 1.00 19.90 92 THR D O 1
ATOM 4702 N N . TYR D 1 97 ? 35.304 -3.745 -1.217 1.00 21.43 93 TYR D N 1
ATOM 4703 C CA . TYR D 1 97 ? 36.722 -4.088 -0.831 1.00 22.84 93 TYR D CA 1
ATOM 4704 C C . TYR D 1 97 ? 36.621 -4.989 0.362 1.00 21.62 93 TYR D C 1
ATOM 4705 O O . TYR D 1 97 ? 35.645 -4.847 1.177 1.00 19.57 93 TYR D O 1
ATOM 4714 N N . SER D 1 98 ? 37.620 -5.859 0.544 1.00 21.64 94 SER D N 1
ATOM 4715 C CA . SER D 1 98 ? 37.573 -6.899 1.590 1.00 22.77 94 SER D CA 1
ATOM 4716 C C . SER D 1 98 ? 38.913 -6.886 2.276 1.00 23.76 94 SER D C 1
ATOM 4717 O O . SER D 1 98 ? 39.922 -6.772 1.540 1.00 22.39 94 SER D O 1
ATOM 4720 N N . VAL D 1 99 ? 38.966 -6.999 3.618 1.00 24.00 95 VAL D N 1
ATOM 4721 C CA . VAL D 1 99 ? 40.259 -7.159 4.319 1.00 26.39 95 VAL D CA 1
ATOM 4722 C C . VAL D 1 99 ? 40.084 -8.248 5.400 1.00 28.33 95 VAL D C 1
ATOM 4723 O O . VAL D 1 99 ? 39.081 -8.256 6.129 1.00 23.50 95 VAL D O 1
ATOM 4727 N N . LYS D 1 100 ? 41.047 -9.119 5.467 1.00 28.72 96 LYS D N 1
ATOM 4728 C CA . LYS D 1 100 ? 41.088 -10.239 6.452 1.00 35.43 96 LYS D CA 1
ATOM 4729 C C . LYS D 1 100 ? 41.656 -9.819 7.774 1.00 35.46 96 LYS D C 1
ATOM 4730 O O . LYS D 1 100 ? 42.469 -8.970 7.788 1.00 38.02 96 LYS D O 1
ATOM 4736 N N . TYR D 1 101 ? 41.200 -10.408 8.864 1.00 36.25 97 TYR D N 1
ATOM 4737 C CA . TYR D 1 101 ? 41.764 -10.150 10.176 1.00 34.01 97 TYR D CA 1
ATOM 4738 C C . TYR D 1 101 ? 41.808 -11.544 10.848 1.00 37.27 97 TYR D C 1
ATOM 4739 O O . TYR D 1 101 ? 41.068 -12.484 10.443 1.00 34.41 97 TYR D O 1
ATOM 4748 N N . ASP D 1 102 ? 42.650 -11.681 11.859 1.00 40.74 98 ASP D N 1
ATOM 4749 C CA . ASP D 1 102 ? 42.831 -12.988 12.566 1.00 42.28 98 ASP D CA 1
ATOM 4750 C C . ASP D 1 102 ? 41.848 -13.157 13.657 1.00 40.81 98 ASP D C 1
ATOM 4751 O O . ASP D 1 102 ? 41.495 -12.221 14.321 1.00 41.91 98 ASP D O 1
ATOM 4756 N N . LEU D 1 103 ? 41.346 -14.367 13.794 1.00 41.79 99 LEU D N 1
ATOM 4757 C CA . LEU D 1 103 ? 40.517 -14.712 14.918 1.00 44.24 99 LEU D CA 1
ATOM 4758 C C . LEU D 1 103 ? 41.423 -15.583 15.758 1.00 47.27 99 LEU D C 1
ATOM 4759 O O . LEU D 1 103 ? 42.539 -15.912 15.329 1.00 47.29 99 LEU D O 1
ATOM 4764 N N . GLU D 1 104 ? 40.933 -15.945 16.944 1.00 51.96 100 GLU D N 1
ATOM 4765 C CA . GLU D 1 104 ? 41.544 -17.026 17.760 1.00 57.41 100 GLU D CA 1
ATOM 4766 C C . GLU D 1 104 ? 42.196 -18.133 16.870 1.00 53.89 100 GLU D C 1
ATOM 4767 O O . GLU D 1 104 ? 43.433 -18.295 16.823 1.00 60.89 100 GLU D O 1
ATOM 4773 N N . TYR D 1 105 ? 41.356 -18.811 16.091 1.00 49.95 101 TYR D N 1
ATOM 4774 C CA . TYR D 1 105 ? 41.765 -19.764 15.079 1.00 42.11 101 TYR D CA 1
ATOM 4775 C C . TYR D 1 105 ? 41.152 -19.325 13.733 1.00 38.36 101 TYR D C 1
ATOM 4776 O O . TYR D 1 105 ? 39.940 -19.083 13.666 1.00 34.14 101 TYR D O 1
ATOM 4785 N N . GLY D 1 106 ? 41.978 -19.296 12.696 1.00 35.81 102 GLY D N 1
ATOM 4786 C CA . GLY D 1 106 ? 41.560 -18.911 11.338 1.00 37.56 102 GLY D CA 1
ATOM 4787 C C . GLY D 1 106 ? 41.278 -17.406 11.308 1.00 36.51 102 GLY D C 1
ATOM 4788 O O . GLY D 1 106 ? 41.736 -16.629 12.196 1.00 36.58 102 GLY D O 1
ATOM 4789 N N . SER D 1 107 ? 40.526 -16.976 10.314 1.00 37.00 103 SER D N 1
ATOM 4790 C CA . SER D 1 107 ? 40.338 -15.523 10.122 1.00 36.21 103 SER D CA 1
ATOM 4791 C C . SER D 1 107 ? 38.934 -15.227 9.628 1.00 34.19 103 SER D C 1
ATOM 4792 O O . SER D 1 107 ? 38.178 -16.117 9.253 1.00 33.10 103 SER D O 1
ATOM 4795 N N . ASP D 1 108 ? 38.635 -13.951 9.488 1.00 28.84 104 ASP D N 1
ATOM 4796 C CA . ASP D 1 108 ? 37.387 -13.583 8.902 1.00 28.14 104 ASP D CA 1
ATOM 4797 C C . ASP D 1 108 ? 37.724 -12.297 8.124 1.00 26.31 104 ASP D C 1
ATOM 4798 O O . ASP D 1 108 ? 38.879 -11.992 7.987 1.00 23.41 104 ASP D O 1
ATOM 4803 N N . SER D 1 109 ? 36.703 -11.581 7.662 1.00 23.44 105 SER D N 1
ATOM 4804 C CA . SER D 1 109 ? 36.881 -10.376 6.841 1.00 24.67 105 SER D CA 1
ATOM 4805 C C . SER D 1 109 ? 35.926 -9.335 7.212 1.00 22.36 105 SER D C 1
ATOM 4806 O O . SER D 1 109 ? 34.906 -9.682 7.788 1.00 22.04 105 SER D O 1
ATOM 4809 N N . LEU D 1 110 ? 36.169 -8.075 6.827 1.00 20.42 106 LEU D N 1
ATOM 4810 C CA . LEU D 1 110 ? 35.253 -6.971 6.870 1.00 19.91 106 LEU D CA 1
ATOM 4811 C C . LEU D 1 110 ? 35.227 -6.423 5.416 1.00 21.26 106 LEU D C 1
ATOM 4812 O O . LEU D 1 110 ? 36.188 -6.584 4.669 1.00 20.70 106 LEU D O 1
ATOM 4817 N N . GLU D 1 111 ? 34.089 -5.851 5.045 1.00 19.47 107 GLU D N 1
ATOM 4818 C CA . GLU D 1 111 ? 33.882 -5.253 3.732 1.00 19.69 107 GLU D CA 1
ATOM 4819 C C . GLU D 1 111 ? 33.292 -3.858 3.843 1.00 18.72 107 GLU D C 1
ATOM 4820 O O . GLU D 1 111 ? 32.583 -3.546 4.784 1.00 18.71 107 GLU D O 1
ATOM 4826 N N . ILE D 1 112 ? 33.544 -3.043 2.819 1.00 18.69 108 ILE D N 1
ATOM 4827 C CA . ILE D 1 112 ? 32.896 -1.808 2.596 1.00 19.22 108 ILE D CA 1
ATOM 4828 C C . ILE D 1 112 ? 32.584 -1.746 1.111 1.00 20.89 108 ILE D C 1
ATOM 4829 O O . ILE D 1 112 ? 33.278 -2.351 0.296 1.00 21.26 108 ILE D O 1
ATOM 4834 N N . HIS D 1 113 ? 31.495 -1.042 0.772 1.00 19.95 109 HIS D N 1
ATOM 4835 C CA . HIS D 1 113 ? 31.255 -0.733 -0.646 1.00 20.81 109 HIS D CA 1
ATOM 4836 C C . HIS D 1 113 ? 32.428 0.122 -1.179 1.00 21.37 109 HIS D C 1
ATOM 4837 O O . HIS D 1 113 ? 32.905 1.010 -0.468 1.00 22.01 109 HIS D O 1
ATOM 4844 N N . GLN D 1 114 ? 32.831 -0.171 -2.436 1.00 20.76 110 GLN D N 1
ATOM 4845 C CA . GLN D 1 114 ? 33.969 0.535 -3.000 1.00 22.36 110 GLN D CA 1
ATOM 4846 C C . GLN D 1 114 ? 33.594 2.024 -3.147 1.00 23.33 110 GLN D C 1
ATOM 4847 O O . GLN D 1 114 ? 34.438 2.809 -3.151 1.00 25.18 110 GLN D O 1
ATOM 4853 N N . ASP D 1 115 ? 32.313 2.370 -3.216 1.00 22.64 111 ASP D N 1
ATOM 4854 C CA . ASP D 1 115 ? 31.863 3.792 -3.373 1.00 25.44 111 ASP D CA 1
ATOM 4855 C C . ASP D 1 115 ? 31.524 4.438 -2.019 1.00 24.43 111 ASP D C 1
ATOM 4856 O O . ASP D 1 115 ? 30.946 5.502 -1.984 1.00 22.88 111 ASP D O 1
ATOM 4861 N N . ALA D 1 116 ? 31.810 3.754 -0.878 1.00 22.69 112 ALA D N 1
ATOM 4862 C CA . ALA D 1 116 ? 31.357 4.276 0.431 1.00 23.03 112 ALA D CA 1
ATOM 4863 C C . ALA D 1 116 ? 31.976 5.669 0.728 1.00 25.08 112 ALA D C 1
ATOM 4864 O O . ALA D 1 116 ? 31.393 6.500 1.405 1.00 25.26 112 ALA D O 1
ATOM 4866 N N . PHE D 1 117 ? 33.197 5.884 0.286 1.00 25.73 113 PHE D N 1
ATOM 4867 C CA . PHE D 1 117 ? 33.951 7.121 0.619 1.00 28.48 113 PHE D CA 1
ATOM 4868 C C . PHE D 1 117 ? 34.582 7.738 -0.610 1.00 34.10 113 PHE D C 1
ATOM 4869 O O . PHE D 1 117 ? 34.972 6.996 -1.489 1.00 32.26 113 PHE D O 1
ATOM 4877 N N . LYS D 1 118 ? 34.715 9.074 -0.613 1.00 39.49 114 LYS D N 1
ATOM 4878 C CA . LYS D 1 118 ? 35.486 9.817 -1.598 1.00 43.18 114 LYS D CA 1
ATOM 4879 C C . LYS D 1 118 ? 36.918 10.045 -1.174 1.00 43.69 114 LYS D C 1
ATOM 4880 O O . LYS D 1 118 ? 37.258 9.981 0.027 1.00 38.33 114 LYS D O 1
ATOM 4886 N N . VAL D 1 119 ? 37.756 10.377 -2.181 1.00 39.73 115 VAL D N 1
ATOM 4887 C CA . VAL D 1 119 ? 39.172 10.607 -1.951 1.00 40.53 115 VAL D CA 1
ATOM 4888 C C . VAL D 1 119 ? 39.370 11.753 -0.922 1.00 36.18 115 VAL D C 1
ATOM 4889 O O . VAL D 1 119 ? 40.346 11.785 -0.226 1.00 38.21 115 VAL D O 1
ATOM 4893 N N . THR D 1 120 ? 38.427 12.655 -0.863 1.00 31.46 116 THR D N 1
ATOM 4894 C CA . THR D 1 120 ? 38.471 13.750 0.044 1.00 32.49 116 THR D CA 1
ATOM 4895 C C . THR D 1 120 ? 37.887 13.411 1.472 1.00 29.77 116 THR D C 1
ATOM 4896 O O . THR D 1 120 ? 37.885 14.265 2.332 1.00 28.12 116 THR D O 1
ATOM 4900 N N . ASP D 1 121 ? 37.319 12.231 1.683 1.00 25.68 117 ASP D N 1
ATOM 4901 C CA . ASP D 1 121 ? 36.752 11.967 2.985 1.00 27.13 117 ASP D CA 1
ATOM 4902 C C . ASP D 1 121 ? 37.858 11.817 4.087 1.00 24.39 117 ASP D C 1
ATOM 4903 O O . ASP D 1 121 ? 38.910 11.229 3.844 1.00 24.74 117 ASP D O 1
ATOM 4908 N N . GLU D 1 122 ? 37.480 12.191 5.296 1.00 24.57 118 GLU D N 1
ATOM 4909 C CA . GLU D 1 122 ? 38.209 11.997 6.520 1.00 25.09 118 GLU D CA 1
ATOM 4910 C C . GLU D 1 122 ? 37.344 11.217 7.475 1.00 24.03 118 GLU D C 1
ATOM 4911 O O . GLU D 1 122 ? 36.446 11.779 8.070 1.00 23.52 118 GLU D O 1
ATOM 4917 N N . VAL D 1 123 ? 37.593 9.897 7.557 1.00 22.13 119 VAL D N 1
ATOM 4918 C CA . VAL D 1 123 ? 36.655 8.955 8.072 1.00 20.59 119 VAL D CA 1
ATOM 4919 C C . VAL D 1 123 ? 36.975 8.686 9.564 1.00 21.13 119 VAL D C 1
ATOM 4920 O O . VAL D 1 123 ? 38.124 8.351 9.902 1.00 22.69 119 VAL D O 1
ATOM 4924 N N . LEU D 1 124 ? 35.962 8.791 10.399 1.00 18.94 120 LEU D N 1
ATOM 4925 C CA . LEU D 1 124 ? 36.019 8.357 11.799 1.00 20.77 120 LEU D CA 1
ATOM 4926 C C . LEU D 1 124 ? 35.474 6.930 11.954 1.00 21.22 120 LEU D C 1
ATOM 4927 O O . LEU D 1 124 ? 34.347 6.670 11.615 1.00 21.34 120 LEU D O 1
ATOM 4932 N N . VAL D 1 125 ? 36.280 6.001 12.435 1.00 19.99 121 VAL D N 1
ATOM 4933 C CA . VAL D 1 125 ? 35.807 4.650 12.806 1.00 19.87 121 VAL D CA 1
ATOM 4934 C C . VAL D 1 125 ? 35.289 4.687 14.254 1.00 18.27 121 VAL D C 1
ATOM 4935 O O . VAL D 1 125 ? 35.956 5.276 15.115 1.00 18.79 121 VAL D O 1
ATOM 4939 N N . VAL D 1 126 ? 34.135 4.069 14.468 1.00 17.48 122 VAL D N 1
ATOM 4940 C CA . VAL D 1 126 ? 33.577 3.944 15.759 1.00 18.42 122 VAL D CA 1
ATOM 4941 C C . VAL D 1 126 ? 33.329 2.515 16.057 1.00 19.08 122 VAL D C 1
ATOM 4942 O O . VAL D 1 126 ? 32.809 1.769 15.210 1.00 19.53 122 VAL D O 1
ATOM 4946 N N . ASP D 1 127 ? 33.696 2.100 17.273 1.00 20.43 123 ASP D N 1
ATOM 4947 C CA . ASP D 1 127 ? 33.366 0.731 17.719 1.00 20.63 123 ASP D CA 1
ATOM 4948 C C . ASP D 1 127 ? 33.158 0.782 19.256 1.00 21.58 123 ASP D C 1
ATOM 4949 O O . ASP D 1 127 ? 33.357 1.843 19.899 1.00 19.61 123 ASP D O 1
ATOM 4954 N N . ASP D 1 128 ? 32.636 -0.288 19.820 1.00 20.79 124 ASP D N 1
ATOM 4955 C CA . ASP D 1 128 ? 32.417 -0.253 21.269 1.00 22.20 124 ASP D CA 1
ATOM 4956 C C . ASP D 1 128 ? 33.724 -0.370 22.027 1.00 23.75 124 ASP D C 1
ATOM 4957 O O . ASP D 1 128 ? 33.887 0.278 23.017 1.00 23.37 124 ASP D O 1
ATOM 4962 N N . LEU D 1 129 ? 34.594 -1.279 21.565 1.00 23.32 125 LEU D N 1
ATOM 4963 C CA . LEU D 1 129 ? 35.740 -1.771 22.351 1.00 25.67 125 LEU D CA 1
ATOM 4964 C C . LEU D 1 129 ? 36.981 -2.004 21.521 1.00 23.31 125 LEU D C 1
ATOM 4965 O O . LEU D 1 129 ? 36.937 -2.591 20.481 1.00 22.03 125 LEU D O 1
ATOM 4970 N N . LEU D 1 130 ? 38.103 -1.561 22.075 1.00 23.17 126 LEU D N 1
ATOM 4971 C CA . LEU D 1 130 ? 39.429 -1.815 21.570 1.00 22.88 126 LEU D CA 1
ATOM 4972 C C . LEU D 1 130 ? 40.055 -2.844 22.421 1.00 22.34 126 LEU D C 1
ATOM 4973 O O . LEU D 1 130 ? 40.325 -2.642 23.584 1.00 23.84 126 LEU D O 1
ATOM 4978 N N . ALA D 1 131 ? 40.179 -4.006 21.879 1.00 22.57 127 ALA D N 1
ATOM 4979 C CA . ALA D 1 131 ? 40.845 -5.136 22.540 1.00 23.89 127 ALA D CA 1
ATOM 4980 C C . ALA D 1 131 ? 42.144 -5.457 21.766 1.00 24.38 127 ALA D C 1
ATOM 4981 O O . ALA D 1 131 ? 43.088 -4.717 21.854 1.00 24.93 127 ALA D O 1
ATOM 4983 N N . THR D 1 132 ? 42.204 -6.501 20.937 1.00 25.88 128 THR D N 1
ATOM 4984 C CA . THR D 1 132 ? 43.440 -6.717 20.142 1.00 27.60 128 THR D CA 1
ATOM 4985 C C . THR D 1 132 ? 43.614 -5.707 18.994 1.00 25.92 128 THR D C 1
ATOM 4986 O O . THR D 1 132 ? 44.692 -5.589 18.459 1.00 25.10 128 THR D O 1
ATOM 4990 N N . GLY D 1 133 ? 42.575 -5.002 18.602 1.00 22.70 129 GLY D N 1
ATOM 4991 C CA . GLY D 1 133 ? 42.633 -4.142 17.411 1.00 24.00 129 GLY D CA 1
ATOM 4992 C C . GLY D 1 133 ? 42.546 -4.775 16.021 1.00 22.12 129 GLY D C 1
ATOM 4993 O O . GLY D 1 133 ? 42.681 -4.066 15.049 1.00 21.60 129 GLY D O 1
ATOM 4994 N N . GLY D 1 134 ? 42.278 -6.093 15.937 1.00 22.52 130 GLY D N 1
ATOM 4995 C CA . GLY D 1 134 ? 42.201 -6.859 14.731 1.00 21.95 130 GLY D CA 1
ATOM 4996 C C . GLY D 1 134 ? 41.200 -6.227 13.778 1.00 22.32 130 GLY D C 1
ATOM 4997 O O . GLY D 1 134 ? 41.564 -5.866 12.601 1.00 22.67 130 GLY D O 1
ATOM 4998 N N . THR D 1 135 ? 39.973 -6.027 14.243 1.00 20.89 131 THR D N 1
ATOM 4999 C CA . THR D 1 135 ? 38.954 -5.524 13.417 1.00 22.59 131 THR D CA 1
ATOM 5000 C C . THR D 1 135 ? 39.166 -4.042 13.090 1.00 20.55 131 THR D C 1
ATOM 5001 O O . THR D 1 135 ? 38.765 -3.594 11.990 1.00 18.94 131 THR D O 1
ATOM 5005 N N . ALA D 1 136 ? 39.801 -3.304 13.975 1.00 19.29 132 ALA D N 1
ATOM 5006 C CA . ALA D 1 136 ? 39.878 -1.900 13.790 1.00 20.07 132 ALA D CA 1
ATOM 5007 C C . ALA D 1 136 ? 40.910 -1.600 12.696 1.00 19.75 132 ALA D C 1
ATOM 5008 O O . ALA D 1 136 ? 40.747 -0.741 11.817 1.00 19.57 132 ALA D O 1
ATOM 5010 N N . LYS D 1 137 ? 41.969 -2.398 12.726 1.00 22.13 133 LYS D N 1
ATOM 5011 C CA . LYS D 1 137 ? 43.066 -2.302 11.755 1.00 22.88 133 LYS D CA 1
ATOM 5012 C C . LYS D 1 137 ? 42.592 -2.706 10.332 1.00 22.96 133 LYS D C 1
ATOM 5013 O O . LYS D 1 137 ? 42.962 -2.075 9.360 1.00 22.37 133 LYS D O 1
ATOM 5019 N N . ALA D 1 138 ? 41.759 -3.759 10.221 1.00 21.36 134 ALA D N 1
ATOM 5020 C CA . ALA D 1 138 ? 41.162 -4.183 8.996 1.00 21.07 134 ALA D CA 1
ATOM 5021 C C . ALA D 1 138 ? 40.329 -3.054 8.485 1.00 21.43 134 ALA D C 1
ATOM 5022 O O . ALA D 1 138 ? 40.390 -2.730 7.310 1.00 21.29 134 ALA D O 1
ATOM 5024 N N . THR D 1 139 ? 39.667 -2.331 9.396 1.00 22.14 135 THR D N 1
ATOM 5025 C CA . THR D 1 139 ? 38.809 -1.205 8.972 1.00 21.82 135 THR D CA 1
ATOM 5026 C C . THR D 1 139 ? 39.611 -0.088 8.403 1.00 21.83 135 THR D C 1
ATOM 5027 O O . THR D 1 139 ? 39.229 0.534 7.375 1.00 22.96 135 THR D O 1
ATOM 5031 N N . VAL D 1 140 ? 40.713 0.196 9.043 1.00 21.41 136 VAL D N 1
ATOM 5032 C CA . VAL D 1 140 ? 41.643 1.254 8.563 1.00 21.85 136 VAL D CA 1
ATOM 5033 C C . VAL D 1 140 ? 42.086 0.933 7.130 1.00 21.88 136 VAL D C 1
ATOM 5034 O O . VAL D 1 140 ? 42.055 1.758 6.175 1.00 19.16 136 VAL D O 1
ATOM 5038 N N . ASP D 1 141 ? 42.463 -0.315 6.982 1.00 22.89 137 ASP D N 1
ATOM 5039 C CA . ASP D 1 141 ? 42.933 -0.807 5.667 1.00 25.85 137 ASP D CA 1
ATOM 5040 C C . ASP D 1 141 ? 41.864 -0.731 4.562 1.00 25.38 137 ASP D C 1
ATOM 5041 O O . ASP D 1 141 ? 42.139 -0.354 3.410 1.00 26.33 137 ASP D O 1
ATOM 5046 N N . LEU D 1 142 ? 40.630 -1.072 4.902 1.00 23.74 138 LEU D N 1
ATOM 5047 C CA . LEU D 1 142 ? 39.518 -0.830 4.031 1.00 22.61 138 LEU D CA 1
ATOM 5048 C C . LEU D 1 142 ? 39.328 0.550 3.647 1.00 22.43 138 LEU D C 1
ATOM 5049 O O . LEU D 1 142 ? 39.179 0.896 2.459 1.00 24.60 138 LEU D O 1
ATOM 5054 N N . ILE D 1 143 ? 39.294 1.395 4.632 1.00 21.97 139 ILE D N 1
ATOM 5055 C CA . ILE D 1 143 ? 39.236 2.782 4.318 1.00 22.32 139 ILE D CA 1
ATOM 5056 C C . ILE D 1 143 ? 40.279 3.237 3.301 1.00 21.86 139 ILE D C 1
ATOM 5057 O O . ILE D 1 143 ? 40.002 4.004 2.284 1.00 21.41 139 ILE D O 1
ATOM 5062 N N . GLU D 1 144 ? 41.502 2.841 3.602 1.00 22.50 140 GLU D N 1
ATOM 5063 C CA . GLU D 1 144 ? 42.591 3.294 2.777 1.00 25.18 140 GLU D CA 1
ATOM 5064 C C . GLU D 1 144 ? 42.552 2.743 1.338 1.00 26.20 140 GLU D C 1
ATOM 5065 O O . GLU D 1 144 ? 43.150 3.367 0.510 1.00 25.06 140 GLU D O 1
ATOM 5071 N N . LYS D 1 145 ? 41.859 1.645 1.082 1.00 25.44 141 LYS D N 1
ATOM 5072 C CA . LYS D 1 145 ? 41.692 1.102 -0.319 1.00 27.48 141 LYS D CA 1
ATOM 5073 C C . LYS D 1 145 ? 40.838 2.047 -1.202 1.00 28.47 141 LYS D C 1
ATOM 5074 O O . LYS D 1 145 ? 40.977 2.076 -2.433 1.00 27.84 141 LYS D O 1
ATOM 5080 N N . THR D 1 146 ? 40.012 2.896 -0.570 1.00 27.40 142 THR D N 1
ATOM 5081 C CA . THR D 1 146 ? 39.285 4.006 -1.273 1.00 28.15 142 THR D CA 1
ATOM 5082 C C . THR D 1 146 ? 40.084 5.251 -1.531 1.00 28.34 142 THR D C 1
ATOM 5083 O O . THR D 1 146 ? 39.562 6.149 -2.125 1.00 30.21 142 THR D O 1
ATOM 5087 N N . GLN D 1 147 ? 41.272 5.358 -0.995 1.00 30.23 143 GLN D N 1
ATOM 5088 C CA A GLN D 1 147 ? 42.094 6.557 -0.946 0.60 34.41 143 GLN D CA 1
ATOM 5089 C CA B GLN D 1 147 ? 41.991 6.700 -1.153 0.40 32.43 143 GLN D CA 1
ATOM 5090 C C . GLN D 1 147 ? 41.494 7.711 -0.151 1.00 32.88 143 GLN D C 1
ATOM 5091 O O . GLN D 1 147 ? 42.034 8.763 -0.116 1.00 31.42 143 GLN D O 1
ATOM 5102 N N . ALA D 1 148 ? 40.445 7.446 0.619 1.00 30.76 144 ALA D N 1
ATOM 5103 C CA . ALA D 1 148 ? 40.088 8.434 1.637 1.00 27.83 144 ALA D CA 1
ATOM 5104 C C . ALA D 1 148 ? 41.104 8.333 2.768 1.00 27.21 144 ALA D C 1
ATOM 5105 O O . ALA D 1 148 ? 41.910 7.424 2.781 1.00 26.29 144 ALA D O 1
ATOM 5107 N N . LYS D 1 149 ? 40.972 9.142 3.791 1.00 23.72 145 LYS D N 1
ATOM 5108 C CA . LYS D 1 149 ? 41.955 9.177 4.878 1.00 26.81 145 LYS D CA 1
ATOM 5109 C C . LYS D 1 149 ? 41.236 8.720 6.173 1.00 23.33 145 LYS D C 1
ATOM 5110 O O . LYS D 1 149 ? 40.057 9.038 6.339 1.00 23.18 145 LYS D O 1
ATOM 5114 N N . VAL D 1 150 ? 41.942 8.097 7.088 1.00 21.76 146 VAL D N 1
ATOM 5115 C CA . VAL D 1 150 ? 41.456 7.839 8.392 1.00 22.09 146 VAL D CA 1
ATOM 5116 C C . VAL D 1 150 ? 41.637 9.043 9.294 1.00 22.74 146 VAL D C 1
ATOM 5117 O O . VAL D 1 150 ? 42.757 9.419 9.593 1.00 23.04 146 VAL D O 1
ATOM 5121 N N . ALA D 1 151 ? 40.532 9.625 9.742 1.00 22.23 147 ALA D N 1
ATOM 5122 C CA . ALA D 1 151 ? 40.624 10.830 10.613 1.00 24.28 147 ALA D CA 1
ATOM 5123 C C . ALA D 1 151 ? 40.970 10.406 12.025 1.00 24.40 147 ALA D C 1
ATOM 5124 O O . ALA D 1 151 ? 41.705 11.096 12.755 1.00 22.17 147 ALA D O 1
ATOM 5126 N N . GLY D 1 152 ? 40.514 9.211 12.406 1.00 21.99 148 GLY D N 1
ATOM 5127 C CA . GLY D 1 152 ? 40.707 8.785 13.763 1.00 22.48 148 GLY D CA 1
ATOM 5128 C C . GLY D 1 152 ? 39.801 7.551 14.033 1.00 23.07 148 GLY D C 1
ATOM 5129 O O . GLY D 1 152 ? 39.000 7.180 13.147 1.00 20.57 148 GLY D O 1
ATOM 5130 N N . LEU D 1 153 ? 39.968 6.921 15.206 1.00 21.33 149 LEU D N 1
ATOM 5131 C CA . LEU D 1 153 ? 39.218 5.809 15.703 1.00 20.66 149 LEU D CA 1
ATOM 5132 C C . LEU D 1 153 ? 38.853 6.157 17.131 1.00 21.82 149 LEU D C 1
ATOM 5133 O O . LEU D 1 153 ? 39.696 6.706 17.915 1.00 20.36 149 LEU D O 1
ATOM 5138 N N . ILE D 1 154 ? 37.603 5.841 17.487 1.00 21.49 150 ILE D N 1
ATOM 5139 C CA . ILE D 1 154 ? 37.066 6.112 18.891 1.00 21.03 150 ILE D CA 1
ATOM 5140 C C . ILE D 1 154 ? 36.210 4.948 19.345 1.00 21.22 150 ILE D C 1
ATOM 5141 O O . ILE D 1 154 ? 35.397 4.419 18.551 1.00 20.05 150 ILE D O 1
ATOM 5146 N N . PHE D 1 155 ? 36.387 4.614 20.622 1.00 21.49 151 PHE D N 1
ATOM 5147 C CA . PHE D 1 155 ? 35.816 3.473 21.203 1.00 21.97 151 PHE D CA 1
ATOM 5148 C C . PHE D 1 155 ? 35.213 3.885 22.509 1.00 22.18 151 PHE D C 1
ATOM 5149 O O . PHE D 1 155 ? 35.755 4.803 23.126 1.00 22.10 151 PHE D O 1
ATOM 5157 N N . VAL D 1 156 ? 34.182 3.181 22.973 1.00 20.99 152 VAL D N 1
ATOM 5158 C CA . VAL D 1 156 ? 33.698 3.449 24.327 1.00 21.37 152 VAL D CA 1
ATOM 5159 C C . VAL D 1 156 ? 34.725 3.050 25.353 1.00 22.85 152 VAL D C 1
ATOM 5160 O O . VAL D 1 156 ? 34.857 3.744 26.404 1.00 23.89 152 VAL D O 1
ATOM 5164 N N . MET D 1 157 ? 35.328 1.877 25.100 1.00 23.42 153 MET D N 1
ATOM 5165 C CA . MET D 1 157 ? 36.198 1.165 26.033 1.00 26.57 153 MET D CA 1
ATOM 5166 C C . MET D 1 157 ? 37.470 0.694 25.388 1.00 24.33 153 MET D C 1
ATOM 5167 O O . MET D 1 157 ? 37.454 0.365 24.184 1.00 25.05 153 MET D O 1
ATOM 5172 N N . GLU D 1 158 ? 38.566 0.649 26.159 1.00 23.94 154 GLU D N 1
ATOM 5173 C CA . GLU D 1 158 ? 39.865 0.123 25.765 1.00 25.15 154 GLU D CA 1
ATOM 5174 C C . GLU D 1 158 ? 40.369 -0.826 26.846 1.00 25.76 154 GLU D C 1
ATOM 5175 O O . GLU D 1 158 ? 40.351 -0.462 27.997 1.00 25.86 154 GLU D O 1
ATOM 5181 N N . LEU D 1 159 ? 40.821 -2.005 26.471 1.00 28.87 155 LEU D N 1
ATOM 5182 C CA . LEU D 1 159 ? 41.253 -3.005 27.435 1.00 30.22 155 LEU D CA 1
ATOM 5183 C C . LEU D 1 159 ? 42.762 -2.860 27.515 1.00 33.32 155 LEU D C 1
ATOM 5184 O O . LEU D 1 159 ? 43.511 -3.152 26.592 1.00 28.82 155 LEU D O 1
ATOM 5189 N N . ASP D 1 160 ? 43.232 -2.398 28.650 1.00 39.08 156 ASP D N 1
ATOM 5190 C CA . ASP D 1 160 ? 44.678 -2.076 28.831 1.00 42.41 156 ASP D CA 1
ATOM 5191 C C . ASP D 1 160 ? 45.524 -3.374 28.714 1.00 42.40 156 ASP D C 1
ATOM 5192 O O . ASP D 1 160 ? 45.082 -4.453 29.192 1.00 40.80 156 ASP D O 1
ATOM 5197 N N . GLY D 1 161 ? 46.666 -3.232 28.017 1.00 43.51 157 GLY D N 1
ATOM 5198 C CA . GLY D 1 161 ? 47.581 -4.300 27.727 1.00 42.44 157 GLY D CA 1
ATOM 5199 C C . GLY D 1 161 ? 47.259 -5.318 26.655 1.00 45.26 157 GLY D C 1
ATOM 5200 O O . GLY D 1 161 ? 48.069 -6.229 26.456 1.00 45.60 157 GLY D O 1
ATOM 5201 N N . LEU D 1 162 ? 46.133 -5.248 25.934 1.00 37.62 158 LEU D N 1
ATOM 5202 C CA . LEU D 1 162 ? 45.938 -6.238 24.880 1.00 37.46 158 LEU D CA 1
ATOM 5203 C C . LEU D 1 162 ? 46.500 -5.851 23.541 1.00 33.67 158 LEU D C 1
ATOM 5204 O O . LEU D 1 162 ? 46.285 -6.595 22.569 1.00 32.97 158 LEU D O 1
ATOM 5209 N N . GLY D 1 163 ? 47.203 -4.692 23.511 1.00 30.50 159 GLY D N 1
ATOM 5210 C CA . GLY D 1 163 ? 47.941 -4.294 22.355 1.00 29.10 159 GLY D CA 1
ATOM 5211 C C . GLY D 1 163 ? 47.187 -3.552 21.265 1.00 28.43 159 GLY D C 1
ATOM 5212 O O . GLY D 1 163 ? 47.761 -3.334 20.180 1.00 29.38 159 GLY D O 1
ATOM 5213 N N . GLY D 1 164 ? 45.914 -3.206 21.493 1.00 25.23 160 GLY D N 1
ATOM 5214 C CA . GLY D 1 164 ? 45.147 -2.626 20.441 1.00 26.41 160 GLY D CA 1
ATOM 5215 C C . GLY D 1 164 ? 45.634 -1.302 19.873 1.00 25.17 160 GLY D C 1
ATOM 5216 O O . GLY D 1 164 ? 45.725 -1.096 18.652 1.00 26.45 160 GLY D O 1
ATOM 5217 N N . ARG D 1 165 ? 45.908 -0.395 20.783 1.00 25.92 161 ARG D N 1
ATOM 5218 C CA . ARG D 1 165 ? 46.429 0.886 20.468 1.00 26.91 161 ARG D CA 1
ATOM 5219 C C . ARG D 1 165 ? 47.686 0.804 19.630 1.00 27.55 161 ARG D C 1
ATOM 5220 O O . ARG D 1 165 ? 47.864 1.537 18.667 1.00 26.41 161 ARG D O 1
ATOM 5228 N N . GLU D 1 166 ? 48.517 -0.199 19.940 1.00 29.54 162 GLU D N 1
ATOM 5229 C CA . GLU D 1 166 ? 49.823 -0.388 19.288 1.00 29.16 162 GLU D CA 1
ATOM 5230 C C . GLU D 1 166 ? 49.689 -0.949 17.895 1.00 26.73 162 GLU D C 1
ATOM 5231 O O . GLU D 1 166 ? 50.457 -0.539 16.955 1.00 26.38 162 GLU D O 1
ATOM 5237 N N . VAL D 1 167 ? 48.725 -1.846 17.710 1.00 26.78 163 VAL D N 1
ATOM 5238 C CA . VAL D 1 167 ? 48.336 -2.266 16.375 1.00 27.00 163 VAL D CA 1
ATOM 5239 C C . VAL D 1 167 ? 47.900 -1.067 15.478 1.00 25.67 163 VAL D C 1
ATOM 5240 O O . VAL D 1 167 ? 48.082 -1.041 14.265 1.00 27.62 163 VAL D O 1
ATOM 5244 N N . LEU D 1 168 ? 47.327 -0.046 16.092 1.00 24.13 164 LEU D N 1
ATOM 5245 C CA . LEU D 1 168 ? 46.811 1.109 15.403 1.00 24.80 164 LEU D CA 1
ATOM 5246 C C . LEU D 1 168 ? 47.838 2.253 15.436 1.00 25.94 164 LEU D C 1
ATOM 5247 O O . LEU D 1 168 ? 47.496 3.459 15.303 1.00 24.69 164 LEU D O 1
ATOM 5252 N N . ALA D 1 169 ? 49.117 1.884 15.623 1.00 26.88 165 ALA D N 1
ATOM 5253 C CA . ALA D 1 169 ? 50.223 2.850 15.524 1.00 26.67 165 ALA D CA 1
ATOM 5254 C C . ALA D 1 169 ? 50.086 3.713 14.255 1.00 26.86 165 ALA D C 1
ATOM 5255 O O . ALA D 1 169 ? 49.842 3.208 13.164 1.00 26.13 165 ALA D O 1
ATOM 5257 N N . GLY D 1 170 ? 50.172 5.016 14.454 1.00 24.31 166 GLY D N 1
ATOM 5258 C CA . GLY D 1 170 ? 50.116 5.974 13.334 1.00 27.00 166 GLY D CA 1
ATOM 5259 C C . GLY D 1 170 ? 48.737 6.609 13.174 1.00 27.30 166 GLY D C 1
ATOM 5260 O O . GLY D 1 170 ? 48.547 7.597 12.388 1.00 28.98 166 GLY D O 1
ATOM 5261 N N . TYR D 1 171 ? 47.756 6.110 13.890 1.00 25.14 167 TYR D N 1
ATOM 5262 C CA . TYR D 1 171 ? 46.402 6.696 13.813 1.00 24.69 167 TYR D CA 1
ATOM 5263 C C . TYR D 1 171 ? 46.014 7.325 15.138 1.00 25.33 167 TYR D C 1
ATOM 5264 O O . TYR D 1 171 ? 46.507 6.918 16.150 1.00 25.48 167 TYR D O 1
ATOM 5273 N N . ASN D 1 172 ? 45.094 8.261 15.105 1.00 25.35 168 ASN D N 1
ATOM 5274 C CA A ASN D 1 172 ? 44.620 8.906 16.330 0.60 25.74 168 ASN D CA 1
ATOM 5275 C CA B ASN D 1 172 ? 44.577 8.951 16.296 0.40 25.75 168 ASN D CA 1
ATOM 5276 C C . ASN D 1 172 ? 43.554 8.050 16.974 1.00 25.58 168 ASN D C 1
ATOM 5277 O O . ASN D 1 172 ? 42.484 7.817 16.408 1.00 23.79 168 ASN D O 1
ATOM 5286 N N . VAL D 1 173 ? 43.806 7.587 18.172 1.00 24.88 169 VAL D N 1
ATOM 5287 C CA . VAL D 1 173 ? 42.920 6.610 18.810 1.00 24.83 169 VAL D CA 1
ATOM 5288 C C . VAL D 1 173 ? 42.413 7.261 20.048 1.00 26.37 169 VAL D C 1
ATOM 5289 O O . VAL D 1 173 ? 43.201 7.773 20.842 1.00 27.50 169 VAL D O 1
ATOM 5293 N N . SER D 1 174 ? 41.094 7.239 20.281 1.00 27.11 170 SER D N 1
ATOM 5294 C CA . SER D 1 174 ? 40.556 7.688 21.584 1.00 26.39 170 SER D CA 1
ATOM 5295 C C . SER D 1 174 ? 39.674 6.561 22.138 1.00 25.20 170 SER D C 1
ATOM 5296 O O . SER D 1 174 ? 38.988 5.925 21.331 1.00 22.96 170 SER D O 1
ATOM 5299 N N . ALA D 1 175 ? 39.600 6.415 23.476 1.00 23.10 171 ALA D N 1
ATOM 5300 C CA . ALA D 1 175 ? 38.650 5.594 24.158 1.00 23.49 171 ALA D CA 1
ATOM 5301 C C . ALA D 1 175 ? 38.181 6.328 25.371 1.00 25.85 171 ALA D C 1
ATOM 5302 O O . ALA D 1 175 ? 38.998 6.952 26.097 1.00 24.09 171 ALA D O 1
ATOM 5304 N N . LEU D 1 176 ? 36.889 6.304 25.594 1.00 24.66 172 LEU D N 1
ATOM 5305 C CA . LEU D 1 176 ? 36.321 6.981 26.759 1.00 24.99 172 LEU D CA 1
ATOM 5306 C C . LEU D 1 176 ? 36.792 6.379 28.032 1.00 26.92 172 LEU D C 1
ATOM 5307 O O . LEU D 1 176 ? 37.075 7.069 28.938 1.00 28.24 172 LEU D O 1
ATOM 5312 N N . ILE D 1 177 ? 36.790 5.096 28.157 1.00 27.07 173 ILE D N 1
ATOM 5313 C CA . ILE D 1 177 ? 37.130 4.473 29.458 1.00 28.99 173 ILE D CA 1
ATOM 5314 C C . ILE D 1 177 ? 38.183 3.401 29.188 1.00 29.01 173 ILE D C 1
ATOM 5315 O O . ILE D 1 177 ? 38.077 2.694 28.141 1.00 24.84 173 ILE D O 1
ATOM 5320 N N . LYS D 1 178 ? 39.131 3.220 30.126 1.00 28.69 174 LYS D N 1
ATOM 5321 C CA . LYS D 1 178 ? 40.172 2.151 30.074 1.00 31.85 174 LYS D CA 1
ATOM 5322 C C . LYS D 1 178 ? 39.875 1.155 31.188 1.00 34.22 174 LYS D C 1
ATOM 5323 O O . LYS D 1 178 ? 39.709 1.588 32.284 1.00 33.32 174 LYS D O 1
ATOM 5327 N N . PHE D 1 179 ? 39.781 -0.149 30.886 1.00 32.76 175 PHE D N 1
ATOM 5328 C CA . PHE D 1 179 ? 39.680 -1.213 31.863 1.00 36.38 175 PHE D CA 1
ATOM 5329 C C . PHE D 1 179 ? 40.925 -2.144 31.874 1.00 41.46 175 PHE D C 1
ATOM 5330 O O . PHE D 1 179 ? 41.825 -2.186 31.007 1.00 40.95 175 PHE D O 1
#